Protein AF-A0A125SL27-F1 (afdb_monomer)

Radius of gyration: 26.08 Å; Cα contacts (8 Å, |Δi|>4): 1242; chains: 1; bounding box: 80×64×58 Å

InterPro domains:
  IPR023374 AttH-like domain superfamily [G3DSA:2.40.370.10] (74-278)
  IPR045680 Protein of unknown function DUF6200 [PF19702] (490-546)

Mean predicted aligned error: 10.58 Å

Solvent-accessible surface area (backbone atoms only — not comparable to full-atom values): 29289 Å² total; per-residue (Å²): 92,72,42,62,52,52,36,50,58,56,44,47,70,39,63,36,88,89,80,70,43,61,37,60,70,80,66,49,67,54,49,50,53,33,49,70,43,36,86,77,42,95,49,38,69,43,51,53,40,34,48,39,57,73,44,45,40,49,42,24,46,66,42,53,72,49,42,90,94,52,68,90,48,84,51,47,68,73,38,81,62,73,60,26,28,41,32,40,40,38,41,37,35,49,30,41,25,30,37,88,87,68,46,79,43,45,37,27,39,38,39,37,45,33,40,35,35,78,54,20,55,65,48,32,58,77,68,69,49,53,64,63,56,39,30,39,29,37,42,48,44,42,38,32,40,51,40,96,87,56,48,28,48,76,48,70,61,75,88,42,74,21,29,45,83,76,76,28,44,68,52,68,34,55,73,92,45,49,31,36,44,35,44,57,72,25,33,43,36,30,31,50,53,40,41,54,28,38,40,38,40,56,58,72,72,55,30,35,35,44,33,38,36,29,57,42,93,63,36,41,52,88,32,36,51,51,51,30,46,64,94,47,72,22,31,40,57,60,47,44,29,9,35,31,34,37,27,64,55,18,36,32,39,44,37,44,31,48,79,78,44,53,25,42,42,78,42,27,39,29,37,38,40,43,39,32,51,24,33,41,86,55,72,52,77,85,85,49,91,88,68,75,77,72,68,72,70,87,73,67,60,81,47,76,17,39,39,39,35,39,32,43,23,75,81,60,30,34,42,36,42,32,24,41,57,76,75,96,69,82,86,67,96,62,77,62,56,75,31,57,55,75,43,31,40,38,35,37,79,51,97,48,29,65,46,74,44,76,31,43,40,97,94,46,77,43,59,54,20,53,46,33,47,30,68,68,39,79,46,75,40,96,39,79,43,88,60,100,67,57,54,43,33,62,44,65,44,30,37,38,35,40,57,60,94,84,62,92,61,95,64,63,51,27,29,44,36,38,45,32,32,90,73,41,76,43,68,46,82,54,62,48,53,34,30,54,41,41,26,44,34,44,50,70,60,80,78,58,62,42,30,36,36,40,41,37,43,35,38,52,38,56,40,55,58,50,51,52,49,52,50,50,24,51,76,68,72,47,58,80,44,60,61,67,80,78,54,63,86,76,54,78,70,52,73,47,76,46,60,102,48,76,77,60,52,60,54,61,48,55,76,78,42,63,72,76,58,44,53,52,54,52,51,53,50,52,49,37,51,76,69,66,70,64,52,84,76,42,69,50,77,55,78,85,81,131

Foldseek 3Di:
DVQLVVLQVVQQVDADPVPRHRFGQPPSVLLVLLVVCLVVFPQNQLNLLLSLVSSPLSSFPQADFDDPVHADDPPQVVWDDLRGAKKKKKKWKWFFWAWPVRDTWTKIKIKIKMKGQRGHPVVCVVVVHDSQQRIKIWIWMWMWIFDPVLATDIATADTQIAHVVVVWDWDFDGQPAWGWTDGHQWIWTDGSLSPQIWTWDDRDQAWTWTKTWHADPLADSVFQKFWWDDVRRQWHDPQWTHGKMKGFFTKMFGWIHHPNMIIGGPTMTIMIIIIGTHGHPDGGPPPDPQRDPDPRHDDLQSFFKKKWKKWQFPQRKIKIWMFTQRDPDPPDDDQWGQTQGPWMWIWDADNRHTDIDTQDDPVDRGQWARWGFGDWDFDQAVQPPDDPCRWTFRDGQKIWTDFPPDDPDPDTFTWIKGFSHPDQWHQDSNRFIKGKGKIWIDTPRVRGGTTIIMMIIGRRTRSVSSVVQSSCCSNPSQHRSPPPPLCVVPDVFPKQWDAPDPVVRLVVVCVPDDDPVSVVVVVVVVVCVVVVNDDRGDIDTDDDDD

Secondary structure (DSSP, 8-state):
-HHHHHHHHHHTTSBPTTT-SBP--TTHHHHHHHHHGGGT-SSHHHHHHHHHHHHGGGGGTT----BTTB---TTGGGS--TTSS-EEEEEEEEEEEE-TTS-EEEEEEEEEEEEEE-S-HHHHHHHT--TGGGEEEEEEEEEEEE-TTSPEEEEEPPPEEE-GGGT--EEE--TTSPPEEEETTEEEEEETTEEEEEEEEE-TTSEEEEEEEE--TT--TTTS-EE-SGGGSSEEPTTS-EEEEEEEEEEEEEEEEETTEEEEEEEEEEEEEEEEEPPPSSPPPTTSTT--S-TTSSS------EEEEEEEETTS-EEEEEEE--S--SS---S--EEEEEEEEEEEEETTEEEEEE--BTTB--SSPEEEEEEEEEEEPS----SSS--EEEEEEEEEEE--TT---S----EEEEES-S--EEE-TTS-EEEEEEEEEEESSSSS--EEEEEEEE--B-HHHHHHHHHHHHHH-PPTT------TTTS--EEEE--S-HHHHHHHHHTT--HHHHHHHHHHHHHHHHTT---TT-EEEE----

Sequence (546 aa):
MKYLESVNTAVNKITDPATGEAVQIPNYEVLQRAARGLDESSYPSQTALIIQRLLGRGASFDMETAGPEQPLSFPKDHHLHPKMGPEWHYLSCDLNTKGPNGESQRIGVMIWLQKNRIVGTTAQTEAKWSDEESLICASKVTVVMKTDNGKGRLIRRNRNLQWPLKGGHIAYSKPGENFRFVCGPDSFSGSKNVLPLRAQVNDGDRMRLDLVADCQDELTPETAFFLRGVNGCGFTELPAPGFEYGWPQIKVSGTVMVEGKTYQVESGLGWIDHQNLNGSLENPPQQTPGYDSIPFVDDGQPFLGWCWMYLNLANKDTLMTIGLNVGPNPIGLSPQLPIISTSSYYTSIKEGKLDVTILSNPEKPPLVGEMKITNFQVLPTITNASGPYPPNALIPNGWTLTNVKDHTWAHALAGNVTAWSDDATFNAEDWSLASEMPVDFTDTSGQFANGTGYAEVIGYENSFSFQQRALVFLETGVLPGAIPEVSLAATKPILVKLGKKPRSHITQLRENFDGPIMDKISDILKGLEAEGKVEDDTQIVIAMVK

Organism: NCBI:txid1798139

pLDDT: mean 81.21, std 18.73, range [33.41, 98.88]

Nearest PDB structures (foldseek):
  5o67-assembly1_C  TM=1.691E-01  e=4.419E-02  Pseudomonas sp. UK4
  8abt-assembly2_B  TM=2.368E-01  e=8.551E-01  Novosphingobium aromaticivorans DSM 12444
  8abv-assembly1_A  TM=2.432E-01  e=7.693E-01  Sphingomonas paucimobilis
  5jrl-assembly1_A  TM=1.674E-01  e=9.016E-01  Sphingopyxis alaskensis RB2256
  2qom-assembly2_B  TM=1.598E-01  e=2.739E+00  Escherichia coli O157:H7

Structure (mmCIF, N/CA/C/O backbone):
data_AF-A0A125SL27-F1
#
_entry.id   AF-A0A125SL27-F1
#
loop_
_atom_site.group_PDB
_atom_site.id
_atom_site.type_symbol
_atom_site.label_atom_id
_atom_site.label_alt_id
_atom_site.label_comp_id
_atom_site.label_asym_id
_atom_site.label_entity_id
_atom_site.label_seq_id
_atom_site.pdbx_PDB_ins_code
_atom_site.Cartn_x
_atom_site.Cartn_y
_atom_site.Cartn_z
_atom_site.occupancy
_atom_site.B_iso_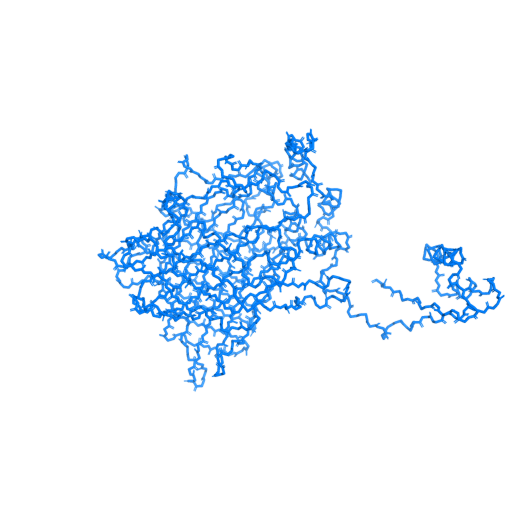or_equiv
_atom_site.auth_seq_id
_atom_site.auth_comp_id
_atom_site.auth_asym_id
_atom_site.auth_atom_id
_atom_site.pdbx_PDB_model_num
ATOM 1 N N . MET A 1 1 ? 9.243 -4.558 -23.689 1.00 94.62 1 MET A N 1
ATOM 2 C CA . MET A 1 1 ? 10.251 -3.902 -24.557 1.00 94.62 1 MET A CA 1
ATOM 3 C C . MET A 1 1 ? 9.829 -2.521 -25.031 1.00 94.62 1 MET A C 1
ATOM 5 O O . MET A 1 1 ? 10.404 -1.573 -24.526 1.00 94.62 1 MET A O 1
ATOM 9 N N . LYS A 1 2 ? 8.812 -2.371 -25.892 1.00 95.56 2 LYS A N 1
ATOM 10 C CA . LYS A 1 2 ? 8.385 -1.050 -26.407 1.00 95.56 2 LYS A CA 1
ATOM 11 C C . LYS A 1 2 ? 8.181 0.025 -25.331 1.00 95.56 2 LYS A C 1
ATOM 13 O O . LYS A 1 2 ? 8.683 1.129 -25.466 1.00 95.56 2 LYS A O 1
ATOM 18 N N . TYR A 1 3 ? 7.509 -0.324 -24.231 1.00 97.38 3 TYR A N 1
ATOM 19 C CA . TYR A 1 3 ? 7.348 0.588 -23.095 1.00 97.38 3 TYR A CA 1
ATOM 20 C C . TYR A 1 3 ? 8.693 1.050 -22.502 1.00 97.38 3 TYR A C 1
ATOM 22 O O . TYR A 1 3 ? 8.923 2.228 -22.270 1.00 97.38 3 TYR A O 1
ATOM 30 N N . LEU A 1 4 ? 9.629 0.121 -22.307 1.00 96.94 4 LEU A N 1
ATOM 31 C CA . LEU A 1 4 ? 10.958 0.428 -21.783 1.00 96.94 4 LEU A CA 1
ATOM 32 C C . LEU A 1 4 ? 11.760 1.332 -22.744 1.00 96.94 4 LEU A C 1
ATOM 34 O O . LEU A 1 4 ? 12.546 2.168 -22.303 1.00 96.94 4 LEU A O 1
ATOM 38 N N . GLU A 1 5 ? 11.565 1.189 -24.056 1.00 97.50 5 GLU A N 1
ATOM 39 C CA . GLU A 1 5 ? 12.157 2.060 -25.085 1.00 97.50 5 GLU A CA 1
ATOM 40 C C . GLU A 1 5 ? 11.537 3.463 -25.074 1.00 97.50 5 GLU A C 1
ATOM 42 O O . GLU A 1 5 ? 12.263 4.455 -25.191 1.00 97.50 5 GLU A O 1
ATOM 47 N N . SER A 1 6 ? 10.218 3.572 -24.873 1.00 97.69 6 SER A N 1
ATOM 48 C CA . SER A 1 6 ? 9.545 4.869 -24.765 1.00 97.69 6 SER A CA 1
ATOM 49 C C . SER A 1 6 ? 9.957 5.623 -23.502 1.00 97.69 6 SER A C 1
ATOM 51 O O . SER A 1 6 ? 10.239 6.817 -23.586 1.00 97.69 6 SER A O 1
ATOM 53 N N . VAL A 1 7 ? 10.082 4.927 -22.363 1.00 95.75 7 VAL A N 1
ATOM 54 C CA . VAL A 1 7 ? 10.596 5.514 -21.113 1.00 95.75 7 VAL A CA 1
ATOM 55 C C . VAL A 1 7 ? 12.019 6.033 -21.321 1.00 95.75 7 VAL A C 1
ATOM 57 O O . VAL A 1 7 ? 12.285 7.196 -21.040 1.00 95.75 7 VAL A O 1
ATOM 60 N N . ASN A 1 8 ? 12.919 5.224 -21.890 1.00 95.56 8 ASN A N 1
ATOM 61 C CA . ASN A 1 8 ? 14.299 5.642 -22.169 1.00 95.56 8 ASN A CA 1
ATOM 62 C C . ASN A 1 8 ? 14.371 6.856 -23.100 1.00 95.56 8 ASN A C 1
ATOM 64 O O . ASN A 1 8 ? 15.133 7.788 -22.865 1.00 95.56 8 ASN A O 1
ATOM 68 N N . THR A 1 9 ? 13.529 6.881 -24.133 1.00 96.62 9 THR A N 1
ATOM 69 C CA . THR A 1 9 ? 13.439 8.021 -25.054 1.00 96.62 9 THR A CA 1
ATOM 70 C C . THR A 1 9 ? 12.971 9.292 -24.347 1.00 96.62 9 THR A C 1
ATOM 72 O O . THR A 1 9 ? 13.432 10.379 -24.688 1.00 96.62 9 THR A O 1
ATOM 75 N N . ALA A 1 10 ? 12.046 9.184 -23.392 1.00 94.19 10 ALA A N 1
ATOM 76 C CA . ALA A 1 10 ? 11.574 10.321 -22.611 1.00 94.19 10 ALA A CA 1
ATOM 77 C C . ALA A 1 10 ? 12.629 10.805 -21.610 1.00 94.19 10 ALA A C 1
ATOM 79 O O . ALA A 1 10 ? 12.894 12.002 -21.546 1.00 94.19 10 ALA A O 1
ATOM 80 N N . VAL A 1 11 ? 13.271 9.881 -20.894 1.00 90.62 11 VAL A N 1
ATOM 81 C CA . VAL A 1 11 ? 14.333 10.178 -19.922 1.00 90.62 11 VAL A CA 1
ATOM 82 C C . VAL A 1 11 ? 15.533 10.846 -20.600 1.00 90.62 11 VAL A C 1
ATOM 84 O O . VAL A 1 11 ? 15.975 11.887 -20.132 1.00 90.62 11 VAL A O 1
ATOM 87 N N . ASN A 1 12 ? 15.969 10.360 -21.766 1.00 91.06 12 ASN A N 1
ATOM 88 C CA . ASN A 1 12 ? 17.094 10.936 -22.519 1.00 91.06 12 ASN A CA 1
ATOM 89 C C . ASN A 1 12 ? 16.849 12.361 -23.051 1.00 91.06 12 ASN A C 1
ATOM 91 O O . ASN A 1 12 ? 17.774 12.990 -23.561 1.00 91.06 12 ASN A O 1
ATOM 95 N N . LYS A 1 13 ? 15.613 12.875 -22.988 1.00 93.00 13 LYS A N 1
ATOM 96 C CA . LYS A 1 13 ? 15.306 14.281 -23.312 1.00 93.00 13 LYS A CA 1
ATOM 97 C C . LYS A 1 13 ? 15.486 15.212 -22.116 1.00 93.00 13 LYS A C 1
ATOM 99 O O . LYS A 1 13 ? 15.449 16.426 -22.295 1.00 93.00 13 LYS A O 1
ATOM 104 N N . ILE A 1 14 ? 15.621 14.658 -20.916 1.00 87.56 14 ILE A N 1
ATOM 105 C CA . ILE A 1 14 ? 15.861 15.412 -19.693 1.00 87.56 14 ILE A CA 1
ATOM 106 C C . ILE A 1 14 ? 17.359 15.676 -19.607 1.00 87.56 14 ILE A C 1
ATOM 108 O O . ILE A 1 14 ? 18.170 14.774 -19.813 1.00 87.56 14 ILE A O 1
ATOM 112 N N . THR A 1 15 ? 17.719 16.916 -19.300 1.00 84.62 15 THR A N 1
ATOM 113 C CA . THR A 1 15 ? 19.103 17.314 -19.056 1.00 84.62 15 THR A CA 1
ATOM 114 C C . THR A 1 15 ? 19.330 17.415 -17.559 1.00 84.62 15 THR A C 1
ATOM 116 O O . THR A 1 15 ? 18.546 18.055 -16.855 1.00 84.62 15 THR A O 1
ATOM 119 N N . ASP A 1 16 ? 20.393 16.783 -17.082 1.00 77.06 16 ASP A N 1
ATOM 120 C CA . ASP A 1 16 ? 20.860 16.942 -15.717 1.00 77.06 16 ASP A CA 1
ATOM 121 C C . ASP A 1 16 ? 21.370 18.383 -15.523 1.00 77.06 16 ASP A C 1
ATOM 123 O O . ASP A 1 16 ? 22.257 18.827 -16.256 1.00 77.06 16 ASP A O 1
ATOM 127 N N . PRO A 1 17 ? 20.813 19.155 -14.576 1.00 72.50 17 PRO A N 1
ATOM 128 C CA . PRO A 1 17 ? 21.233 20.534 -14.360 1.00 72.50 17 PRO A CA 1
ATOM 129 C C . PRO A 1 17 ? 22.650 20.671 -13.776 1.00 72.50 17 PRO A C 1
ATOM 131 O O . PRO A 1 17 ? 23.244 21.738 -13.932 1.00 72.50 17 PRO A O 1
ATOM 134 N N . ALA A 1 18 ? 23.187 19.644 -13.113 1.00 73.50 18 ALA A N 1
ATOM 135 C CA . ALA A 1 18 ? 24.529 19.642 -12.536 1.00 73.50 18 ALA A CA 1
ATOM 136 C C . ALA A 1 18 ? 25.604 19.329 -13.587 1.00 73.50 18 ALA A C 1
ATOM 138 O O . ALA A 1 18 ? 26.624 20.021 -13.644 1.00 73.50 18 ALA A O 1
ATOM 139 N N . THR A 1 19 ? 25.373 18.325 -14.438 1.00 80.12 19 THR A N 1
ATOM 140 C CA . THR A 1 19 ? 26.360 17.877 -15.442 1.00 80.12 19 THR A CA 1
ATOM 141 C C . THR A 1 19 ? 26.136 18.483 -16.829 1.00 80.12 19 THR A C 1
ATOM 143 O O . THR A 1 19 ? 27.070 18.581 -17.625 1.00 80.12 19 THR A O 1
ATOM 146 N N . GLY A 1 20 ? 24.913 18.922 -17.135 1.00 83.75 20 GLY A N 1
ATOM 147 C CA . GLY A 1 20 ? 24.506 19.368 -18.469 1.00 83.75 20 GLY A CA 1
ATOM 148 C C . GLY A 1 20 ? 24.314 18.226 -19.473 1.00 83.75 20 GLY A C 1
ATOM 149 O O . GLY A 1 20 ? 24.054 18.489 -20.650 1.00 83.75 20 GLY A O 1
ATOM 150 N N . GLU A 1 21 ? 24.438 16.970 -19.041 1.00 87.62 21 GLU A N 1
ATOM 151 C CA . GLU A 1 21 ? 24.302 15.790 -19.893 1.00 87.62 21 GLU A CA 1
ATOM 152 C C . GLU A 1 21 ? 22.860 15.265 -19.922 1.00 87.62 21 GLU A C 1
ATOM 154 O O . GLU A 1 21 ? 22.026 15.590 -19.076 1.00 87.62 21 GLU A O 1
ATOM 159 N N . ALA A 1 22 ? 22.537 14.454 -20.932 1.00 88.31 22 ALA A N 1
ATOM 160 C CA . ALA A 1 22 ? 21.247 13.777 -20.989 1.00 88.31 22 ALA A CA 1
ATOM 161 C C . ALA A 1 22 ? 21.167 12.710 -19.891 1.00 88.31 22 ALA A C 1
ATOM 163 O O . ALA A 1 22 ? 22.017 11.818 -19.834 1.00 88.31 22 ALA A O 1
ATOM 164 N N . VAL A 1 23 ? 20.108 12.749 -19.084 1.00 84.50 23 VAL A N 1
ATOM 165 C CA . VAL A 1 23 ? 19.860 11.742 -18.048 1.00 84.50 23 VAL A CA 1
ATOM 166 C C . VAL A 1 23 ? 19.783 10.357 -18.688 1.00 84.50 23 VAL A C 1
ATOM 168 O O . VAL A 1 23 ? 19.079 10.175 -19.678 1.00 84.50 23 VAL A O 1
ATOM 171 N N . GLN A 1 24 ? 20.490 9.381 -18.117 1.00 87.88 24 GLN A N 1
ATOM 172 C CA . GLN A 1 24 ? 20.470 7.984 -18.558 1.00 87.88 24 GLN A CA 1
ATOM 173 C C . GLN A 1 24 ? 19.759 7.100 -17.532 1.00 87.88 24 GLN A C 1
ATOM 175 O O . GLN A 1 24 ? 19.840 7.342 -16.331 1.00 87.88 24 GLN A O 1
ATOM 180 N N . ILE A 1 25 ? 19.100 6.032 -17.992 1.00 88.19 25 ILE A N 1
ATOM 181 C CA . ILE A 1 25 ? 18.564 5.002 -17.091 1.00 88.19 25 ILE A CA 1
ATOM 182 C C . ILE A 1 25 ? 19.718 4.085 -16.644 1.00 88.19 25 ILE A C 1
ATOM 184 O O . ILE A 1 25 ? 20.325 3.418 -17.491 1.00 88.19 25 ILE A O 1
ATOM 188 N N . PRO A 1 26 ? 20.017 3.974 -15.337 1.00 85.31 26 PRO A N 1
ATOM 189 C CA . PRO A 1 26 ? 21.086 3.104 -14.861 1.00 85.31 26 PRO A CA 1
ATOM 190 C C . PRO A 1 26 ? 20.833 1.635 -15.211 1.00 85.31 26 PRO A C 1
ATOM 192 O O . PRO A 1 26 ? 19.730 1.120 -15.027 1.00 85.31 26 PRO A O 1
ATOM 195 N N . ASN A 1 27 ? 21.875 0.929 -15.660 1.00 92.06 27 ASN A N 1
ATOM 196 C CA . ASN A 1 27 ? 21.817 -0.500 -16.003 1.00 92.06 27 ASN A CA 1
ATOM 197 C C . ASN A 1 27 ? 20.719 -0.848 -17.026 1.00 92.06 27 ASN A C 1
ATOM 199 O O . ASN A 1 27 ? 20.175 -1.955 -17.010 1.00 92.06 27 ASN A O 1
ATOM 203 N N . TYR A 1 28 ? 20.392 0.080 -17.930 1.00 94.62 28 TYR A N 1
ATOM 204 C CA . TYR A 1 28 ? 19.313 -0.085 -18.904 1.00 94.62 28 TYR A CA 1
ATOM 205 C C . TYR A 1 28 ? 19.407 -1.391 -19.708 1.00 94.62 28 TYR A C 1
ATOM 207 O O . TYR A 1 28 ? 18.397 -2.058 -19.925 1.00 94.62 28 TYR A O 1
ATOM 215 N N . GLU A 1 29 ? 20.616 -1.818 -20.083 1.00 96.50 29 GLU A N 1
ATOM 216 C CA . GLU A 1 29 ? 20.824 -3.083 -20.795 1.00 96.50 29 GLU A CA 1
ATOM 217 C C . GLU A 1 29 ? 20.378 -4.313 -19.988 1.00 96.50 29 GLU A C 1
ATOM 219 O O . GLU A 1 29 ? 19.832 -5.257 -20.562 1.00 96.50 29 GLU A O 1
ATOM 224 N N . VAL A 1 30 ? 20.575 -4.311 -18.663 1.00 96.44 30 VAL A N 1
ATOM 225 C CA . VAL A 1 30 ? 20.097 -5.380 -17.769 1.00 96.44 30 VAL A CA 1
ATOM 226 C C . VAL A 1 30 ? 18.571 -5.406 -17.782 1.00 96.44 30 VAL A C 1
ATOM 228 O O . VAL A 1 30 ? 17.977 -6.466 -17.986 1.00 96.44 30 VAL A O 1
ATOM 231 N N . LEU A 1 31 ? 17.934 -4.235 -17.654 1.00 96.94 31 LEU A N 1
ATOM 232 C CA . LEU A 1 31 ? 16.474 -4.108 -17.709 1.00 96.94 31 LEU A CA 1
ATOM 233 C C . LEU A 1 31 ? 15.923 -4.600 -19.053 1.00 96.94 31 LEU A C 1
ATOM 235 O O . LEU A 1 31 ? 14.922 -5.314 -19.089 1.00 96.94 31 LEU A O 1
ATOM 239 N N . GLN A 1 32 ? 16.591 -4.270 -20.162 1.00 97.81 32 GLN A N 1
ATOM 240 C CA . GLN A 1 32 ? 16.213 -4.734 -21.496 1.00 97.81 32 GLN A CA 1
ATOM 241 C C . GLN A 1 32 ? 16.346 -6.250 -21.642 1.00 97.81 32 GLN A C 1
ATOM 243 O O . GLN A 1 32 ? 15.427 -6.885 -22.161 1.00 97.81 32 GLN A O 1
ATOM 248 N N . ARG A 1 33 ? 17.459 -6.846 -21.193 1.00 97.75 33 ARG A N 1
ATOM 249 C CA . ARG A 1 33 ? 17.645 -8.306 -21.230 1.00 97.75 33 ARG A CA 1
ATOM 250 C C . ARG A 1 33 ? 16.558 -9.015 -20.424 1.00 97.75 33 ARG A C 1
ATOM 252 O O . ARG A 1 33 ? 15.898 -9.900 -20.966 1.00 97.75 33 ARG A O 1
ATOM 259 N N . ALA A 1 34 ? 16.307 -8.570 -19.195 1.00 97.12 34 ALA A N 1
ATOM 260 C CA . ALA A 1 34 ? 15.260 -9.130 -18.345 1.00 97.12 34 ALA A CA 1
ATOM 261 C C . ALA A 1 34 ? 13.856 -8.956 -18.950 1.00 97.12 34 ALA A C 1
ATOM 263 O O . ALA A 1 34 ? 13.052 -9.884 -18.931 1.00 97.12 34 ALA A O 1
ATOM 264 N N . ALA A 1 35 ? 13.567 -7.802 -19.562 1.00 97.06 35 ALA A N 1
ATOM 265 C CA . ALA A 1 35 ? 12.298 -7.555 -20.243 1.00 97.06 35 ALA A CA 1
ATOM 266 C C . ALA A 1 35 ? 12.098 -8.427 -21.497 1.00 97.06 35 ALA A C 1
ATOM 268 O O . ALA A 1 35 ? 10.955 -8.731 -21.836 1.00 97.06 35 ALA A O 1
ATOM 269 N N . ARG A 1 36 ? 13.171 -8.819 -22.203 1.00 96.69 36 ARG A N 1
ATOM 270 C CA . ARG A 1 36 ? 13.102 -9.775 -23.327 1.00 96.69 36 ARG A CA 1
ATOM 271 C C . ARG A 1 36 ? 12.872 -11.204 -22.842 1.00 96.69 36 ARG A C 1
ATOM 273 O O . ARG A 1 36 ? 12.076 -11.909 -23.446 1.00 96.69 36 ARG A O 1
ATOM 280 N N . GLY A 1 37 ? 13.530 -11.599 -21.753 1.00 95.94 37 GLY A N 1
ATOM 281 C CA . GLY A 1 37 ? 13.383 -12.919 -21.126 1.00 95.94 37 GLY A CA 1
ATOM 282 C C . GLY A 1 37 ? 12.160 -13.056 -20.214 1.00 95.94 37 GLY A C 1
ATOM 283 O O . GLY A 1 37 ? 12.033 -14.052 -19.508 1.00 95.94 37 GLY A O 1
ATOM 284 N N . LEU A 1 38 ? 11.261 -12.066 -20.186 1.00 95.19 38 LEU A N 1
ATOM 285 C CA . LEU A 1 38 ? 10.157 -12.011 -19.226 1.00 95.19 38 LEU A CA 1
ATOM 286 C C . LEU A 1 38 ? 9.205 -13.206 -19.345 1.00 95.19 38 LEU A C 1
ATOM 288 O O . LEU A 1 38 ? 8.682 -13.671 -18.336 1.00 95.19 38 LEU A O 1
ATOM 292 N N . ASP A 1 39 ? 8.995 -13.716 -20.560 1.00 93.19 39 ASP A N 1
ATOM 293 C CA . ASP A 1 39 ? 8.132 -14.875 -20.798 1.00 93.19 39 ASP A CA 1
ATOM 294 C C . ASP A 1 39 ? 8.745 -16.201 -20.341 1.00 93.19 39 ASP A C 1
ATOM 296 O O . ASP A 1 39 ? 8.005 -17.119 -19.997 1.00 93.19 39 ASP A O 1
ATOM 300 N N . GLU A 1 40 ? 10.074 -16.271 -20.294 1.00 94.62 40 GLU A N 1
ATOM 301 C CA . GLU A 1 40 ? 10.851 -17.447 -19.889 1.00 94.62 40 GLU A CA 1
ATOM 302 C C . GLU A 1 40 ? 11.227 -17.409 -18.398 1.00 94.62 40 GLU A C 1
ATOM 304 O O . GLU A 1 40 ? 11.655 -18.416 -17.832 1.00 94.62 40 GLU A O 1
ATOM 309 N N . SER A 1 41 ? 11.061 -16.255 -17.743 1.00 94.56 41 SER A N 1
ATOM 310 C CA . SER A 1 41 ? 11.332 -16.081 -16.316 1.00 94.56 41 SER A CA 1
ATOM 311 C C . SER A 1 41 ? 10.477 -17.028 -15.473 1.00 94.56 41 SER A C 1
ATOM 313 O O . SER A 1 41 ? 9.269 -17.148 -15.670 1.00 94.56 41 SER A O 1
ATOM 315 N N . SER A 1 42 ? 11.088 -17.639 -14.454 1.00 93.69 42 SER A N 1
ATOM 316 C CA . SER A 1 42 ? 10.355 -18.392 -13.423 1.00 93.69 42 SER A CA 1
ATOM 317 C C . SER A 1 42 ? 9.520 -17.485 -12.507 1.00 93.69 42 SER A C 1
ATOM 319 O O . SER A 1 42 ? 8.638 -17.963 -11.797 1.00 93.69 42 SER A O 1
ATOM 321 N N . TYR A 1 43 ? 9.785 -16.175 -12.526 1.00 93.94 43 TYR A N 1
ATOM 322 C CA . TYR A 1 43 ? 9.157 -15.173 -11.665 1.00 93.94 43 TYR A CA 1
ATOM 323 C C . TYR A 1 43 ? 8.740 -13.932 -12.473 1.00 93.94 43 TYR A C 1
ATOM 325 O O . TYR A 1 43 ? 9.177 -12.819 -12.171 1.00 93.94 43 TYR A O 1
ATOM 333 N N . PRO A 1 44 ? 7.906 -14.088 -13.518 1.00 95.94 44 PRO A N 1
ATOM 334 C CA . PRO A 1 44 ? 7.650 -13.034 -14.496 1.00 95.94 44 PRO A CA 1
ATOM 335 C C . PRO A 1 44 ? 7.040 -11.781 -13.857 1.00 95.94 44 PRO A C 1
ATOM 337 O O . PRO A 1 44 ? 7.445 -10.664 -14.170 1.00 95.94 44 PRO A O 1
ATOM 340 N N . SER A 1 45 ? 6.117 -11.946 -12.907 1.00 95.81 45 SER A N 1
ATOM 341 C CA . SER A 1 45 ? 5.490 -10.816 -12.218 1.00 95.81 45 SER A CA 1
ATOM 342 C C . SER A 1 45 ? 6.502 -10.014 -11.397 1.00 95.81 45 SER A C 1
ATOM 344 O O . SER A 1 45 ? 6.518 -8.788 -11.451 1.00 95.81 45 SER A O 1
ATOM 346 N N . GLN A 1 46 ? 7.384 -10.698 -10.668 1.00 93.94 46 GLN A N 1
ATOM 347 C CA . GLN A 1 46 ? 8.440 -10.074 -9.873 1.00 93.94 46 GLN A CA 1
ATOM 348 C C . GLN A 1 46 ? 9.477 -9.396 -10.769 1.00 93.94 46 GLN A C 1
ATOM 350 O O . GLN A 1 46 ? 9.880 -8.275 -10.479 1.00 93.94 46 GLN A O 1
ATOM 355 N N . THR A 1 47 ? 9.877 -10.034 -11.873 1.00 95.94 47 THR A N 1
ATOM 356 C CA . THR A 1 47 ? 10.763 -9.433 -12.880 1.00 95.94 47 THR A CA 1
ATOM 357 C C . THR A 1 47 ? 10.174 -8.128 -13.414 1.00 95.94 47 THR A C 1
ATOM 359 O O . THR A 1 47 ? 10.870 -7.115 -13.421 1.00 95.94 47 THR A O 1
ATOM 362 N N . ALA A 1 48 ? 8.891 -8.109 -13.786 1.00 96.69 48 ALA A N 1
ATOM 363 C CA . ALA A 1 48 ? 8.225 -6.896 -14.263 1.00 96.69 48 ALA A CA 1
ATOM 364 C C . ALA A 1 48 ? 8.180 -5.787 -13.196 1.00 96.69 48 ALA A C 1
ATOM 366 O O . ALA A 1 48 ? 8.496 -4.637 -13.497 1.00 96.69 48 ALA A O 1
ATOM 367 N N . LEU A 1 49 ? 7.836 -6.127 -11.951 1.00 94.69 49 LEU A N 1
ATOM 368 C CA . LEU A 1 49 ? 7.770 -5.170 -10.840 1.00 94.69 49 LEU A CA 1
ATOM 369 C C . LEU A 1 49 ? 9.144 -4.609 -10.460 1.00 94.69 49 LEU A C 1
ATOM 371 O O . LEU A 1 49 ? 9.263 -3.416 -10.202 1.00 94.69 49 LEU A O 1
ATOM 375 N N . ILE A 1 50 ? 10.193 -5.433 -10.480 1.00 92.94 50 ILE A N 1
ATOM 376 C CA . ILE A 1 50 ? 11.564 -4.974 -10.229 1.00 92.94 50 ILE A CA 1
ATOM 377 C C . ILE A 1 50 ? 12.040 -4.049 -11.350 1.00 92.94 50 ILE A C 1
ATOM 379 O O . ILE A 1 50 ? 12.640 -3.016 -11.060 1.00 92.94 50 ILE A O 1
ATOM 383 N N . ILE A 1 51 ? 11.744 -4.368 -12.617 1.00 94.94 51 ILE A N 1
ATOM 384 C CA . ILE A 1 51 ? 12.030 -3.453 -13.732 1.00 94.94 51 ILE A CA 1
ATOM 385 C C . ILE A 1 51 ? 11.331 -2.113 -13.488 1.00 94.94 51 ILE A C 1
ATOM 387 O O . ILE A 1 51 ? 11.995 -1.083 -13.529 1.00 94.94 51 ILE A O 1
ATOM 391 N N . GLN A 1 52 ? 10.031 -2.120 -13.173 1.00 91.81 52 GLN A N 1
ATOM 392 C CA . GLN A 1 52 ? 9.282 -0.902 -12.843 1.00 91.81 52 GLN A CA 1
ATOM 393 C C . GLN A 1 52 ? 9.932 -0.125 -11.697 1.00 91.81 52 GLN A C 1
ATOM 395 O O . GLN A 1 52 ? 10.169 1.074 -11.822 1.00 91.81 52 GLN A O 1
ATOM 400 N N . ARG A 1 53 ? 10.311 -0.802 -10.610 1.00 89.00 53 ARG A N 1
ATOM 401 C CA . ARG A 1 53 ? 10.960 -0.152 -9.470 1.00 89.00 53 ARG A CA 1
ATOM 402 C C . ARG A 1 53 ? 12.285 0.508 -9.851 1.00 89.00 53 ARG A C 1
ATOM 404 O O . ARG A 1 53 ? 12.543 1.627 -9.419 1.00 89.00 53 ARG A O 1
ATOM 411 N N . LEU A 1 54 ? 13.099 -0.145 -10.682 1.00 89.25 54 LEU A N 1
ATOM 412 C CA . LEU A 1 54 ? 14.384 0.389 -11.149 1.00 89.25 54 LEU A CA 1
ATOM 413 C C . LEU A 1 54 ? 14.243 1.520 -12.185 1.00 89.25 54 LEU A C 1
ATOM 415 O O . LEU A 1 54 ? 15.185 2.287 -12.361 1.00 89.25 54 LEU A O 1
ATOM 419 N N . LEU A 1 55 ? 13.076 1.681 -12.819 1.00 89.25 55 LEU A N 1
ATOM 420 C CA . LEU A 1 55 ? 12.747 2.883 -13.603 1.00 89.25 55 LEU A CA 1
ATOM 421 C C . LEU A 1 55 ? 12.398 4.092 -12.717 1.00 89.25 55 LEU A C 1
ATOM 423 O O . LEU A 1 55 ? 12.369 5.220 -13.211 1.00 89.25 55 LEU A O 1
ATOM 427 N N . GLY A 1 56 ? 12.090 3.849 -11.436 1.00 82.38 56 GLY A N 1
ATOM 428 C CA . GLY A 1 56 ? 11.507 4.773 -10.457 1.00 82.38 56 GLY A CA 1
ATOM 429 C C . GLY A 1 56 ? 10.566 5.816 -11.057 1.00 82.38 56 GLY A C 1
ATOM 430 O O . GLY A 1 56 ? 9.441 5.476 -11.388 1.00 82.38 56 GLY A O 1
ATOM 431 N N . ARG A 1 57 ? 10.964 7.086 -11.209 1.00 80.81 57 ARG A N 1
ATOM 432 C CA . ARG A 1 57 ? 10.038 8.136 -11.689 1.00 80.81 57 ARG A CA 1
ATOM 433 C C . ARG A 1 57 ? 9.579 7.937 -13.139 1.00 80.81 57 ARG A C 1
ATOM 435 O O . ARG A 1 57 ? 8.489 8.368 -13.491 1.00 80.81 57 ARG A O 1
ATOM 442 N N . GLY A 1 58 ? 10.364 7.236 -13.958 1.00 88.38 58 GLY A N 1
ATOM 443 C CA . GLY A 1 58 ? 9.958 6.835 -15.307 1.00 88.38 58 GLY A CA 1
ATOM 444 C C . GLY A 1 58 ? 8.952 5.679 -15.336 1.00 88.38 58 GLY A C 1
ATOM 445 O O . GLY A 1 58 ? 8.402 5.390 -16.395 1.00 88.38 58 GLY A O 1
ATOM 446 N N . ALA A 1 59 ? 8.686 5.025 -14.199 1.00 90.31 59 ALA A N 1
ATOM 447 C CA . ALA A 1 59 ? 7.785 3.877 -14.101 1.00 90.31 59 ALA A CA 1
ATOM 448 C C . ALA A 1 59 ? 6.330 4.209 -14.454 1.00 90.31 59 ALA A C 1
ATOM 450 O O . ALA A 1 59 ? 5.609 3.323 -14.905 1.00 90.31 59 ALA A O 1
ATOM 451 N N . SER A 1 60 ? 5.903 5.468 -14.293 1.00 93.06 60 SER A N 1
ATOM 452 C CA . SER A 1 60 ? 4.548 5.922 -14.643 1.00 93.06 60 SER A CA 1
ATOM 453 C C . SER A 1 60 ? 4.483 6.763 -15.922 1.00 93.06 60 SER A C 1
ATOM 455 O O . SER A 1 60 ? 3.494 7.451 -16.163 1.00 93.06 60 SER A O 1
ATOM 457 N N . PHE A 1 61 ? 5.521 6.717 -16.762 1.00 94.00 61 PHE A N 1
ATOM 458 C CA . PHE A 1 61 ? 5.495 7.391 -18.058 1.00 94.00 61 PHE A CA 1
ATOM 459 C C . PHE A 1 61 ? 4.330 6.873 -18.923 1.00 94.00 61 PHE A C 1
ATOM 461 O O . PHE A 1 61 ? 4.050 5.676 -18.936 1.00 94.00 61 PHE A O 1
ATOM 468 N N . ASP A 1 62 ? 3.673 7.762 -19.680 1.00 96.19 62 ASP A N 1
ATOM 469 C CA . ASP A 1 62 ? 2.552 7.402 -20.573 1.00 96.19 62 ASP A CA 1
ATOM 470 C C . ASP A 1 62 ? 1.342 6.771 -19.830 1.00 96.19 62 ASP A C 1
ATOM 472 O O . ASP A 1 62 ? 0.629 5.913 -20.361 1.00 96.19 62 ASP A O 1
ATOM 476 N N . MET A 1 63 ? 1.102 7.192 -18.582 1.00 96.00 63 MET A N 1
ATOM 477 C CA . MET A 1 63 ? -0.063 6.821 -17.761 1.00 96.00 63 MET A CA 1
ATOM 478 C C . MET A 1 63 ? -0.936 8.044 -17.442 1.00 96.00 63 MET A C 1
ATOM 480 O O . MET A 1 63 ? -0.453 9.177 -17.434 1.00 96.00 63 MET A O 1
ATOM 484 N N . GLU A 1 64 ? -2.228 7.822 -17.181 1.00 95.06 64 GLU A N 1
ATOM 485 C CA . GLU A 1 64 ? -3.135 8.884 -16.717 1.00 95.06 64 GLU A CA 1
ATOM 486 C C . GLU A 1 64 ? -2.797 9.271 -15.270 1.00 95.06 64 GLU A C 1
ATOM 488 O O . GLU A 1 64 ? -2.416 8.410 -14.482 1.00 95.06 64 GLU A O 1
ATOM 493 N N . THR A 1 65 ? -2.970 10.542 -14.906 1.00 90.62 65 THR A N 1
ATOM 494 C CA . THR A 1 65 ? -2.711 11.063 -13.555 1.00 90.62 65 THR A CA 1
ATOM 495 C C . THR A 1 65 ? -3.879 11.944 -13.133 1.00 90.62 65 THR A C 1
ATOM 497 O O . THR A 1 65 ? -4.315 12.790 -13.914 1.00 90.62 65 THR A O 1
ATOM 500 N N . ALA A 1 66 ? -4.379 11.763 -11.912 1.00 88.19 66 ALA A N 1
ATOM 501 C CA . ALA A 1 66 ? -5.374 12.670 -11.352 1.00 88.19 66 ALA A CA 1
ATOM 502 C C . ALA A 1 66 ? -4.754 14.035 -11.023 1.00 88.19 66 ALA A C 1
ATOM 504 O O . ALA A 1 66 ? -3.587 14.134 -10.649 1.00 88.19 66 ALA A O 1
ATOM 505 N N . GLY A 1 67 ? -5.541 15.098 -11.139 1.00 84.00 67 GLY A N 1
ATOM 506 C CA . GLY A 1 67 ? -5.076 16.441 -10.823 1.00 84.00 67 GLY A CA 1
ATOM 507 C C . GLY A 1 67 ? -6.214 17.454 -10.828 1.00 84.00 67 GLY A C 1
ATOM 508 O O . GLY A 1 67 ? -7.358 17.088 -11.088 1.00 84.00 67 GLY A O 1
ATOM 509 N N . PRO A 1 68 ? -5.921 18.743 -10.594 1.00 78.19 68 PRO A N 1
ATOM 510 C CA . PRO A 1 68 ? -6.945 19.785 -10.479 1.00 78.19 68 PRO A CA 1
ATOM 511 C C . PRO A 1 68 ? -7.877 19.905 -11.696 1.00 78.19 68 PRO A C 1
ATOM 513 O O . PRO A 1 68 ? -9.030 20.304 -11.554 1.00 78.19 68 PRO A O 1
ATOM 516 N N . GLU A 1 69 ? -7.398 19.543 -12.889 1.00 82.81 69 GLU A N 1
ATOM 517 C CA . GLU A 1 69 ? -8.198 19.533 -14.123 1.00 82.81 69 GLU A CA 1
ATOM 518 C C . GLU A 1 69 ? -9.166 18.340 -14.217 1.00 82.81 69 GLU A C 1
ATOM 520 O O . GLU A 1 69 ? -10.123 18.367 -14.992 1.00 82.81 69 GLU A O 1
ATOM 525 N N . GLN A 1 70 ? -8.938 17.296 -13.420 1.00 82.19 70 GLN A N 1
ATOM 526 C CA . GLN A 1 70 ? -9.762 16.094 -13.315 1.00 82.19 70 GLN A CA 1
ATOM 527 C C . GLN A 1 70 ? -10.137 15.869 -11.841 1.00 82.19 70 GLN A C 1
ATOM 529 O O . GLN A 1 70 ? -9.556 15.000 -11.185 1.00 82.19 70 GLN A O 1
ATOM 534 N N . PRO A 1 71 ? -11.076 16.671 -11.297 1.00 84.31 71 PRO A N 1
ATOM 535 C CA . PRO A 1 71 ? -11.440 16.603 -9.891 1.00 84.31 71 PRO A CA 1
ATOM 536 C C . PRO A 1 71 ? -12.016 15.231 -9.519 1.00 84.31 71 PRO A C 1
ATOM 538 O O . PRO A 1 71 ? -12.703 14.605 -10.332 1.00 84.31 71 PRO A O 1
ATOM 541 N N . LEU A 1 72 ? -11.802 14.812 -8.267 1.00 92.81 72 LEU A N 1
ATOM 542 C CA . LEU A 1 72 ? -12.381 13.582 -7.745 1.00 92.81 72 LEU A CA 1
ATOM 543 C C . LEU A 1 72 ? -13.910 13.689 -7.702 1.00 92.81 72 LEU A C 1
ATOM 545 O O . LEU A 1 72 ? -14.483 14.726 -7.356 1.00 92.81 72 LEU A O 1
ATOM 549 N N . SER A 1 73 ? -14.580 12.595 -8.031 1.00 94.44 73 SER A N 1
ATOM 550 C CA . SER A 1 73 ? -16.023 12.458 -8.109 1.00 94.44 73 SER A CA 1
ATOM 551 C C . SER A 1 73 ? -16.446 11.136 -7.482 1.00 94.44 73 SER A C 1
ATOM 553 O O . SER A 1 73 ? -16.057 10.061 -7.929 1.00 94.44 73 SER A O 1
ATOM 555 N N . PHE A 1 74 ? -17.294 11.197 -6.460 1.00 96.00 74 PHE A N 1
ATOM 556 C CA . PHE A 1 74 ? -17.765 10.015 -5.738 1.00 96.00 74 PHE A CA 1
ATOM 557 C C . PHE A 1 74 ? -19.215 9.687 -6.117 1.00 96.00 74 PHE A C 1
ATOM 559 O O . PHE A 1 74 ? -20.019 10.606 -6.295 1.00 96.00 74 PHE A O 1
ATOM 566 N N . PRO A 1 75 ? -19.568 8.397 -6.295 1.00 96.50 75 PRO A N 1
ATOM 567 C CA . PRO A 1 75 ? -18.772 7.202 -5.975 1.00 96.50 75 PRO A CA 1
ATOM 568 C C . PRO A 1 75 ? -17.767 6.755 -7.053 1.00 96.50 75 PRO A C 1
ATOM 570 O O . PRO A 1 75 ? -17.089 5.752 -6.866 1.00 96.50 75 PRO A O 1
ATOM 573 N N . LYS A 1 76 ? -17.678 7.444 -8.197 1.00 96.81 76 LYS A N 1
ATOM 574 C CA . LYS A 1 76 ? -16.872 7.006 -9.353 1.00 96.81 76 LYS A CA 1
ATOM 575 C C . LYS A 1 76 ? -15.409 6.704 -8.987 1.00 96.81 76 LYS A C 1
ATOM 577 O O . LYS A 1 76 ? -14.905 5.661 -9.391 1.00 96.81 76 LYS A O 1
ATOM 582 N N . ASP A 1 77 ? -14.765 7.559 -8.205 1.00 97.12 77 ASP A N 1
ATOM 583 C CA . ASP A 1 77 ? -13.339 7.429 -7.884 1.00 97.12 77 ASP A CA 1
ATOM 584 C C . ASP A 1 77 ? -13.090 6.595 -6.612 1.00 97.12 77 ASP A C 1
ATOM 586 O O . ASP A 1 77 ? -11.969 6.502 -6.121 1.00 97.12 77 ASP A O 1
ATOM 590 N N . HIS A 1 78 ? -14.130 5.916 -6.103 1.00 97.50 78 HIS A N 1
ATOM 591 C CA . HIS A 1 78 ? -13.945 4.769 -5.212 1.00 97.50 78 HIS A CA 1
ATOM 592 C C . HIS A 1 78 ? -13.439 3.528 -5.936 1.00 97.50 78 HIS A C 1
ATOM 594 O O . HIS A 1 78 ? -12.933 2.624 -5.286 1.00 97.50 78 HIS A O 1
ATOM 600 N N . HIS A 1 79 ? -13.618 3.445 -7.252 1.00 97.81 79 HIS A N 1
ATOM 601 C CA . HIS A 1 79 ? -13.222 2.286 -8.039 1.00 97.81 79 HIS A CA 1
ATOM 602 C C . HIS A 1 79 ? -11.732 2.336 -8.408 1.00 97.81 79 HIS A C 1
ATOM 604 O O . HIS A 1 79 ? -11.075 3.357 -8.249 1.00 97.81 79 HIS A O 1
ATOM 610 N N . LEU A 1 80 ? -11.217 1.220 -8.927 1.00 97.38 80 LEU A N 1
ATOM 611 C CA . LEU A 1 80 ? -9.842 1.129 -9.409 1.00 97.38 80 LEU A CA 1
ATOM 612 C C . LEU A 1 80 ? -9.633 1.994 -10.664 1.00 97.38 80 LEU A C 1
ATOM 614 O O . LEU A 1 80 ? -10.505 2.035 -11.539 1.00 97.38 80 LEU A O 1
ATOM 618 N N . HIS A 1 81 ? -8.452 2.594 -10.805 1.00 97.62 81 HIS A N 1
ATOM 619 C CA . HIS A 1 81 ? -8.064 3.443 -11.932 1.00 97.62 81 HIS A CA 1
ATOM 620 C C . HIS A 1 81 ? -7.050 2.715 -12.837 1.00 97.62 81 HIS A C 1
ATOM 622 O O . HIS A 1 81 ? -5.833 2.931 -12.746 1.00 97.62 81 HIS A O 1
ATOM 628 N N . PRO A 1 82 ? -7.498 1.830 -13.754 1.00 97.38 82 PRO A N 1
ATOM 629 C CA . PRO A 1 82 ? -6.612 0.923 -14.493 1.00 97.38 82 PRO A CA 1
ATOM 630 C C . PRO A 1 82 ? -5.574 1.628 -15.375 1.00 97.38 82 PRO A C 1
ATOM 632 O O . PRO A 1 82 ? -4.516 1.063 -15.656 1.00 97.38 82 PRO A O 1
ATOM 635 N N . LYS A 1 83 ? -5.847 2.863 -15.796 1.00 97.31 83 LYS A N 1
ATOM 636 C CA . LYS A 1 83 ? -4.967 3.649 -16.669 1.00 97.31 83 LYS A CA 1
ATOM 637 C C . LYS A 1 83 ? -3.928 4.493 -15.934 1.00 97.31 83 LYS A C 1
ATOM 639 O O . LYS A 1 83 ? -3.024 5.023 -16.579 1.00 97.31 83 LYS A O 1
ATOM 644 N N . MET A 1 84 ? -4.048 4.606 -14.615 1.00 96.75 84 MET A N 1
ATOM 645 C CA . MET A 1 84 ? -3.071 5.290 -13.771 1.00 96.75 84 MET A CA 1
ATOM 646 C C . MET A 1 84 ? -1.954 4.329 -13.343 1.00 96.75 84 MET A C 1
ATOM 648 O O . MET A 1 84 ? -2.024 3.125 -13.612 1.00 96.75 84 MET A O 1
ATOM 652 N N . GLY A 1 85 ? -0.919 4.842 -12.683 1.00 95.19 85 GLY A N 1
ATOM 653 C CA . GLY A 1 85 ? 0.215 4.079 -12.161 1.00 95.19 85 GLY A CA 1
ATOM 654 C C . GLY A 1 85 ? -0.126 3.244 -10.920 1.00 95.19 85 GLY A C 1
ATOM 655 O O . GLY A 1 85 ? -1.178 2.604 -10.888 1.00 95.19 85 GLY A O 1
ATOM 656 N N . PRO A 1 86 ? 0.765 3.166 -9.922 1.00 94.56 86 PRO A N 1
ATOM 657 C CA . PRO A 1 86 ? 0.518 2.441 -8.678 1.00 94.56 86 PRO A CA 1
ATOM 658 C C . PRO A 1 86 ? -0.702 2.956 -7.904 1.00 94.56 86 PRO A C 1
ATOM 660 O O . PRO A 1 86 ? -0.906 4.160 -7.768 1.00 94.56 86 PRO A O 1
ATOM 663 N N . GLU A 1 87 ? -1.521 2.042 -7.395 1.00 97.75 87 GLU A N 1
ATOM 664 C CA . GLU A 1 87 ? -2.741 2.352 -6.647 1.00 97.75 87 GLU A CA 1
ATOM 665 C C . GLU A 1 87 ? -2.927 1.355 -5.504 1.00 97.75 87 GLU A C 1
ATOM 667 O O . GLU A 1 87 ? -2.723 0.151 -5.686 1.00 97.75 87 GLU A O 1
ATOM 672 N N . TRP A 1 88 ? -3.325 1.847 -4.337 1.00 96.94 88 TRP A N 1
ATOM 673 C CA . TRP A 1 88 ? -3.372 1.100 -3.090 1.00 96.94 88 TRP A CA 1
ATOM 674 C C . TRP A 1 88 ? -4.718 1.248 -2.402 1.00 96.94 88 TRP A C 1
ATOM 676 O O . TRP A 1 88 ? -5.228 2.352 -2.244 1.00 96.94 88 TRP A O 1
ATOM 686 N N . HIS A 1 89 ? -5.251 0.118 -1.951 1.00 98.06 89 HIS A N 1
ATOM 687 C CA . HIS A 1 89 ? -6.348 0.041 -1.002 1.00 98.06 89 HIS A CA 1
ATOM 688 C C . HIS A 1 89 ? -5.837 -0.648 0.262 1.00 98.06 89 HIS A C 1
ATOM 690 O O . HIS A 1 89 ? -5.524 -1.846 0.237 1.00 98.06 89 HIS A O 1
ATOM 696 N N . TYR A 1 90 ? -5.764 0.096 1.361 1.00 96.44 90 TYR A N 1
ATOM 697 C CA . TYR A 1 90 ? -5.357 -0.432 2.660 1.00 96.44 90 TYR A CA 1
ATOM 698 C C . TYR A 1 90 ? -6.568 -0.628 3.559 1.00 96.44 90 TYR A C 1
ATOM 700 O O . TYR A 1 90 ? -7.470 0.204 3.575 1.00 96.44 90 TYR A O 1
ATOM 708 N N . LEU A 1 91 ? -6.572 -1.713 4.328 1.00 98.25 91 LEU A N 1
ATOM 709 C CA . LEU A 1 91 ? -7.427 -1.876 5.496 1.00 98.25 91 LEU A CA 1
ATOM 710 C C . LEU A 1 91 ? -6.551 -2.288 6.673 1.00 98.25 91 LEU A C 1
ATOM 712 O O . LEU A 1 91 ? -6.022 -3.400 6.700 1.00 98.25 91 LEU A O 1
ATOM 716 N N . SER A 1 92 ? -6.452 -1.418 7.665 1.00 97.75 92 SER A N 1
ATOM 717 C CA . SER A 1 92 ? -5.780 -1.695 8.929 1.00 97.75 92 SER A CA 1
ATOM 718 C C . SER A 1 92 ? -6.788 -1.740 10.066 1.00 97.75 92 SER A C 1
ATOM 720 O O . SER A 1 92 ? -7.760 -0.991 10.071 1.00 97.75 92 SER A O 1
ATOM 722 N N . CYS A 1 93 ? -6.589 -2.643 11.022 1.00 98.06 93 CYS A N 1
ATOM 723 C CA . CYS A 1 93 ? -7.533 -2.915 12.100 1.00 98.06 93 CYS A CA 1
ATOM 724 C C . CYS A 1 93 ? -6.815 -3.149 13.433 1.00 98.06 93 CYS A C 1
ATOM 726 O O . CYS A 1 93 ? -5.810 -3.855 13.471 1.00 98.06 93 CYS A O 1
ATOM 728 N N . ASP A 1 94 ? -7.396 -2.652 14.523 1.00 97.75 94 ASP A N 1
ATOM 729 C CA . ASP A 1 94 ? -7.154 -3.085 15.902 1.00 97.75 94 ASP A CA 1
ATOM 730 C C . ASP A 1 94 ? -8.407 -3.805 16.408 1.00 97.75 94 ASP A C 1
ATOM 732 O O . ASP A 1 94 ? -9.500 -3.234 16.437 1.00 97.75 94 ASP A O 1
ATOM 736 N N . LEU A 1 95 ? -8.255 -5.080 16.754 1.00 98.44 95 LEU A N 1
ATOM 737 C CA . LEU A 1 95 ? -9.350 -5.993 17.041 1.00 98.44 95 LEU A CA 1
ATOM 738 C C . LEU A 1 95 ? -9.215 -6.560 18.451 1.00 98.44 95 LEU A C 1
ATOM 740 O O . LEU A 1 95 ? -8.204 -7.175 18.793 1.00 98.44 95 LEU A O 1
ATOM 744 N N . ASN A 1 96 ? -10.284 -6.468 19.233 1.00 98.12 96 ASN A N 1
ATOM 745 C CA . ASN A 1 96 ? -10.482 -7.307 20.407 1.00 98.12 96 ASN A CA 1
ATOM 746 C C . ASN A 1 96 ? -11.268 -8.548 19.987 1.00 98.12 96 ASN A C 1
ATOM 748 O O . ASN A 1 96 ? -12.352 -8.455 19.400 1.00 98.12 96 ASN A O 1
ATOM 752 N N . THR A 1 97 ? -10.712 -9.718 20.272 1.00 98.44 97 THR A N 1
ATOM 753 C CA . THR A 1 97 ? -11.225 -10.990 19.763 1.00 98.44 97 THR A CA 1
ATOM 754 C C . THR A 1 97 ? -11.349 -12.046 20.854 1.00 98.44 97 THR A C 1
ATOM 756 O O . THR A 1 97 ? -10.698 -11.959 21.901 1.00 98.44 97 THR A O 1
ATOM 759 N N . LYS A 1 98 ? -12.152 -13.075 20.572 1.00 98.19 98 LYS A N 1
ATOM 760 C CA . LYS A 1 98 ? -12.240 -14.312 21.351 1.00 98.19 98 LYS A CA 1
ATOM 761 C C . LYS A 1 98 ? -11.711 -15.482 20.552 1.00 98.19 98 LYS A C 1
ATOM 763 O O . LYS A 1 98 ? -12.190 -15.742 19.449 1.00 98.19 98 LYS A O 1
ATOM 768 N N . GLY A 1 99 ? -10.738 -16.182 21.120 1.00 96.38 99 GLY A N 1
ATOM 769 C CA . GLY A 1 99 ? -10.239 -17.433 20.570 1.00 96.38 99 GLY A CA 1
ATOM 770 C C . GLY A 1 99 ? -11.219 -18.597 20.764 1.00 96.38 99 GLY A C 1
ATOM 771 O O . GLY A 1 99 ? -12.264 -18.450 21.408 1.00 96.38 99 GLY A O 1
ATOM 772 N N . PRO A 1 100 ? -10.887 -19.780 20.223 1.00 93.94 100 PRO A N 1
ATOM 773 C CA . PRO A 1 100 ? -11.774 -20.941 20.221 1.00 93.94 100 PRO A CA 1
ATOM 774 C C . PRO A 1 100 ? -12.102 -21.481 21.622 1.00 93.94 100 PRO A C 1
ATOM 776 O O . PRO A 1 100 ? -13.106 -22.173 21.773 1.00 93.94 100 PRO A O 1
ATOM 779 N N . ASN A 1 101 ? -11.301 -21.163 22.647 1.00 95.88 101 ASN A N 1
ATOM 780 C CA . ASN A 1 101 ? -11.551 -21.565 24.034 1.00 95.88 101 ASN A CA 1
ATOM 781 C C . ASN A 1 101 ? -12.107 -20.409 24.890 1.00 95.88 101 ASN A C 1
ATOM 783 O O . ASN A 1 101 ? -12.148 -20.515 26.116 1.00 95.88 101 ASN A O 1
ATOM 787 N N . GLY A 1 102 ? -12.534 -19.306 24.264 1.00 95.25 102 GLY A N 1
ATOM 788 C C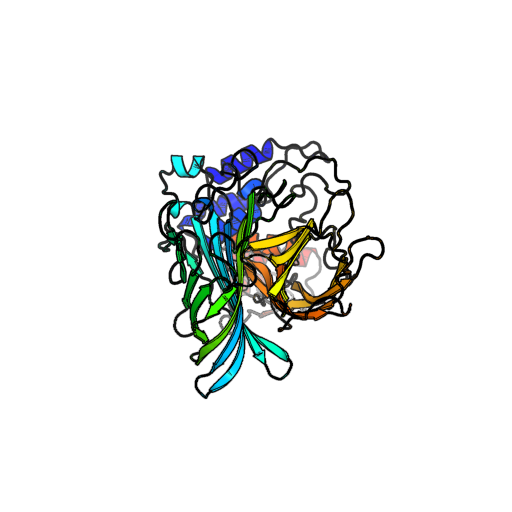A . GLY A 1 102 ? -13.069 -18.122 24.943 1.00 95.25 102 GLY A CA 1
ATOM 789 C C . GLY A 1 102 ? -12.005 -17.172 25.506 1.00 95.25 102 GLY A C 1
ATOM 790 O O . GLY A 1 102 ? -12.352 -16.197 26.185 1.00 95.25 102 GLY A O 1
ATOM 791 N N . GLU A 1 103 ? -10.724 -17.420 25.231 1.00 95.06 103 GLU A N 1
ATOM 792 C CA . GLU A 1 103 ? -9.632 -16.534 25.621 1.00 95.06 103 GLU A CA 1
ATOM 793 C C . GLU A 1 103 ? -9.720 -15.190 24.887 1.00 95.06 103 GLU A C 1
ATOM 795 O O . GLU A 1 103 ? -10.003 -15.145 23.690 1.00 95.06 103 GLU A O 1
ATOM 800 N N . SER A 1 104 ? -9.489 -14.086 25.600 1.00 96.31 104 SER A N 1
ATOM 801 C CA . SER A 1 104 ? -9.390 -12.766 24.974 1.00 96.31 104 SER A CA 1
ATOM 802 C C . SER A 1 104 ? -8.049 -12.619 24.263 1.00 96.31 104 SER A C 1
ATOM 804 O O . SER A 1 104 ? -7.012 -12.962 24.826 1.00 96.31 104 SER A O 1
ATOM 806 N N . GLN A 1 105 ? -8.060 -12.047 23.064 1.00 96.56 105 GLN A N 1
ATOM 807 C CA . GLN A 1 105 ? -6.854 -11.768 22.293 1.00 96.56 105 GLN A CA 1
ATOM 808 C C . GLN A 1 105 ? -7.000 -10.436 21.556 1.00 96.56 105 GLN A C 1
ATOM 810 O O . GLN A 1 105 ? -7.995 -10.213 20.865 1.00 96.56 105 GLN A O 1
ATOM 815 N N . ARG A 1 106 ? -5.985 -9.571 21.651 1.00 96.94 106 ARG A N 1
ATOM 816 C CA . ARG A 1 106 ? -5.901 -8.347 20.843 1.00 96.94 106 ARG A CA 1
ATOM 817 C C . ARG A 1 106 ? -5.085 -8.606 19.577 1.00 96.94 106 ARG A C 1
ATOM 819 O O . ARG A 1 106 ? -3.981 -9.153 19.664 1.00 96.94 106 ARG A O 1
ATOM 826 N N . ILE A 1 107 ? -5.638 -8.276 18.416 1.00 97.75 107 ILE A N 1
ATOM 827 C CA . ILE A 1 107 ? -5.074 -8.595 17.101 1.00 97.75 107 ILE A CA 1
ATOM 828 C C . ILE A 1 107 ? -5.032 -7.332 16.245 1.00 97.75 107 ILE A C 1
ATOM 830 O O . ILE A 1 107 ? -6.059 -6.705 16.014 1.00 97.75 107 ILE A O 1
ATOM 834 N N . GLY A 1 108 ? -3.850 -7.000 15.735 1.00 97.31 108 GLY A N 1
ATOM 835 C CA . GLY A 1 108 ? -3.678 -6.033 14.664 1.00 97.31 108 GLY A CA 1
ATOM 836 C C . GLY A 1 108 ? -3.742 -6.749 13.320 1.00 97.31 108 GLY A C 1
ATOM 837 O O . GLY A 1 108 ? -3.092 -7.783 13.150 1.00 97.31 108 GLY A O 1
ATOM 838 N N . VAL A 1 109 ? -4.502 -6.222 12.366 1.00 97.62 109 VAL A N 1
ATOM 839 C CA . VAL A 1 109 ? -4.548 -6.720 10.985 1.00 97.62 109 VAL A CA 1
ATOM 840 C C . VAL A 1 109 ? -4.220 -5.586 10.026 1.00 97.62 109 VAL A C 1
ATOM 842 O O . VAL A 1 109 ? -4.729 -4.487 10.186 1.00 97.62 109 VAL A O 1
ATOM 845 N N . MET A 1 110 ? -3.419 -5.864 9.005 1.00 96.19 110 MET A N 1
ATOM 846 C CA . MET A 1 110 ? -3.175 -4.960 7.887 1.00 96.19 110 MET A CA 1
ATOM 847 C C . MET A 1 110 ? -3.312 -5.734 6.580 1.00 96.19 110 MET A C 1
ATOM 849 O O . MET A 1 110 ? -2.644 -6.753 6.402 1.00 96.19 110 MET A O 1
ATOM 853 N N . ILE A 1 111 ? -4.194 -5.273 5.694 1.00 97.12 111 ILE A N 1
ATOM 854 C CA . ILE A 1 111 ? -4.467 -5.853 4.378 1.00 97.12 111 ILE A CA 1
ATOM 855 C C . ILE A 1 111 ? -4.196 -4.796 3.318 1.00 97.12 111 ILE A C 1
ATOM 857 O O . ILE A 1 111 ? -4.769 -3.712 3.349 1.00 97.12 111 ILE A O 1
ATOM 861 N N . TRP A 1 112 ? -3.357 -5.150 2.356 1.00 94.75 112 TRP A N 1
ATOM 862 C CA . TRP A 1 112 ? -3.038 -4.341 1.195 1.00 94.75 112 TRP A CA 1
ATOM 863 C C . TRP A 1 112 ? -3.604 -5.030 -0.027 1.00 94.75 112 TRP A C 1
ATOM 865 O O . TRP A 1 112 ? -3.264 -6.190 -0.280 1.00 94.75 112 TRP A O 1
ATOM 875 N N . LEU A 1 113 ? -4.410 -4.322 -0.806 1.00 97.81 113 LEU A N 1
ATOM 876 C CA . LEU A 1 113 ? -4.636 -4.645 -2.207 1.00 97.81 113 LEU A CA 1
ATOM 877 C C . LEU A 1 113 ? -4.018 -3.534 -3.042 1.00 97.81 113 LEU A C 1
ATOM 879 O O . LEU A 1 113 ? -4.432 -2.381 -2.969 1.00 97.81 113 LEU A O 1
ATOM 883 N N . GLN A 1 114 ? -3.005 -3.888 -3.818 1.00 97.12 114 GLN A N 1
ATOM 884 C CA . GLN A 1 114 ? -2.242 -2.945 -4.619 1.00 97.12 114 GLN A CA 1
ATOM 885 C C . GLN A 1 114 ? -2.336 -3.334 -6.084 1.00 97.12 114 GLN A C 1
ATOM 887 O O . GLN A 1 114 ? -2.223 -4.510 -6.430 1.00 97.12 114 GLN A O 1
ATOM 892 N N . LYS A 1 115 ? -2.495 -2.341 -6.946 1.00 97.31 115 LYS A N 1
ATOM 893 C CA . LYS A 1 115 ? -2.412 -2.464 -8.395 1.00 97.31 115 LYS A CA 1
ATOM 894 C C . LYS A 1 115 ? -1.169 -1.723 -8.866 1.00 97.31 115 LYS A C 1
ATOM 896 O O . LYS A 1 115 ? -1.018 -0.539 -8.599 1.00 97.31 115 LYS A O 1
ATOM 901 N N . ASN A 1 116 ? -0.325 -2.394 -9.639 1.00 97.25 116 ASN A N 1
ATOM 902 C CA . ASN A 1 116 ? 0.775 -1.776 -10.366 1.00 97.25 116 ASN A CA 1
ATOM 903 C C . ASN A 1 116 ? 0.515 -1.897 -11.865 1.00 97.25 116 ASN A C 1
ATOM 905 O O . ASN A 1 116 ? 0.372 -3.001 -12.395 1.00 97.25 116 ASN A O 1
ATOM 909 N N . ARG A 1 117 ? 0.475 -0.763 -12.560 1.00 97.19 117 ARG A N 1
ATOM 910 C CA . ARG A 1 117 ? 0.425 -0.740 -14.019 1.00 97.19 117 ARG A CA 1
ATOM 911 C C . ARG A 1 117 ? 1.834 -0.926 -14.572 1.00 97.19 117 ARG A C 1
ATOM 913 O O . ARG A 1 117 ? 2.731 -0.158 -14.247 1.00 97.19 117 ARG A O 1
ATOM 920 N N . ILE A 1 118 ? 2.041 -1.956 -15.389 1.00 96.06 118 ILE A N 1
ATOM 921 C CA . ILE A 1 118 ? 3.389 -2.372 -15.821 1.00 96.06 118 ILE A CA 1
ATOM 922 C C . ILE A 1 118 ? 3.786 -1.881 -17.216 1.00 96.06 118 ILE A C 1
ATOM 924 O O . ILE A 1 118 ? 4.915 -2.121 -17.648 1.00 96.06 118 ILE A O 1
ATOM 928 N N . VAL A 1 119 ? 2.882 -1.210 -17.930 1.00 97.25 119 VAL A N 1
ATOM 929 C CA . VAL A 1 119 ? 3.137 -0.603 -19.242 1.00 97.25 119 VAL A CA 1
ATOM 930 C C . VAL A 1 119 ? 2.319 0.678 -19.416 1.00 97.25 119 VAL A C 1
ATOM 932 O O . VAL A 1 119 ? 1.204 0.788 -18.908 1.00 97.25 119 VAL A O 1
ATOM 935 N N . GLY A 1 120 ? 2.844 1.632 -20.180 1.00 97.38 120 GLY A N 1
ATOM 936 C CA . GLY A 1 120 ? 2.114 2.826 -20.616 1.00 97.38 120 GLY A CA 1
ATOM 937 C C . GLY A 1 120 ? 0.880 2.493 -21.465 1.00 97.38 120 GLY A C 1
ATOM 938 O O . GLY A 1 120 ? 0.726 1.377 -21.978 1.00 97.38 120 GLY A O 1
ATOM 939 N N . THR A 1 121 ? -0.044 3.440 -21.572 1.00 97.88 121 THR A N 1
ATOM 940 C CA . THR A 1 121 ? -1.318 3.297 -22.301 1.00 97.88 121 THR A CA 1
ATOM 941 C C . THR A 1 121 ? -1.126 3.127 -23.809 1.00 97.88 121 THR A C 1
ATOM 943 O O . THR A 1 121 ? -1.838 2.336 -24.440 1.00 97.88 121 THR A O 1
ATOM 946 N N . THR A 1 122 ? -0.104 3.760 -24.386 1.00 97.88 122 THR A N 1
ATOM 947 C CA . THR A 1 122 ? 0.275 3.598 -25.793 1.00 97.88 122 THR A CA 1
ATOM 948 C C . THR A 1 122 ? 0.757 2.171 -26.053 1.00 97.88 122 THR A C 1
ATOM 950 O O . THR A 1 122 ? 0.247 1.485 -26.942 1.00 97.88 122 THR A O 1
ATOM 953 N N . ALA A 1 123 ? 1.681 1.671 -25.225 1.00 97.44 123 ALA A N 1
ATOM 954 C CA . ALA A 1 123 ? 2.215 0.315 -25.357 1.00 97.44 123 ALA A CA 1
ATOM 955 C C . ALA A 1 123 ? 1.136 -0.767 -25.154 1.00 97.44 123 ALA A C 1
ATOM 957 O O . ALA A 1 123 ? 1.124 -1.755 -25.892 1.00 97.44 123 ALA A O 1
ATOM 958 N N . GLN A 1 124 ? 0.214 -0.570 -24.202 1.00 97.81 124 GLN A N 1
ATOM 959 C CA . GLN A 1 124 ? -0.958 -1.437 -24.016 1.00 97.81 124 GLN A CA 1
ATOM 960 C C . GLN A 1 124 ? -1.808 -1.497 -25.294 1.00 97.81 124 GLN A C 1
ATOM 962 O O . GLN A 1 124 ? -2.134 -2.586 -25.772 1.00 97.81 124 GLN A O 1
ATOM 967 N N . THR A 1 125 ? -2.142 -0.332 -25.859 1.00 97.81 125 THR A N 1
ATOM 968 C CA . THR A 1 125 ? -3.005 -0.220 -27.046 1.00 97.81 125 THR A CA 1
ATOM 969 C C . THR A 1 125 ? -2.396 -0.936 -28.249 1.00 97.81 125 THR A C 1
ATOM 971 O O . THR A 1 125 ? -3.073 -1.716 -28.920 1.00 97.81 125 THR A O 1
ATOM 974 N N . GLU A 1 126 ? -1.101 -0.736 -28.504 1.00 97.69 126 GLU A N 1
ATOM 975 C CA . GLU A 1 126 ? -0.393 -1.408 -29.599 1.00 97.69 126 GLU A CA 1
ATOM 976 C C . GLU A 1 126 ? -0.337 -2.931 -29.432 1.00 97.69 126 GLU A C 1
ATOM 978 O O . GLU A 1 126 ? -0.416 -3.667 -30.419 1.00 97.69 126 GLU A O 1
ATOM 983 N N . ALA A 1 127 ? -0.201 -3.406 -28.192 1.00 96.31 127 ALA A N 1
ATOM 984 C CA . ALA A 1 127 ? -0.200 -4.828 -27.866 1.00 96.31 127 ALA A CA 1
ATOM 985 C C . ALA A 1 127 ? -1.608 -5.450 -27.883 1.00 96.31 127 ALA A C 1
ATOM 987 O O . ALA A 1 127 ? -1.726 -6.673 -27.818 1.00 96.31 127 ALA A O 1
ATOM 988 N N . LYS A 1 128 ? -2.663 -4.628 -28.004 1.00 97.75 128 LYS A N 1
ATOM 989 C CA . LYS A 1 128 ? -4.076 -5.026 -27.889 1.00 97.75 128 LYS A CA 1
ATOM 990 C C . LYS A 1 128 ? -4.389 -5.710 -26.557 1.00 97.75 128 LYS A C 1
ATOM 992 O O . LYS A 1 128 ? -5.225 -6.609 -26.508 1.00 97.75 128 LYS A O 1
ATOM 997 N N . TRP A 1 129 ? -3.704 -5.292 -25.498 1.00 97.62 129 TRP A N 1
ATOM 998 C CA . TRP A 1 129 ? -3.951 -5.787 -24.150 1.00 97.62 129 TRP A CA 1
ATOM 999 C C . TRP A 1 129 ? -5.188 -5.114 -23.558 1.00 97.62 129 TRP A C 1
ATOM 1001 O O . TRP A 1 129 ? -5.387 -3.902 -23.690 1.00 97.62 129 TRP A O 1
ATOM 1011 N N . SER A 1 130 ? -6.001 -5.904 -22.871 1.00 97.88 130 SER A N 1
ATOM 1012 C CA . SER A 1 130 ? -7.003 -5.402 -21.933 1.00 97.88 130 SER A CA 1
ATOM 1013 C C . SER A 1 130 ? -6.351 -4.599 -20.807 1.00 97.88 130 SER A C 1
ATOM 1015 O O . SER A 1 130 ? -5.132 -4.647 -20.600 1.00 97.88 130 SER A O 1
ATOM 1017 N N . ASP A 1 131 ? -7.169 -3.852 -20.067 1.00 97.69 131 ASP A N 1
ATOM 1018 C CA . ASP A 1 131 ? -6.691 -3.155 -18.877 1.00 97.69 131 ASP A CA 1
ATOM 1019 C C . ASP A 1 131 ? -6.105 -4.167 -17.894 1.00 97.69 131 ASP A C 1
ATOM 1021 O O . ASP A 1 131 ? -4.974 -3.998 -17.457 1.00 97.69 131 ASP A O 1
ATOM 1025 N N . GLU A 1 132 ? -6.791 -5.279 -17.641 1.00 97.88 132 GLU A N 1
ATOM 1026 C CA . GLU A 1 132 ? -6.353 -6.335 -16.734 1.00 97.88 132 GLU A CA 1
ATOM 1027 C C . GLU A 1 132 ? -4.984 -6.932 -17.101 1.00 97.88 132 GLU A C 1
ATOM 1029 O O . GLU A 1 132 ? -4.151 -7.166 -16.226 1.00 97.88 132 GLU A O 1
ATOM 1034 N N . GLU A 1 133 ? -4.709 -7.150 -18.387 1.00 97.88 133 GLU A N 1
ATOM 1035 C CA . GLU A 1 133 ? -3.419 -7.679 -18.856 1.00 97.88 133 GLU A CA 1
ATOM 1036 C C . GLU A 1 133 ? -2.251 -6.702 -18.635 1.00 97.88 133 GLU A C 1
ATOM 1038 O O . GLU A 1 133 ? -1.101 -7.131 -18.496 1.00 97.88 133 GLU A O 1
ATOM 1043 N N . SER A 1 134 ? -2.538 -5.400 -18.543 1.00 97.81 134 SER A N 1
ATOM 1044 C CA . SER A 1 134 ? -1.551 -4.343 -18.273 1.00 97.81 134 SER A CA 1
ATOM 1045 C C . SER A 1 134 ? -1.241 -4.128 -16.785 1.00 97.81 134 SER A C 1
ATOM 1047 O O . SER A 1 134 ? -0.418 -3.268 -16.446 1.00 97.81 134 SER A O 1
ATOM 1049 N N . LEU A 1 135 ? -1.878 -4.899 -15.897 1.00 98.19 135 LEU A N 1
ATOM 1050 C CA . LEU A 1 135 ? -1.781 -4.754 -14.446 1.00 98.19 135 LEU A CA 1
ATOM 1051 C C . LEU A 1 135 ? -1.157 -5.988 -13.795 1.00 98.19 135 LEU A C 1
ATOM 1053 O O . LEU A 1 135 ? -1.443 -7.130 -14.154 1.00 98.19 135 LEU A O 1
ATOM 1057 N N . ILE A 1 136 ? -0.365 -5.742 -12.756 1.00 98.56 136 ILE A N 1
ATOM 1058 C CA . ILE A 1 136 ? -0.011 -6.739 -11.750 1.00 98.56 136 ILE A CA 1
ATOM 1059 C C . ILE A 1 136 ? -0.626 -6.288 -10.437 1.00 98.56 136 ILE A C 1
ATOM 1061 O O . ILE A 1 136 ? -0.289 -5.217 -9.928 1.00 98.56 136 ILE A O 1
ATOM 1065 N N . CYS A 1 137 ? -1.503 -7.113 -9.874 1.00 98.38 137 CYS A N 1
ATOM 1066 C CA . CYS A 1 137 ? -2.061 -6.866 -8.554 1.00 98.38 137 CYS A CA 1
ATOM 1067 C C . CYS A 1 137 ? -1.318 -7.685 -7.503 1.00 98.38 137 CYS A C 1
ATOM 1069 O O . CYS A 1 137 ? -0.939 -8.836 -7.732 1.00 98.38 137 CYS A O 1
ATOM 1071 N N . ALA A 1 138 ? -1.124 -7.087 -6.339 1.00 97.25 138 ALA A N 1
ATOM 1072 C CA . ALA A 1 138 ? -0.526 -7.717 -5.182 1.00 97.25 138 ALA A CA 1
ATOM 1073 C C . ALA A 1 138 ? -1.509 -7.688 -4.020 1.00 97.25 138 ALA A C 1
ATOM 1075 O O . ALA A 1 138 ? -2.269 -6.731 -3.861 1.00 97.25 138 ALA A O 1
ATOM 1076 N N . SER A 1 139 ? -1.466 -8.724 -3.188 1.00 96.38 139 SER A N 1
ATOM 1077 C CA . SER A 1 139 ? -2.052 -8.649 -1.862 1.00 96.38 139 SER A CA 1
ATOM 1078 C C . SER A 1 139 ? -1.040 -9.004 -0.782 1.00 96.38 139 SER A C 1
ATOM 1080 O O . SER A 1 139 ? -0.366 -10.037 -0.851 1.00 96.38 139 SER A O 1
ATOM 1082 N N . LYS A 1 140 ? -0.943 -8.136 0.229 1.00 92.81 140 LYS A N 1
ATOM 1083 C CA . LYS A 1 140 ? -0.085 -8.294 1.413 1.00 92.81 140 LYS A CA 1
ATOM 1084 C C . LYS A 1 140 ? -0.972 -8.301 2.642 1.00 92.81 140 LYS A C 1
ATOM 1086 O O . LYS A 1 140 ? -1.921 -7.531 2.718 1.00 92.81 140 LYS A O 1
ATOM 1091 N N . VAL A 1 141 ? -0.704 -9.214 3.566 1.00 94.62 141 VAL A N 1
ATOM 1092 C CA . VAL A 1 141 ? -1.497 -9.345 4.786 1.00 94.62 141 VAL A CA 1
ATOM 1093 C C . VAL A 1 141 ? -0.578 -9.678 5.938 1.00 94.62 141 VAL A C 1
ATOM 1095 O O . VAL A 1 141 ? 0.173 -10.662 5.896 1.00 94.62 141 VAL A O 1
ATOM 1098 N N . THR A 1 142 ? -0.676 -8.852 6.964 1.00 93.69 142 THR A N 1
ATOM 1099 C CA . THR A 1 142 ? 0.073 -8.987 8.201 1.00 93.69 142 THR A CA 1
ATOM 1100 C C . THR A 1 142 ? -0.911 -9.036 9.357 1.00 93.69 142 THR A C 1
ATOM 1102 O O . THR A 1 142 ? -1.787 -8.182 9.478 1.00 93.69 142 THR A O 1
ATOM 1105 N N . VAL A 1 143 ? -0.751 -10.038 10.213 1.00 95.19 143 VAL A N 1
ATOM 1106 C CA . VAL A 1 143 ? -1.487 -10.190 11.465 1.00 95.19 143 VAL A CA 1
ATOM 1107 C C . VAL A 1 143 ? -0.486 -10.122 12.611 1.00 95.19 143 VAL A C 1
ATOM 1109 O O . VAL A 1 143 ? 0.517 -10.833 12.609 1.00 95.19 143 VAL A O 1
ATOM 1112 N N . VAL A 1 144 ? -0.751 -9.272 13.596 1.00 95.62 144 VAL A N 1
ATOM 1113 C CA . VAL A 1 144 ? 0.060 -9.136 14.809 1.00 95.62 144 VAL A CA 1
ATOM 1114 C C . VAL A 1 144 ? -0.799 -9.495 16.005 1.00 95.62 144 VAL A C 1
ATOM 1116 O O . VAL A 1 144 ? -1.761 -8.804 16.328 1.00 95.62 144 VAL A O 1
ATOM 1119 N N . MET A 1 145 ? -0.440 -10.568 16.694 1.00 95.12 145 MET A N 1
ATOM 1120 C CA . MET A 1 145 ? -1.093 -10.964 17.935 1.00 95.12 145 MET A CA 1
ATOM 1121 C C . MET A 1 145 ? -0.353 -10.353 19.116 1.00 95.12 145 MET A C 1
ATOM 1123 O O . MET A 1 145 ? 0.799 -10.707 19.367 1.00 95.12 145 MET A O 1
ATOM 1127 N N . LYS A 1 146 ? -0.995 -9.451 19.857 1.00 93.12 146 LYS A N 1
ATOM 1128 C CA . LYS A 1 146 ? -0.387 -8.864 21.055 1.00 93.12 146 LYS A CA 1
ATOM 1129 C C . LYS A 1 146 ? -0.279 -9.918 22.157 1.00 93.12 146 LYS A C 1
ATOM 1131 O O . LYS A 1 146 ? -1.286 -10.525 22.508 1.00 93.12 146 LYS A O 1
ATOM 1136 N N . THR A 1 147 ? 0.915 -10.166 22.684 1.00 87.25 147 THR A N 1
ATOM 1137 C CA . THR A 1 147 ? 1.106 -11.141 23.772 1.00 87.25 147 THR A CA 1
ATOM 1138 C C . THR A 1 147 ? 1.101 -10.460 25.143 1.00 87.25 147 THR A C 1
ATOM 1140 O O . THR A 1 147 ? 1.220 -9.237 25.239 1.00 87.25 147 THR A O 1
ATOM 1143 N N . ASP A 1 148 ? 0.984 -11.249 26.215 1.00 83.44 148 ASP A N 1
ATOM 1144 C CA . ASP A 1 148 ? 0.882 -10.753 27.598 1.00 83.44 148 ASP A CA 1
ATOM 1145 C C . ASP A 1 148 ? 2.093 -9.924 28.052 1.00 83.44 148 ASP A C 1
ATOM 1147 O O . ASP A 1 148 ? 1.966 -9.051 28.907 1.00 83.44 148 ASP A O 1
ATOM 1151 N N . ASN A 1 149 ? 3.274 -10.160 27.470 1.00 80.88 149 ASN A N 1
ATOM 1152 C CA . ASN A 1 149 ? 4.479 -9.376 27.766 1.00 80.88 149 ASN A CA 1
ATOM 1153 C C . ASN A 1 149 ? 4.530 -8.034 27.006 1.00 80.88 149 ASN A C 1
ATOM 1155 O O . ASN A 1 149 ? 5.546 -7.342 27.048 1.00 80.88 149 ASN A O 1
ATOM 1159 N N . GLY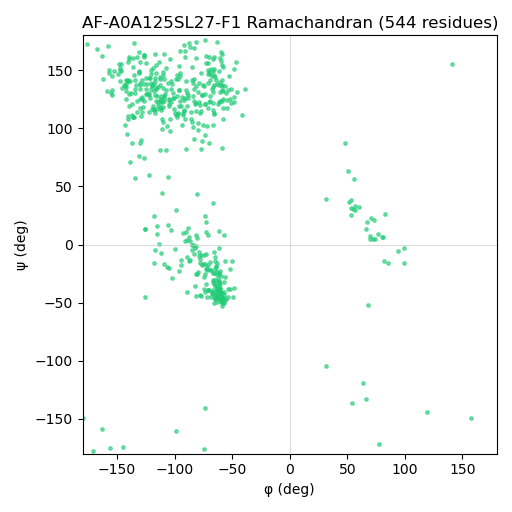 A 1 150 ? 3.460 -7.689 26.284 1.00 76.31 150 GLY A N 1
ATOM 1160 C CA . GLY A 1 150 ? 3.339 -6.482 25.473 1.00 76.31 150 GLY A CA 1
ATOM 1161 C C . GLY A 1 150 ? 3.900 -6.610 24.057 1.00 76.31 150 GLY A C 1
ATOM 1162 O O . GLY A 1 150 ? 3.526 -5.799 23.213 1.00 76.31 150 GLY A O 1
ATOM 1163 N N . LYS A 1 151 ? 4.725 -7.627 23.764 1.00 82.44 151 LYS A N 1
ATOM 1164 C CA . LYS A 1 151 ? 5.307 -7.839 22.434 1.00 82.44 151 LYS A CA 1
ATOM 1165 C C . LYS A 1 151 ? 4.357 -8.602 21.520 1.00 82.44 151 LYS A C 1
ATOM 1167 O O . LYS A 1 151 ? 3.701 -9.562 21.915 1.00 82.44 151 LYS A O 1
ATOM 1172 N N . GLY A 1 152 ? 4.289 -8.177 20.276 1.00 87.69 152 GLY A N 1
ATOM 1173 C CA . GLY A 1 152 ? 3.426 -8.679 19.232 1.00 87.69 152 GLY A CA 1
ATOM 1174 C C . GLY A 1 152 ? 4.113 -9.812 18.496 1.00 87.69 152 GLY A C 1
ATOM 1175 O O . GLY A 1 152 ? 5.255 -9.679 18.054 1.00 87.69 152 GLY A O 1
ATOM 1176 N N . ARG A 1 153 ? 3.402 -10.923 18.344 1.00 90.56 153 ARG A N 1
ATOM 1177 C CA . ARG A 1 153 ? 3.814 -12.043 17.510 1.00 90.56 153 ARG A CA 1
ATOM 1178 C C . ARG A 1 153 ? 3.265 -11.856 16.105 1.00 90.56 153 ARG A C 1
ATOM 1180 O O . ARG A 1 153 ? 2.062 -11.679 15.924 1.00 90.56 153 ARG A O 1
ATOM 1187 N N . LEU A 1 154 ? 4.157 -11.907 15.129 1.00 89.75 154 LEU A N 1
ATOM 1188 C CA . LEU A 1 154 ? 3.870 -11.578 13.744 1.00 89.75 154 LEU A CA 1
ATOM 1189 C C . LEU A 1 154 ? 3.546 -12.824 12.919 1.00 89.75 154 LEU A C 1
ATOM 1191 O O . LEU A 1 154 ? 4.274 -13.814 12.958 1.00 89.75 154 LEU A O 1
ATOM 1195 N N . ILE A 1 155 ? 2.478 -12.753 12.134 1.00 91.06 155 ILE A N 1
ATOM 1196 C CA . ILE A 1 155 ? 2.056 -13.789 11.196 1.00 91.06 155 ILE A CA 1
ATOM 1197 C C . ILE A 1 155 ? 1.805 -13.106 9.859 1.00 91.06 155 ILE A C 1
ATOM 1199 O O . ILE A 1 155 ? 0.932 -12.252 9.726 1.00 91.06 155 ILE A O 1
ATOM 1203 N N . ARG A 1 156 ? 2.577 -13.488 8.845 1.00 88.69 156 ARG A N 1
ATOM 1204 C CA . ARG A 1 156 ? 2.436 -12.951 7.489 1.00 88.69 156 ARG A CA 1
ATOM 1205 C C . ARG A 1 156 ? 1.897 -14.000 6.553 1.00 88.69 156 ARG A C 1
ATOM 1207 O O . ARG A 1 156 ? 2.242 -15.178 6.685 1.00 88.69 156 ARG A O 1
ATOM 1214 N N . ARG A 1 157 ? 1.100 -13.557 5.591 1.00 88.00 157 ARG A N 1
ATOM 1215 C CA . ARG A 1 157 ? 0.713 -14.389 4.456 1.00 88.00 157 ARG A CA 1
ATOM 1216 C C . ARG A 1 157 ? 1.909 -14.738 3.573 1.00 88.00 157 ARG A C 1
ATOM 1218 O O . ARG A 1 157 ? 2.911 -14.015 3.543 1.00 88.00 157 ARG A O 1
ATOM 1225 N N . ASN A 1 158 ? 1.754 -15.778 2.766 1.00 84.19 158 ASN A N 1
ATOM 1226 C CA . ASN A 1 158 ? 2.574 -15.934 1.571 1.00 84.19 158 ASN A CA 1
ATOM 1227 C C . ASN A 1 158 ? 2.257 -14.840 0.546 1.00 84.19 158 ASN A C 1
ATOM 1229 O O . ASN A 1 158 ? 1.127 -14.354 0.450 1.00 84.19 158 ASN A O 1
ATOM 1233 N N . ARG A 1 159 ? 3.267 -14.461 -0.242 1.00 84.88 159 ARG A N 1
ATOM 1234 C CA . ARG A 1 159 ? 3.130 -13.443 -1.285 1.00 84.88 159 ARG A CA 1
ATOM 1235 C C . ARG A 1 159 ? 2.035 -13.851 -2.277 1.00 84.88 159 ARG A C 1
ATOM 1237 O O . ARG A 1 159 ? 2.127 -14.913 -2.884 1.00 84.88 159 ARG A O 1
ATOM 1244 N N . ASN A 1 160 ? 1.052 -12.979 -2.480 1.00 94.12 160 ASN A N 1
ATOM 1245 C CA . ASN A 1 160 ? 0.024 -13.144 -3.500 1.00 94.12 160 ASN A CA 1
ATOM 1246 C C . ASN A 1 160 ? 0.226 -12.097 -4.595 1.00 94.12 160 ASN A C 1
ATOM 1248 O O . ASN A 1 160 ? 0.011 -10.910 -4.358 1.00 94.12 160 ASN A O 1
ATOM 1252 N N . LEU A 1 161 ? 0.682 -12.544 -5.766 1.00 96.12 161 LEU A N 1
ATOM 1253 C CA . LEU A 1 161 ? 0.838 -11.720 -6.963 1.00 96.12 161 LEU A CA 1
ATOM 1254 C C . LEU A 1 161 ? 0.026 -12.314 -8.098 1.00 96.12 161 LEU A C 1
ATOM 1256 O O . LEU A 1 161 ? 0.143 -13.500 -8.397 1.00 96.12 161 LEU A O 1
ATOM 1260 N N . GLN A 1 162 ? -0.762 -11.468 -8.745 1.00 98.06 162 GLN A N 1
ATOM 1261 C CA . GLN A 1 162 ? -1.717 -11.861 -9.763 1.00 98.06 162 GLN A CA 1
ATOM 1262 C C . GLN A 1 162 ? -1.481 -11.028 -11.012 1.00 98.06 162 GLN A C 1
ATOM 1264 O O . GLN A 1 162 ? -1.606 -9.805 -10.995 1.00 98.06 162 GLN A O 1
ATOM 1269 N N . TRP A 1 163 ? -1.135 -11.713 -12.098 1.00 98.00 163 TRP A N 1
ATOM 1270 C CA . TRP A 1 163 ? -0.978 -11.111 -13.413 1.00 98.00 163 TRP A CA 1
ATOM 1271 C C . TRP A 1 163 ? -1.719 -11.964 -14.448 1.00 98.00 163 TRP A C 1
ATOM 1273 O O . TRP A 1 163 ? -1.312 -13.109 -14.672 1.00 98.00 163 TRP A O 1
ATOM 1283 N N . PRO A 1 164 ? -2.791 -11.451 -15.080 1.00 97.81 164 PRO A N 1
ATOM 1284 C CA . PRO A 1 164 ? -3.591 -12.217 -16.040 1.00 97.81 164 PRO A CA 1
ATOM 1285 C C . PRO A 1 164 ? -2.800 -12.861 -17.176 1.00 97.81 164 PRO A C 1
ATOM 1287 O O . PRO A 1 164 ? -3.032 -14.025 -17.497 1.00 97.81 164 PRO A O 1
ATOM 1290 N N . LEU A 1 165 ? -1.781 -12.176 -17.703 1.00 95.94 165 LEU A N 1
ATOM 1291 C CA . LEU A 1 165 ? -0.906 -12.725 -18.749 1.00 95.94 165 LEU A CA 1
ATOM 1292 C C . LEU A 1 165 ? -0.102 -13.954 -18.305 1.00 95.94 165 LEU A C 1
ATOM 1294 O O . LEU A 1 165 ? 0.443 -14.675 -19.138 1.00 95.94 165 LEU A O 1
ATOM 1298 N N . LYS A 1 166 ? -0.013 -14.194 -16.995 1.00 95.75 166 LYS A N 1
ATOM 1299 C CA . LYS A 1 166 ? 0.688 -15.324 -16.377 1.00 95.75 166 LYS A CA 1
ATOM 1300 C C . LYS A 1 166 ? -0.265 -16.220 -15.581 1.00 95.75 166 LYS A C 1
ATOM 1302 O O . LYS A 1 166 ? 0.161 -16.913 -14.663 1.00 95.75 166 LYS A O 1
ATOM 1307 N N . GLY A 1 167 ? -1.553 -16.210 -15.938 1.00 95.69 167 GLY A N 1
ATOM 1308 C CA . GLY A 1 167 ? -2.582 -17.070 -15.347 1.00 95.69 167 GLY A CA 1
ATOM 1309 C C . GLY A 1 167 ? -3.120 -16.594 -13.996 1.00 95.69 167 GLY A C 1
ATOM 1310 O O . GLY A 1 167 ? -3.892 -17.315 -13.366 1.00 95.69 167 GLY A O 1
ATOM 1311 N N . GLY A 1 168 ? -2.730 -15.401 -13.542 1.00 97.38 168 GLY A N 1
ATOM 1312 C CA . GLY A 1 168 ? -3.296 -14.793 -12.343 1.00 97.38 168 GLY A CA 1
ATOM 1313 C C . GLY A 1 168 ? -4.733 -14.317 -12.557 1.00 97.38 168 GLY A C 1
ATOM 1314 O O . GLY A 1 168 ? -5.151 -14.023 -13.675 1.00 97.38 168 GLY A O 1
ATOM 1315 N N . HIS A 1 169 ? -5.493 -14.204 -11.474 1.00 97.69 169 HIS A N 1
ATOM 1316 C CA . HIS A 1 169 ? -6.864 -13.709 -11.509 1.00 97.69 169 HIS A CA 1
ATOM 1317 C C . HIS A 1 169 ? -6.966 -12.348 -10.826 1.00 97.69 169 HIS A C 1
ATOM 1319 O O . HIS A 1 169 ? -6.650 -12.214 -9.646 1.00 97.69 169 HIS A O 1
ATOM 1325 N N . ILE A 1 170 ? -7.449 -11.348 -11.558 1.00 98.31 170 ILE A N 1
ATOM 1326 C CA . ILE A 1 170 ? -7.824 -10.043 -11.013 1.00 98.31 170 ILE A CA 1
ATOM 1327 C C . ILE A 1 170 ? -9.212 -9.680 -11.531 1.00 98.31 170 ILE A C 1
ATOM 1329 O O . ILE A 1 170 ? -9.593 -10.079 -12.632 1.00 98.31 170 ILE A O 1
ATOM 1333 N N . ALA A 1 171 ? -9.972 -8.934 -10.739 1.00 97.88 171 ALA A N 1
ATOM 1334 C CA . ALA A 1 171 ? -11.249 -8.376 -11.165 1.00 97.88 171 ALA A CA 1
ATOM 1335 C C . ALA A 1 171 ? -11.557 -7.121 -10.356 1.00 97.88 171 ALA A C 1
ATOM 1337 O O . ALA A 1 171 ? -11.265 -7.067 -9.164 1.00 97.88 171 ALA A O 1
ATOM 1338 N N . TYR A 1 172 ? -12.190 -6.132 -10.969 1.00 98.25 172 TYR A N 1
ATOM 1339 C CA . TYR A 1 172 ? -12.605 -4.920 -10.277 1.00 98.25 172 TYR A CA 1
ATOM 1340 C C . TYR A 1 172 ? -13.902 -4.373 -10.872 1.00 98.25 172 TYR A C 1
ATOM 1342 O O . TYR A 1 172 ? -14.225 -4.601 -12.036 1.00 98.25 172 TYR A O 1
ATOM 1350 N N . SER A 1 173 ? -14.677 -3.709 -10.024 1.00 98.06 173 SER A N 1
ATOM 1351 C CA . SER A 1 173 ? -15.923 -3.029 -10.397 1.00 98.06 173 SER A CA 1
ATOM 1352 C C . SER A 1 173 ? -15.672 -1.745 -11.186 1.00 98.06 173 SER A C 1
ATOM 1354 O O . SER A 1 173 ? -14.630 -1.110 -11.017 1.00 98.06 173 SER A O 1
ATOM 1356 N N . LYS A 1 174 ? -16.662 -1.329 -11.972 1.00 96.31 174 LYS A N 1
ATOM 1357 C CA . LYS A 1 174 ? -16.677 -0.070 -12.728 1.00 96.31 174 LYS A CA 1
ATOM 1358 C C . LYS A 1 174 ? -17.589 0.974 -12.074 1.00 96.31 174 LYS A C 1
ATOM 1360 O O . LYS A 1 174 ? -18.518 0.599 -11.355 1.00 96.31 174 LYS A O 1
ATOM 1365 N N . PRO A 1 175 ? -17.404 2.273 -12.383 1.00 94.88 175 PRO A N 1
ATOM 1366 C CA . PRO A 1 175 ? -18.303 3.322 -11.920 1.00 94.88 175 PRO A CA 1
ATOM 1367 C C . PRO A 1 175 ? -19.783 2.998 -12.146 1.00 94.88 175 PRO A C 1
ATOM 1369 O O . PRO A 1 175 ? -20.208 2.697 -13.262 1.00 94.88 175 PRO A O 1
ATOM 1372 N N . GLY A 1 176 ? -20.570 3.084 -11.072 1.00 94.69 176 GLY A N 1
ATOM 1373 C CA . GLY A 1 176 ? -22.006 2.784 -11.066 1.00 94.69 176 GLY A CA 1
ATOM 1374 C C . GLY A 1 176 ? -22.360 1.389 -10.540 1.00 94.69 176 GLY A C 1
ATOM 1375 O O . GLY A 1 176 ? -23.518 1.175 -10.158 1.00 94.69 176 GLY A O 1
ATOM 1376 N N . GLU A 1 177 ? -21.384 0.484 -10.460 1.00 98.12 177 GLU A N 1
ATOM 1377 C CA . GLU A 1 177 ? -21.490 -0.828 -9.817 1.00 98.12 177 GLU A CA 1
ATOM 1378 C C . GLU A 1 177 ? -21.183 -0.737 -8.313 1.00 98.12 177 GLU A C 1
ATOM 1380 O O . GLU A 1 177 ? -20.732 0.288 -7.807 1.00 98.12 177 GLU A O 1
ATOM 1385 N N . ASN A 1 178 ? -21.438 -1.819 -7.580 1.00 98.62 178 ASN A N 1
ATOM 1386 C CA . ASN A 1 178 ? -20.961 -1.951 -6.204 1.00 98.62 178 ASN A CA 1
ATOM 1387 C C . ASN A 1 178 ? -19.437 -2.103 -6.190 1.00 98.62 178 ASN A C 1
ATOM 1389 O O . ASN A 1 178 ? -18.892 -2.799 -7.050 1.00 98.62 178 ASN A O 1
ATOM 1393 N N . PHE A 1 179 ? -18.766 -1.494 -5.210 1.00 98.69 179 PHE A N 1
ATOM 1394 C CA . PHE A 1 179 ? -17.314 -1.546 -5.104 1.00 98.69 179 PHE A CA 1
ATOM 1395 C C . PHE A 1 179 ? -16.815 -2.992 -4.994 1.00 98.69 179 PHE A C 1
ATOM 1397 O O . PHE A 1 179 ? -17.329 -3.796 -4.210 1.00 98.69 179 PHE A O 1
ATOM 1404 N N . ARG A 1 180 ? -15.796 -3.321 -5.786 1.00 98.56 180 ARG A N 1
ATOM 1405 C CA . ARG A 1 180 ? -15.124 -4.618 -5.802 1.00 98.56 180 ARG A CA 1
ATOM 1406 C C . ARG A 1 180 ? -13.697 -4.469 -6.319 1.00 98.56 180 ARG A C 1
ATOM 1408 O O . ARG A 1 180 ? -13.500 -3.911 -7.397 1.00 98.56 180 ARG A O 1
ATOM 1415 N N . PHE A 1 181 ? -12.746 -5.072 -5.615 1.00 98.56 181 PHE A N 1
ATOM 1416 C CA . PHE A 1 181 ? -11.368 -5.291 -6.049 1.00 98.56 181 PHE A CA 1
ATOM 1417 C C . PHE A 1 181 ? -10.921 -6.692 -5.607 1.00 98.56 181 PHE A C 1
ATOM 1419 O O . PHE A 1 181 ? -10.924 -7.004 -4.422 1.00 98.56 181 PHE A O 1
ATOM 1426 N N . VAL A 1 182 ? -10.573 -7.552 -6.563 1.00 98.69 182 VAL A N 1
ATOM 1427 C CA . VAL A 1 182 ? -10.136 -8.940 -6.377 1.00 98.69 182 VAL A CA 1
ATOM 1428 C C . VAL A 1 182 ? -8.694 -9.105 -6.837 1.00 98.69 182 VAL A C 1
ATOM 1430 O O . VAL A 1 182 ? -8.336 -8.704 -7.947 1.00 98.69 182 VAL A O 1
ATOM 1433 N N . CYS A 1 183 ? -7.903 -9.772 -6.003 1.00 98.38 183 CYS A N 1
ATOM 1434 C CA . CYS A 1 183 ? -6.544 -10.210 -6.282 1.00 98.38 183 CYS A CA 1
ATOM 1435 C C . CYS A 1 183 ? -6.439 -11.699 -5.928 1.00 98.38 183 CYS A C 1
ATOM 1437 O O . CYS A 1 183 ? -6.128 -12.078 -4.798 1.00 98.38 183 CYS A O 1
ATOM 1439 N N . GLY A 1 184 ? -6.726 -12.566 -6.899 1.00 97.75 184 GLY A N 1
ATOM 1440 C CA . GLY A 1 184 ? -6.682 -14.012 -6.728 1.00 97.75 184 GLY A CA 1
ATOM 1441 C C . GLY A 1 184 ? -7.719 -14.465 -5.696 1.00 97.75 184 GLY A C 1
ATOM 1442 O O . GLY A 1 184 ? -8.909 -14.243 -5.923 1.00 97.75 184 GLY A O 1
ATOM 1443 N N . PRO A 1 185 ? -7.304 -15.099 -4.585 1.00 97.62 185 PRO A N 1
ATOM 1444 C CA . PRO A 1 185 ? -8.218 -15.554 -3.539 1.00 97.62 185 PRO A CA 1
ATOM 1445 C C . PRO A 1 185 ? -8.692 -14.443 -2.587 1.00 97.62 185 PRO A C 1
ATOM 1447 O O . PRO A 1 185 ? -9.544 -14.713 -1.741 1.00 97.62 185 PRO A O 1
ATOM 1450 N N . ASP A 1 186 ? -8.155 -13.225 -2.700 1.00 98.56 186 ASP A N 1
ATOM 1451 C CA . ASP A 1 186 ? -8.479 -12.120 -1.799 1.00 98.56 186 ASP A CA 1
ATOM 1452 C C . ASP A 1 186 ? -9.343 -11.072 -2.488 1.00 98.56 186 ASP A C 1
ATOM 1454 O O . ASP A 1 186 ? -9.254 -10.859 -3.703 1.00 98.56 186 ASP A O 1
ATOM 1458 N N . SER A 1 187 ? -10.156 -10.371 -1.703 1.00 98.69 187 SER A N 1
ATOM 1459 C CA . SER A 1 187 ? -11.005 -9.318 -2.239 1.00 98.69 187 SER A CA 1
ATOM 1460 C C . SER A 1 187 ? -11.429 -8.289 -1.212 1.00 98.69 187 SER A C 1
ATOM 1462 O O . SER A 1 187 ? -11.730 -8.637 -0.071 1.00 98.69 187 SER A O 1
ATOM 1464 N N . PHE A 1 188 ? -11.591 -7.055 -1.671 1.00 98.81 188 PHE A N 1
ATOM 1465 C CA . PHE A 1 188 ? -12.454 -6.062 -1.051 1.00 98.81 188 PHE A CA 1
ATOM 1466 C C . PHE A 1 188 ? -13.745 -5.949 -1.861 1.00 98.81 188 PHE A C 1
ATOM 1468 O O . PHE A 1 188 ? -13.717 -5.897 -3.091 1.00 98.81 188 PHE A O 1
ATOM 1475 N N . SER A 1 189 ? -14.890 -5.937 -1.186 1.00 98.75 189 SER A N 1
ATOM 1476 C CA . SER A 1 189 ? -16.201 -5.772 -1.819 1.00 98.75 189 SER A CA 1
ATOM 1477 C C . SER A 1 189 ? -17.154 -5.027 -0.899 1.00 98.75 189 SER A C 1
ATOM 1479 O O . SER A 1 189 ? -17.141 -5.269 0.301 1.00 98.75 189 SER A O 1
ATOM 1481 N N . GLY A 1 190 ? -17.980 -4.137 -1.431 1.00 98.38 190 GLY A N 1
ATOM 1482 C CA . GLY A 1 190 ? -18.854 -3.319 -0.601 1.00 98.38 190 GLY A CA 1
ATOM 1483 C C . GLY A 1 190 ? -19.988 -2.666 -1.371 1.00 98.38 190 GLY A C 1
ATOM 1484 O O . GLY A 1 190 ? -20.377 -3.134 -2.442 1.00 98.38 190 GLY A O 1
ATOM 1485 N N . SER A 1 191 ? -20.552 -1.597 -0.815 1.00 97.94 191 SER A N 1
ATOM 1486 C CA . SER A 1 191 ? -21.578 -0.806 -1.502 1.00 97.94 191 SER A CA 1
ATOM 1487 C C . SER A 1 191 ? -20.964 0.066 -2.609 1.00 97.94 191 SER A C 1
ATOM 1489 O O . SER A 1 1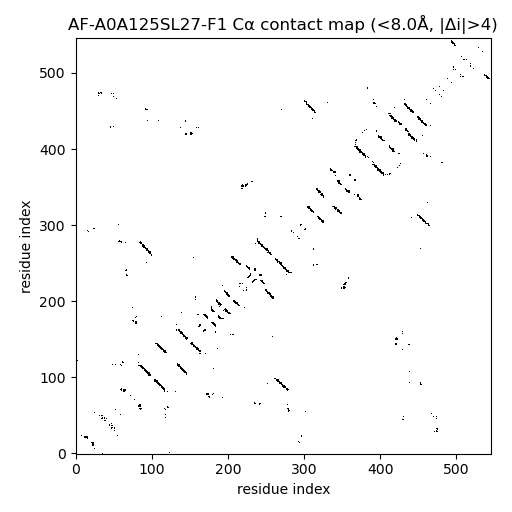91 ? -19.764 0.013 -2.876 1.00 97.94 191 SER A O 1
ATOM 1491 N N . LYS A 1 192 ? -21.775 0.904 -3.265 1.00 97.12 192 LYS A N 1
ATOM 1492 C CA . LYS A 1 192 ? -21.256 1.924 -4.193 1.00 97.12 192 LYS A CA 1
ATOM 1493 C C . LYS A 1 192 ? -20.331 2.930 -3.500 1.00 97.12 192 LYS A C 1
ATOM 1495 O O . LYS A 1 192 ? -19.386 3.389 -4.120 1.00 97.12 192 LYS A O 1
ATOM 1500 N N . ASN A 1 193 ? -20.575 3.226 -2.223 1.00 97.00 193 ASN A N 1
ATOM 1501 C CA . ASN A 1 193 ? -19.764 4.132 -1.402 1.00 97.00 193 ASN A CA 1
ATOM 1502 C C . ASN A 1 193 ? -18.776 3.366 -0.510 1.00 97.00 193 ASN A C 1
ATOM 1504 O O . ASN A 1 193 ? -18.443 3.815 0.584 1.00 97.00 193 ASN A O 1
ATOM 1508 N N . VAL A 1 194 ? -18.331 2.189 -0.971 1.00 98.31 194 VAL A N 1
ATOM 1509 C CA . VAL A 1 194 ? -17.389 1.276 -0.300 1.00 98.31 194 VAL A CA 1
ATOM 1510 C C . VAL A 1 194 ? -17.949 0.630 0.970 1.00 98.31 194 VAL A C 1
ATOM 1512 O O . VAL A 1 194 ? -17.937 -0.592 1.063 1.00 98.31 194 VAL A O 1
ATOM 1515 N N . LEU A 1 195 ? -18.479 1.397 1.923 1.00 98.50 195 LEU A N 1
ATOM 1516 C CA . LEU A 1 195 ? -18.989 0.891 3.198 1.00 98.50 195 LEU A CA 1
ATOM 1517 C C . LEU A 1 195 ? -20.452 0.401 3.096 1.00 98.50 195 LEU A C 1
ATOM 1519 O O . LEU A 1 195 ? -21.254 1.029 2.397 1.00 98.50 195 LEU A O 1
ATOM 1523 N N . PRO A 1 196 ? -20.828 -0.704 3.769 1.00 98.56 196 PRO A N 1
ATOM 1524 C CA . PRO A 1 196 ? -19.943 -1.621 4.485 1.00 98.56 196 PRO A CA 1
ATOM 1525 C C . PRO A 1 196 ? -19.011 -2.370 3.518 1.00 98.56 196 PRO A C 1
ATOM 1527 O O . PRO A 1 196 ? -19.446 -2.869 2.478 1.00 98.56 196 PRO A O 1
ATOM 1530 N N . LEU A 1 197 ? -17.732 -2.451 3.882 1.00 98.81 197 LEU A N 1
ATOM 1531 C CA . LEU A 1 197 ? -16.672 -3.106 3.125 1.00 98.81 197 LEU A CA 1
ATOM 1532 C C . LEU A 1 197 ? -16.392 -4.481 3.724 1.00 98.81 197 LEU A C 1
ATOM 1534 O O . LEU A 1 197 ? -15.906 -4.594 4.847 1.00 98.81 197 LEU A O 1
ATOM 1538 N N . ARG A 1 198 ? -16.627 -5.539 2.956 1.00 98.88 198 ARG A N 1
ATOM 1539 C CA . ARG A 1 198 ? -16.170 -6.890 3.268 1.00 98.88 198 ARG A CA 1
ATOM 1540 C C . ARG A 1 198 ? -14.779 -7.126 2.685 1.00 98.88 198 ARG A C 1
ATOM 1542 O O . ARG A 1 198 ? -14.604 -7.099 1.464 1.00 98.88 198 ARG A O 1
ATOM 1549 N N . ALA A 1 199 ? -13.818 -7.402 3.558 1.00 98.88 199 ALA A N 1
ATOM 1550 C CA . ALA A 1 199 ? -12.456 -7.789 3.229 1.00 98.88 199 ALA A CA 1
ATOM 1551 C C . ALA A 1 199 ? -12.257 -9.290 3.464 1.00 98.88 199 ALA A C 1
ATOM 1553 O O . ALA A 1 199 ? -12.396 -9.781 4.585 1.00 98.88 199 ALA A O 1
ATOM 1554 N N . GLN A 1 200 ? -11.917 -10.012 2.398 1.00 98.75 200 GLN A N 1
ATOM 1555 C CA . GLN A 1 200 ? -11.684 -11.451 2.426 1.00 98.75 200 GLN A CA 1
ATOM 1556 C C . GLN A 1 200 ? -10.246 -11.760 2.034 1.00 98.75 200 GLN A C 1
ATOM 1558 O O . GLN A 1 200 ? -9.752 -11.253 1.028 1.00 98.75 200 GLN A O 1
ATOM 1563 N N . VAL A 1 201 ? -9.594 -12.608 2.825 1.00 98.56 201 VAL A N 1
ATOM 1564 C CA . VAL A 1 201 ? -8.247 -13.127 2.566 1.00 98.56 201 VAL A CA 1
ATOM 1565 C C . VAL A 1 201 ? -8.278 -14.636 2.708 1.00 98.56 201 VAL A C 1
ATOM 1567 O O . VAL A 1 201 ? -8.861 -15.145 3.669 1.00 98.56 201 VAL A O 1
ATOM 1570 N N . ASN A 1 202 ? -7.623 -15.357 1.801 1.00 97.12 202 ASN A N 1
ATOM 1571 C CA . ASN A 1 202 ? -7.524 -16.812 1.887 1.00 97.12 202 ASN A CA 1
ATOM 1572 C C . ASN A 1 202 ? -6.151 -17.329 1.423 1.00 97.12 202 ASN A C 1
ATOM 1574 O O . ASN A 1 202 ? -5.881 -17.453 0.231 1.00 97.12 202 ASN A O 1
ATOM 1578 N N . ASP A 1 203 ? -5.306 -17.684 2.395 1.00 95.19 203 ASP A N 1
ATOM 1579 C CA . ASP A 1 203 ? -3.992 -18.330 2.237 1.00 95.19 203 ASP A CA 1
ATOM 1580 C C . ASP A 1 203 ? -4.045 -19.778 2.774 1.00 95.19 203 ASP A C 1
ATOM 1582 O O . ASP A 1 203 ? -3.197 -20.229 3.550 1.00 95.19 203 ASP A O 1
ATOM 1586 N N . GLY A 1 204 ? -5.116 -20.503 2.433 1.00 92.44 204 GLY A N 1
ATOM 1587 C CA . GLY A 1 204 ? -5.314 -21.894 2.841 1.00 92.44 204 GLY A CA 1
ATOM 1588 C C . GLY A 1 204 ? -5.508 -22.041 4.351 1.00 92.44 204 GLY A C 1
ATOM 1589 O O . GLY A 1 204 ? -6.319 -21.339 4.950 1.00 92.44 204 GLY A O 1
ATOM 1590 N N . ASP A 1 205 ? -4.815 -22.991 4.975 1.00 89.31 205 ASP A N 1
ATOM 1591 C CA . ASP A 1 205 ? -4.914 -23.246 6.424 1.00 89.31 205 ASP A CA 1
ATOM 1592 C C . ASP A 1 205 ? -4.020 -22.318 7.264 1.00 89.31 205 ASP A C 1
ATOM 1594 O O . ASP A 1 205 ? -4.120 -22.294 8.491 1.00 89.31 205 ASP A O 1
ATOM 1598 N N . ARG A 1 206 ? -3.152 -21.530 6.615 1.00 90.94 206 ARG A N 1
ATOM 1599 C CA . ARG A 1 206 ? -2.234 -20.611 7.297 1.00 90.94 206 ARG A CA 1
ATOM 1600 C C . ARG A 1 206 ? -2.945 -19.355 7.786 1.00 90.94 206 ARG A C 1
ATOM 1602 O O . ARG A 1 206 ? -2.685 -18.911 8.905 1.00 90.94 206 ARG A O 1
ATOM 1609 N N . MET A 1 207 ? -3.796 -18.776 6.939 1.00 96.75 207 MET A N 1
ATOM 1610 C CA . MET A 1 207 ? -4.499 -17.528 7.223 1.00 96.75 207 MET A CA 1
ATOM 1611 C C . MET A 1 207 ? -5.796 -17.430 6.417 1.00 96.75 207 MET A C 1
ATOM 1613 O O . MET A 1 207 ? -5.783 -17.590 5.197 1.00 96.75 207 MET A O 1
ATOM 1617 N N . ARG A 1 208 ? -6.906 -17.105 7.084 1.00 98.25 208 ARG A N 1
ATOM 1618 C CA . ARG A 1 208 ? -8.152 -16.668 6.436 1.00 98.25 208 ARG A CA 1
ATOM 1619 C C . ARG A 1 208 ? -8.748 -15.510 7.208 1.00 98.25 208 ARG A C 1
ATOM 1621 O O . ARG A 1 208 ? -8.910 -15.615 8.418 1.00 98.25 208 ARG A O 1
ATOM 1628 N N . LEU A 1 209 ? -9.097 -14.435 6.518 1.00 98.69 209 LEU A N 1
ATOM 1629 C CA . LEU A 1 209 ? -9.771 -13.286 7.116 1.00 98.69 209 LEU A CA 1
ATOM 1630 C C . LEU A 1 209 ? -11.121 -13.110 6.432 1.00 98.69 209 LEU A C 1
ATOM 1632 O O . LEU A 1 209 ? -11.207 -13.212 5.209 1.00 98.69 209 LEU A O 1
ATOM 1636 N N . ASP A 1 210 ? -12.155 -12.841 7.217 1.00 98.75 210 ASP A N 1
ATOM 1637 C CA . ASP A 1 210 ? -13.465 -12.428 6.722 1.00 98.75 210 ASP A CA 1
ATOM 1638 C C . ASP A 1 210 ? -13.953 -11.299 7.621 1.00 98.75 210 ASP A C 1
ATOM 1640 O O . ASP A 1 210 ? -14.562 -11.539 8.666 1.00 98.75 210 ASP A O 1
ATOM 1644 N N . LEU A 1 211 ? -13.563 -10.079 7.261 1.00 98.88 211 LEU A N 1
ATOM 1645 C CA . LEU A 1 211 ? -13.795 -8.872 8.043 1.00 98.88 211 LEU A CA 1
ATOM 1646 C C . LEU A 1 211 ? -14.828 -7.994 7.346 1.00 98.88 211 LEU A C 1
ATOM 1648 O O . LEU A 1 211 ? -14.821 -7.871 6.123 1.00 98.88 211 LEU A O 1
ATOM 1652 N N . VAL A 1 212 ? -15.693 -7.355 8.126 1.00 98.88 212 VAL A N 1
ATOM 1653 C CA . VAL A 1 212 ? -16.616 -6.321 7.654 1.00 98.88 212 VAL A CA 1
ATOM 1654 C C . VAL A 1 212 ? -16.279 -5.027 8.374 1.00 98.88 212 VAL A C 1
ATOM 1656 O O . VAL A 1 212 ? -16.390 -4.955 9.600 1.00 98.88 212 VAL A O 1
ATOM 1659 N N . ALA A 1 213 ? -15.861 -4.032 7.601 1.00 98.75 213 ALA A N 1
ATOM 1660 C CA . ALA A 1 213 ? -15.654 -2.663 8.028 1.00 98.75 213 ALA A CA 1
ATOM 1661 C C . ALA A 1 213 ? -16.889 -1.814 7.701 1.00 98.75 213 ALA A C 1
ATOM 1663 O O . ALA A 1 213 ? -17.396 -1.867 6.582 1.00 98.75 213 ALA A O 1
ATOM 1664 N N . ASP A 1 214 ? -17.357 -1.020 8.654 1.00 98.62 214 ASP A N 1
ATOM 1665 C CA . ASP A 1 214 ? -18.525 -0.152 8.498 1.00 98.62 214 ASP A CA 1
ATOM 1666 C C . ASP A 1 214 ? -18.299 1.211 9.164 1.00 98.62 214 ASP A C 1
ATOM 1668 O O . ASP A 1 214 ? -17.410 1.359 10.007 1.00 98.62 214 ASP A O 1
ATOM 1672 N N . CYS A 1 215 ? -19.078 2.226 8.799 1.00 97.44 215 CYS A N 1
ATOM 1673 C CA . CYS A 1 215 ? -18.939 3.551 9.399 1.00 97.44 215 CYS A CA 1
ATOM 1674 C C . CYS A 1 215 ? -19.416 3.562 10.861 1.00 97.44 215 CYS A C 1
ATOM 1676 O O . CYS A 1 215 ? -20.145 2.676 11.312 1.00 97.44 215 CYS A O 1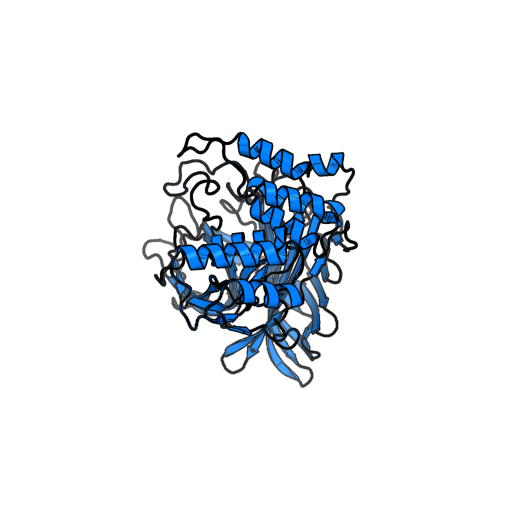
ATOM 1678 N N . GLN A 1 216 ? -18.994 4.574 11.623 1.00 97.25 216 GLN A N 1
ATOM 1679 C CA . GLN A 1 216 ? -19.571 4.856 12.942 1.00 97.25 216 GLN A CA 1
ATOM 1680 C C . GLN A 1 216 ? -21.078 5.126 12.826 1.00 97.25 216 GLN A C 1
ATOM 1682 O O . GLN A 1 216 ? -21.543 5.570 11.778 1.00 97.25 216 GLN A O 1
ATOM 1687 N N . ASP A 1 217 ? -21.828 4.885 13.904 1.00 96.81 217 ASP A N 1
ATOM 1688 C CA . ASP A 1 217 ? -23.293 5.056 13.916 1.00 96.81 217 ASP A CA 1
ATOM 1689 C C . ASP A 1 217 ? -23.717 6.505 13.633 1.00 96.81 217 ASP A C 1
ATOM 1691 O O . ASP A 1 217 ? -24.822 6.763 13.161 1.00 96.81 217 ASP A O 1
ATOM 1695 N N . GLU A 1 218 ? -22.832 7.457 13.925 1.00 97.06 218 GLU A N 1
ATOM 1696 C CA . GLU A 1 218 ? -23.030 8.875 13.660 1.00 97.06 218 GLU A CA 1
ATOM 1697 C C . GLU A 1 218 ? -22.798 9.264 12.193 1.00 97.06 218 GLU A C 1
ATOM 1699 O O . GLU A 1 218 ? -23.189 10.356 11.795 1.00 97.06 218 GLU A O 1
ATOM 1704 N N . LEU A 1 219 ? -22.153 8.417 11.392 1.00 97.31 219 LEU A N 1
ATOM 1705 C CA . LEU A 1 219 ? -21.750 8.722 10.020 1.00 97.31 219 LEU A CA 1
ATOM 1706 C C . LEU A 1 219 ? -22.595 7.943 9.006 1.00 97.31 219 LEU A C 1
ATOM 1708 O O . LEU A 1 219 ? -23.253 6.955 9.320 1.00 97.31 219 LEU A O 1
ATOM 1712 N N . THR A 1 220 ? -22.534 8.385 7.754 1.00 97.50 220 THR A N 1
ATOM 1713 C CA . THR A 1 220 ? -23.033 7.637 6.590 1.00 97.50 220 THR A CA 1
ATOM 1714 C C . THR A 1 220 ? -21.850 7.249 5.705 1.00 97.50 220 THR A C 1
ATOM 1716 O O . THR A 1 220 ? -20.828 7.937 5.769 1.00 97.50 220 THR A O 1
ATOM 1719 N N . PRO A 1 221 ? -21.943 6.209 4.857 1.00 96.94 221 PRO A N 1
ATOM 1720 C CA . PRO A 1 221 ? -20.873 5.867 3.915 1.00 96.94 221 PRO A CA 1
ATOM 1721 C C . PRO A 1 221 ? -20.351 7.068 3.106 1.00 96.94 221 PRO A C 1
ATOM 1723 O O . PRO A 1 221 ? -19.146 7.202 2.905 1.00 96.94 221 PRO A O 1
ATOM 1726 N N . GLU A 1 222 ? -21.240 7.980 2.710 1.00 96.31 222 GLU A N 1
ATOM 1727 C CA . GLU A 1 222 ? -20.944 9.194 1.942 1.00 96.31 222 GLU A CA 1
ATOM 1728 C C . GLU A 1 222 ? -20.214 10.278 2.749 1.00 96.31 222 GLU A C 1
ATOM 1730 O O . GLU A 1 222 ? -19.586 11.158 2.164 1.00 96.31 222 GLU A O 1
ATOM 1735 N N . THR A 1 223 ? -20.312 10.252 4.081 1.00 95.38 223 THR A N 1
ATOM 1736 C CA . THR A 1 223 ? -19.711 11.254 4.982 1.00 95.38 223 THR A CA 1
ATOM 1737 C C . THR A 1 223 ? -18.591 10.690 5.854 1.00 95.38 223 THR A C 1
ATOM 1739 O O . THR A 1 223 ? -18.013 11.427 6.653 1.00 95.38 223 THR A O 1
ATOM 1742 N N . ALA A 1 224 ? -18.285 9.398 5.710 1.00 96.94 224 ALA A N 1
ATOM 1743 C CA . ALA A 1 224 ? -17.337 8.665 6.544 1.00 96.94 224 ALA A CA 1
ATOM 1744 C C . ALA A 1 224 ? -15.884 8.706 6.048 1.00 96.94 224 ALA A C 1
ATOM 1746 O O . ALA A 1 224 ? -15.032 8.050 6.643 1.00 96.94 224 ALA A O 1
ATOM 1747 N N . PHE A 1 225 ? -15.590 9.453 4.983 1.00 97.00 225 PHE A N 1
ATOM 1748 C CA . PHE A 1 225 ? -14.229 9.665 4.493 1.00 97.00 225 PHE A CA 1
ATOM 1749 C C . PHE A 1 225 ? -13.903 11.144 4.354 1.00 97.00 225 PHE A C 1
ATOM 1751 O O . PHE A 1 225 ? -14.791 11.998 4.307 1.00 97.00 225 PHE A O 1
ATOM 1758 N N . PHE A 1 226 ? -12.612 11.438 4.257 1.00 95.31 226 PHE A N 1
ATOM 1759 C CA . PHE A 1 226 ? -12.120 12.775 3.968 1.00 95.31 226 PHE A CA 1
ATOM 1760 C C . PHE A 1 226 ? -10.992 12.744 2.943 1.00 95.31 226 PHE A C 1
ATOM 1762 O O . PHE A 1 226 ? -10.255 11.763 2.831 1.00 95.31 226 PHE A O 1
ATOM 1769 N N . LEU A 1 227 ? -10.866 13.842 2.201 1.00 93.50 227 LEU A N 1
ATOM 1770 C CA . LEU A 1 227 ? -9.828 14.033 1.198 1.00 93.50 227 LEU A CA 1
ATOM 1771 C C . LEU A 1 227 ? -8.514 14.474 1.849 1.00 93.50 227 LEU A C 1
ATOM 1773 O O . LEU A 1 227 ? -8.507 15.350 2.717 1.00 93.50 227 LEU A O 1
ATOM 1777 N N . ARG A 1 228 ? -7.403 13.878 1.408 1.00 87.31 228 ARG A N 1
ATOM 1778 C CA . ARG A 1 228 ? -6.039 14.272 1.791 1.00 87.31 228 ARG A CA 1
ATOM 1779 C C . ARG A 1 228 ? -5.424 15.149 0.698 1.00 87.31 228 ARG A C 1
ATOM 1781 O O . ARG A 1 228 ? -6.143 15.778 -0.072 1.00 87.31 228 ARG A O 1
ATOM 1788 N N . GLY A 1 229 ? -4.104 15.274 0.661 1.00 77.81 229 GLY A N 1
ATOM 1789 C CA . GLY A 1 229 ? -3.412 16.131 -0.291 1.00 77.81 229 GLY A CA 1
ATOM 1790 C C . GLY A 1 229 ? -3.445 17.619 0.062 1.00 77.81 229 GLY A C 1
ATOM 1791 O O . GLY A 1 229 ? -3.872 18.034 1.151 1.00 77.81 229 GLY A O 1
ATOM 1792 N N . VAL A 1 230 ? -2.970 18.437 -0.875 1.00 72.31 230 VAL A N 1
ATOM 1793 C CA . VAL A 1 230 ? -2.730 19.871 -0.663 1.00 72.31 230 VAL A CA 1
ATOM 1794 C C . VAL A 1 230 ? -4.024 20.585 -0.311 1.00 72.31 230 VAL A C 1
ATOM 1796 O O . VAL A 1 230 ? -5.003 20.526 -1.051 1.00 72.31 230 VAL A O 1
ATOM 1799 N N . ASN A 1 231 ? -4.051 21.245 0.846 1.00 71.50 231 ASN A N 1
ATOM 1800 C CA . ASN A 1 231 ? -5.238 21.934 1.360 1.00 71.50 231 ASN A CA 1
ATOM 1801 C C . ASN A 1 231 ? -6.505 21.046 1.425 1.00 71.50 231 ASN A C 1
ATOM 1803 O O . ASN A 1 231 ? -7.617 21.566 1.371 1.00 71.50 231 ASN A O 1
ATOM 1807 N N . GLY A 1 232 ? -6.351 19.717 1.527 1.00 78.38 232 GLY A N 1
ATOM 1808 C CA . GLY A 1 232 ? -7.472 18.771 1.596 1.00 78.38 232 GLY A CA 1
ATOM 1809 C C . GLY A 1 232 ? -8.252 18.621 0.286 1.00 78.38 232 GLY A C 1
ATOM 1810 O O . GLY A 1 232 ? -9.426 18.263 0.312 1.00 78.38 232 GLY A O 1
ATOM 1811 N N . CYS A 1 233 ? -7.640 18.930 -0.863 1.00 82.38 233 CYS A N 1
ATOM 1812 C CA . CYS A 1 233 ? -8.310 18.858 -2.168 1.00 82.38 233 CYS A CA 1
ATOM 1813 C C .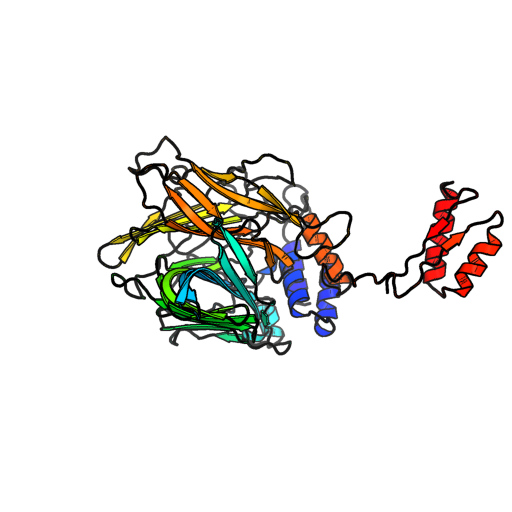 CYS A 1 233 ? -8.424 17.440 -2.753 1.00 82.38 233 CYS A C 1
ATOM 1815 O O . CYS A 1 233 ? -9.120 17.243 -3.746 1.00 82.38 233 CYS A O 1
ATOM 1817 N N . GLY A 1 234 ? -7.747 16.463 -2.156 1.00 86.94 234 GLY A N 1
ATOM 1818 C CA . GLY A 1 234 ? -7.659 15.085 -2.628 1.00 86.94 234 GLY A CA 1
ATOM 1819 C C . GLY A 1 234 ? -6.442 14.797 -3.500 1.00 86.94 234 GLY A C 1
ATOM 1820 O O . GLY A 1 234 ? -6.247 13.634 -3.821 1.00 86.94 234 GLY A O 1
ATOM 1821 N N . PHE A 1 235 ? -5.627 15.797 -3.868 1.00 88.56 235 PHE A N 1
ATOM 1822 C CA . PHE A 1 235 ? -4.505 15.634 -4.806 1.00 88.56 235 PHE A CA 1
ATOM 1823 C C . PHE A 1 235 ? -3.133 15.805 -4.165 1.00 88.56 235 PHE A C 1
ATOM 1825 O O . PHE A 1 235 ? -2.922 16.673 -3.311 1.00 88.56 235 PHE A O 1
ATOM 1832 N N . THR A 1 236 ? -2.181 15.012 -4.644 1.00 84.25 236 THR A N 1
ATOM 1833 C CA . THR A 1 236 ? -0.760 15.136 -4.315 1.00 84.25 236 THR A CA 1
ATOM 1834 C C . THR A 1 236 ? -0.018 15.932 -5.388 1.00 84.25 236 THR A C 1
ATOM 1836 O O . THR A 1 236 ? -0.432 15.996 -6.547 1.00 84.25 236 THR A O 1
ATOM 1839 N N . GLU A 1 237 ? 1.080 16.576 -4.997 1.00 79.75 237 GLU A N 1
ATOM 1840 C CA . GLU A 1 237 ? 1.908 17.385 -5.895 1.00 79.75 237 GLU A CA 1
ATOM 1841 C C . GLU A 1 237 ? 3.044 16.578 -6.539 1.00 79.75 237 GLU A C 1
ATOM 1843 O O . GLU A 1 237 ? 3.331 15.429 -6.190 1.00 79.75 237 GLU A O 1
ATOM 1848 N N . LEU A 1 238 ? 3.731 17.214 -7.490 1.00 79.62 238 LEU A N 1
ATOM 1849 C CA . LEU A 1 238 ? 5.023 16.738 -7.970 1.00 79.62 238 LEU A CA 1
ATOM 1850 C C . LEU A 1 238 ? 5.992 16.526 -6.790 1.00 79.62 238 LEU A C 1
ATOM 1852 O O . LEU A 1 238 ? 5.976 17.300 -5.835 1.00 79.62 238 LEU A O 1
ATOM 1856 N N . PRO A 1 239 ? 6.876 15.514 -6.851 1.00 75.50 239 PRO A N 1
ATOM 1857 C CA . PRO A 1 239 ? 7.143 14.619 -7.982 1.00 75.50 239 PRO A CA 1
ATOM 1858 C C . PRO A 1 239 ? 6.230 13.381 -8.072 1.00 75.50 239 PRO A C 1
ATOM 1860 O O . PRO A 1 239 ? 6.448 12.554 -8.964 1.00 75.50 239 PRO A O 1
ATOM 1863 N N . ALA A 1 240 ? 5.250 13.241 -7.174 1.00 81.62 240 ALA A N 1
ATOM 1864 C CA . ALA A 1 240 ? 4.374 12.075 -7.069 1.00 81.62 240 ALA A CA 1
ATOM 1865 C C . ALA A 1 240 ? 2.883 12.458 -7.209 1.00 81.62 240 ALA A C 1
ATOM 1867 O O . ALA A 1 240 ? 2.113 12.265 -6.262 1.00 81.62 240 ALA A O 1
ATOM 1868 N N . PRO A 1 241 ? 2.468 13.052 -8.346 1.00 86.94 241 PRO A N 1
ATOM 1869 C CA . PRO A 1 241 ? 1.099 13.514 -8.527 1.00 86.94 241 PRO A CA 1
ATOM 1870 C C . PRO A 1 241 ? 0.114 12.345 -8.557 1.00 86.94 241 PRO A C 1
ATOM 1872 O O . PRO A 1 241 ? 0.437 11.237 -8.990 1.00 86.94 241 PRO A O 1
ATOM 1875 N N . GLY A 1 242 ? -1.109 12.609 -8.123 1.00 92.19 242 GLY A N 1
ATOM 1876 C CA . GLY A 1 242 ? -2.138 11.594 -7.989 1.00 92.19 242 GLY A CA 1
ATOM 1877 C C . GLY A 1 242 ? -3.199 12.034 -6.997 1.00 92.19 242 GLY A C 1
ATOM 1878 O O . GLY A 1 242 ? -3.469 13.230 -6.866 1.00 92.19 242 GLY A O 1
ATOM 1879 N N . PHE A 1 243 ? -3.813 11.075 -6.313 1.00 94.00 243 PHE A N 1
ATOM 1880 C CA . PHE A 1 243 ? -4.866 11.356 -5.351 1.00 94.00 243 PHE A CA 1
ATOM 1881 C C . PHE A 1 243 ? -4.777 10.496 -4.102 1.00 94.00 243 PHE A C 1
ATOM 1883 O O . PHE A 1 243 ? -4.187 9.414 -4.090 1.00 94.00 243 PHE A O 1
ATOM 1890 N N . GLU A 1 244 ? -5.415 10.983 -3.045 1.00 93.31 244 GLU A N 1
ATOM 1891 C CA . GLU A 1 244 ? -5.356 10.343 -1.750 1.00 93.31 244 GLU A CA 1
ATOM 1892 C C . GLU A 1 244 ? -6.546 10.744 -0.855 1.00 93.31 244 GLU A C 1
ATOM 1894 O O . GLU A 1 244 ? -6.865 11.925 -0.694 1.00 93.31 244 GLU A O 1
ATOM 1899 N N . TYR A 1 245 ? -7.202 9.762 -0.233 1.00 96.12 245 TYR A N 1
ATOM 1900 C CA . TYR A 1 245 ? -8.267 9.971 0.758 1.00 96.12 245 TYR A CA 1
ATOM 1901 C C . TYR A 1 245 ? -8.430 8.730 1.661 1.00 96.12 245 TYR A C 1
ATOM 1903 O O . TYR A 1 245 ? -7.777 7.711 1.421 1.00 96.12 245 TYR A O 1
ATOM 1911 N N . GLY A 1 246 ? -9.223 8.809 2.735 1.00 96.62 246 GLY A N 1
ATOM 1912 C CA . GLY A 1 246 ? -9.360 7.687 3.678 1.00 96.62 246 GLY A CA 1
ATOM 1913 C C . GLY A 1 246 ? -10.576 7.750 4.605 1.00 96.62 246 GLY A C 1
ATOM 1914 O O . GLY A 1 246 ? -11.182 8.810 4.778 1.00 96.62 246 GLY A O 1
ATOM 1915 N N . TRP A 1 247 ? -10.922 6.603 5.198 1.00 98.06 247 TRP A N 1
ATOM 1916 C CA . TRP A 1 247 ? -12.026 6.409 6.144 1.00 98.06 247 TRP A CA 1
ATOM 1917 C C . TRP A 1 247 ? -11.472 6.128 7.548 1.00 98.06 247 TRP A C 1
ATOM 1919 O O . TRP A 1 247 ? -11.082 4.988 7.833 1.00 98.06 247 TRP A O 1
ATOM 1929 N N . PRO A 1 248 ? -11.425 7.136 8.433 1.00 97.25 248 PRO A N 1
ATOM 1930 C CA . PRO A 1 248 ? -11.029 6.942 9.819 1.00 97.25 248 PRO A CA 1
ATOM 1931 C C . PRO A 1 248 ? -12.104 6.212 10.623 1.00 97.25 248 PRO A C 1
ATOM 1933 O O . PRO A 1 248 ? -13.282 6.215 10.261 1.00 97.25 248 PRO A O 1
ATOM 1936 N N . GLN A 1 249 ? -11.710 5.663 11.776 1.00 96.75 249 GLN A N 1
ATOM 1937 C CA . GLN A 1 249 ? -12.639 5.212 12.822 1.00 96.75 249 GLN A CA 1
ATOM 1938 C C . GLN A 1 249 ? -13.722 4.240 12.335 1.00 96.75 249 GLN A C 1
ATOM 1940 O O . GLN A 1 249 ? -14.819 4.219 12.878 1.00 96.75 249 GLN A O 1
ATOM 1945 N N . ILE A 1 250 ? -13.464 3.405 11.333 1.00 97.75 250 ILE A N 1
ATOM 1946 C CA . ILE A 1 250 ? -14.457 2.411 10.895 1.00 97.75 250 ILE A CA 1
ATOM 1947 C C . ILE A 1 250 ? -14.593 1.310 11.951 1.00 97.75 250 ILE A C 1
ATOM 1949 O O . ILE A 1 250 ? -13.602 0.856 12.522 1.00 97.75 250 ILE A O 1
ATOM 1953 N N . LYS A 1 251 ? -15.819 0.863 12.218 1.00 98.44 251 LYS A N 1
ATOM 1954 C CA . LYS A 1 251 ? -16.085 -0.305 13.063 1.00 98.44 251 LYS A CA 1
ATOM 1955 C C . LYS A 1 251 ? -15.731 -1.563 12.287 1.00 98.44 251 LYS A C 1
ATOM 1957 O O . LYS A 1 251 ? -16.112 -1.686 11.128 1.00 98.44 251 LYS A O 1
ATOM 1962 N N . VAL A 1 252 ? -15.062 -2.514 12.929 1.00 98.81 252 VAL A N 1
ATOM 1963 C CA . VAL A 1 252 ? -14.678 -3.782 12.299 1.00 98.81 252 VAL A CA 1
ATOM 1964 C C . VAL A 1 252 ? -15.281 -4.957 13.058 1.00 98.81 252 VAL A C 1
ATOM 1966 O O . VAL A 1 252 ? -15.224 -5.026 14.285 1.00 98.81 252 VAL A O 1
ATOM 1969 N N . SER A 1 253 ? -15.854 -5.896 12.312 1.00 98.88 253 SER A N 1
ATOM 1970 C CA . SER A 1 253 ? -16.404 -7.160 12.807 1.00 98.88 253 SER A CA 1
ATOM 1971 C C . SER A 1 253 ? -15.980 -8.320 11.904 1.00 98.88 253 SER A C 1
ATOM 1973 O O . SER A 1 253 ? -15.382 -8.100 10.852 1.00 98.88 253 SER A O 1
ATOM 1975 N N . GLY A 1 254 ? -16.282 -9.557 12.301 1.00 98.69 254 GLY A N 1
ATOM 1976 C CA . GLY A 1 254 ? -16.016 -10.748 11.492 1.00 98.69 254 GLY A CA 1
ATOM 1977 C C . GLY A 1 254 ? -15.070 -11.731 12.171 1.00 98.69 254 GLY A C 1
ATOM 1978 O O . GLY A 1 254 ? -15.138 -11.922 13.387 1.00 98.69 254 GLY A O 1
ATOM 1979 N N . THR A 1 255 ? -14.219 -12.389 11.387 1.00 98.75 255 THR A N 1
ATOM 1980 C CA . THR A 1 255 ? -13.335 -13.456 11.876 1.00 98.75 255 THR A CA 1
ATOM 1981 C C . THR A 1 255 ? -11.912 -13.331 11.351 1.00 98.75 255 THR A C 1
ATOM 1983 O O . THR A 1 255 ? -11.672 -12.931 10.210 1.00 98.75 255 THR A O 1
ATOM 1986 N N . VAL A 1 256 ? -10.965 -13.725 12.201 1.00 98.69 256 VAL A N 1
ATOM 1987 C CA . VAL A 1 256 ? -9.543 -13.852 11.880 1.00 98.69 256 VAL A CA 1
ATOM 1988 C C . VAL A 1 256 ? -9.132 -15.288 12.163 1.00 98.69 256 VAL A C 1
ATOM 1990 O O . VAL A 1 256 ? -9.143 -15.714 13.312 1.00 98.69 256 VAL A O 1
ATOM 1993 N N . MET A 1 257 ? -8.760 -16.050 11.141 1.00 98.19 257 MET A N 1
ATOM 1994 C CA . MET A 1 257 ? -8.121 -17.352 11.304 1.00 98.19 257 MET A CA 1
ATOM 1995 C C . MET A 1 257 ? -6.640 -17.231 10.985 1.00 98.19 257 MET A C 1
ATOM 1997 O O . MET A 1 257 ? -6.269 -16.796 9.894 1.00 98.19 257 MET A O 1
ATOM 2001 N N . VAL A 1 258 ? -5.801 -17.642 11.929 1.00 96.44 258 VAL A N 1
ATOM 2002 C CA . VAL A 1 258 ? -4.356 -17.770 11.743 1.00 96.44 258 VAL A CA 1
ATOM 2003 C C . VAL A 1 258 ? -3.855 -19.020 12.452 1.00 96.44 258 VAL A C 1
ATOM 2005 O O . VAL A 1 258 ? -4.325 -19.351 13.539 1.00 96.44 258 VAL A O 1
ATOM 2008 N N . GLU A 1 259 ? -2.910 -19.729 11.830 1.00 91.88 259 GLU A N 1
ATOM 2009 C CA . GLU A 1 259 ? -2.282 -20.934 12.405 1.00 91.88 259 GLU A CA 1
ATOM 2010 C C . GLU A 1 259 ? -3.308 -21.993 12.855 1.00 91.88 259 GLU A C 1
ATOM 2012 O O . GLU A 1 259 ? -3.170 -22.627 13.903 1.00 91.88 259 GLU A O 1
ATOM 2017 N N . GLY A 1 260 ? -4.381 -22.153 12.076 1.00 94.12 260 GLY A N 1
ATOM 2018 C CA . GLY A 1 260 ? -5.461 -23.097 12.365 1.00 94.12 260 GLY A CA 1
ATOM 2019 C C . GLY A 1 260 ? -6.382 -22.710 13.528 1.00 94.12 260 GLY A C 1
ATOM 2020 O O . GLY A 1 260 ? -7.261 -23.498 13.877 1.00 94.12 260 GLY A O 1
ATOM 2021 N N . LYS A 1 261 ? -6.226 -21.524 14.133 1.00 96.69 261 LYS A N 1
ATOM 2022 C CA . LYS A 1 261 ? -7.116 -21.011 15.186 1.00 96.69 261 LYS A CA 1
ATOM 2023 C C . LYS A 1 261 ? -7.971 -19.870 14.660 1.00 96.69 261 LYS A C 1
ATOM 2025 O O . LYS A 1 261 ? -7.445 -18.910 14.105 1.00 96.69 261 LYS A O 1
ATOM 2030 N N . THR A 1 262 ? -9.279 -19.961 14.883 1.00 97.94 262 THR A N 1
ATOM 2031 C CA . THR A 1 262 ? -10.235 -18.909 14.524 1.00 97.94 262 THR A CA 1
ATOM 2032 C C . THR A 1 262 ? -10.553 -18.039 15.731 1.00 97.94 262 THR A C 1
ATOM 2034 O O . THR A 1 262 ? -10.957 -18.539 16.779 1.00 97.94 262 THR A O 1
ATOM 2037 N N . TYR A 1 263 ? -10.408 -16.735 15.540 1.00 98.44 263 TYR A N 1
ATOM 2038 C CA . TYR A 1 263 ? -10.717 -15.681 16.487 1.00 98.44 263 TYR A CA 1
ATOM 2039 C C . TYR A 1 263 ? -11.951 -14.918 16.000 1.00 98.44 263 TYR A C 1
ATOM 2041 O O . TYR A 1 263 ? -11.974 -14.403 14.878 1.00 98.44 263 TYR A O 1
ATOM 2049 N N . GLN A 1 264 ? -12.983 -14.853 16.838 1.00 98.69 264 GLN A N 1
ATOM 2050 C CA . GLN A 1 264 ? -14.184 -14.061 16.585 1.00 98.69 264 GLN A CA 1
ATOM 2051 C C . GLN A 1 264 ? -13.936 -12.621 17.033 1.00 98.69 264 GLN A C 1
ATOM 2053 O O . GLN A 1 264 ? -13.537 -12.400 18.176 1.00 98.69 264 GLN A O 1
ATOM 2058 N N . VAL A 1 265 ? -14.187 -11.641 16.166 1.00 98.75 265 VAL A N 1
ATOM 2059 C CA . VAL A 1 265 ? -14.085 -10.223 16.538 1.00 98.75 265 VAL A CA 1
ATOM 2060 C C . VAL A 1 265 ? -15.277 -9.851 17.421 1.00 98.75 265 VAL A C 1
ATOM 2062 O O . VAL A 1 265 ? -16.423 -9.998 16.994 1.00 98.75 265 VAL A O 1
ATOM 2065 N N . GLU A 1 266 ? -15.005 -9.385 18.643 1.00 98.38 266 GLU A N 1
ATOM 2066 C CA . GLU A 1 266 ? -16.016 -8.847 19.570 1.00 98.38 266 GLU A CA 1
ATOM 2067 C C . GLU A 1 266 ? -16.203 -7.343 19.367 1.00 98.38 266 GLU A C 1
ATOM 2069 O O . GLU A 1 266 ? -17.318 -6.830 19.398 1.00 98.38 266 GLU A O 1
ATOM 2074 N N . SER A 1 267 ? -15.095 -6.637 19.157 1.00 98.12 267 SER A N 1
ATOM 2075 C CA . SER A 1 267 ? -15.066 -5.225 18.789 1.00 98.12 267 SER A CA 1
ATOM 2076 C C . SER A 1 267 ? -13.797 -4.940 18.001 1.00 98.12 267 SER A C 1
ATOM 2078 O O . SER A 1 267 ? -12.763 -5.573 18.221 1.00 98.12 267 SER A O 1
ATOM 2080 N N . GLY A 1 268 ? -13.862 -3.984 17.086 1.00 97.69 268 GLY A N 1
ATOM 2081 C CA . GLY A 1 268 ? -12.705 -3.580 16.311 1.00 97.69 268 GLY A CA 1
ATOM 2082 C C . GLY A 1 268 ? -12.861 -2.174 15.769 1.00 97.69 268 GLY A C 1
ATOM 2083 O O . GLY A 1 268 ? -13.978 -1.728 15.493 1.00 97.69 268 GLY A O 1
ATOM 2084 N N . LEU A 1 269 ? -11.732 -1.498 15.615 1.00 98.00 269 LEU A N 1
ATOM 2085 C CA . LEU A 1 269 ? -11.619 -0.234 14.902 1.00 98.00 269 LEU A CA 1
ATOM 2086 C C . LEU A 1 269 ? -10.638 -0.405 13.755 1.00 98.00 269 LEU A C 1
ATOM 2088 O O . LEU A 1 269 ? -9.691 -1.183 13.856 1.00 98.00 269 LEU A O 1
ATOM 2092 N N . GLY A 1 270 ? -10.833 0.342 12.681 1.00 97.31 270 GLY A N 1
ATOM 2093 C CA . GLY A 1 270 ? -9.927 0.307 11.551 1.00 97.31 270 GLY A CA 1
ATOM 2094 C C . GLY A 1 270 ? -9.736 1.645 10.868 1.00 97.31 270 GLY A C 1
ATOM 2095 O O . GLY A 1 270 ? -10.237 2.682 11.311 1.00 97.31 270 GLY A O 1
ATOM 2096 N N . TRP A 1 271 ? -9.003 1.584 9.771 1.00 97.94 271 TRP A N 1
ATOM 2097 C CA . TRP A 1 271 ? -8.803 2.666 8.826 1.00 97.94 271 TRP A CA 1
ATOM 2098 C C . TRP A 1 271 ? -8.773 2.072 7.420 1.00 97.94 271 TRP A C 1
ATOM 2100 O O . TRP A 1 271 ? -8.130 1.039 7.208 1.00 97.94 271 TRP A O 1
ATOM 2110 N N . ILE A 1 272 ? -9.464 2.711 6.475 1.00 98.25 272 ILE A N 1
ATOM 2111 C CA . ILE A 1 272 ? -9.292 2.419 5.047 1.00 98.25 272 ILE A CA 1
ATOM 2112 C C . ILE A 1 272 ? -8.549 3.572 4.401 1.00 98.25 272 ILE A C 1
ATOM 2114 O O . ILE A 1 272 ? -8.922 4.729 4.575 1.00 98.25 272 ILE A O 1
ATOM 2118 N N . ASP A 1 273 ? -7.548 3.236 3.604 1.00 96.50 273 ASP A N 1
ATOM 2119 C CA . ASP A 1 273 ? -6.810 4.182 2.782 1.00 96.50 273 ASP A CA 1
ATOM 2120 C C . ASP A 1 273 ? -7.047 3.876 1.305 1.00 96.50 273 ASP A C 1
ATOM 2122 O O . ASP A 1 273 ? -6.980 2.707 0.916 1.00 96.50 273 ASP A O 1
ATOM 2126 N N . HIS A 1 274 ? -7.295 4.900 0.487 1.00 97.50 274 HIS A N 1
ATOM 2127 C CA . HIS A 1 274 ? -7.254 4.778 -0.969 1.00 97.50 274 HIS A CA 1
ATOM 2128 C C . HIS A 1 274 ? -6.321 5.838 -1.550 1.00 97.50 274 HIS A C 1
ATOM 2130 O O . HIS A 1 274 ? -6.493 7.039 -1.316 1.00 97.50 274 HIS A O 1
ATOM 2136 N N . GLN A 1 275 ? -5.327 5.377 -2.302 1.00 94.75 275 GLN A N 1
ATOM 2137 C CA . GLN A 1 275 ? -4.280 6.221 -2.847 1.00 94.75 275 GLN A CA 1
ATOM 2138 C C . GLN A 1 275 ? -3.885 5.780 -4.257 1.00 94.75 275 GLN A C 1
ATOM 2140 O O . GLN A 1 275 ? -3.744 4.590 -4.526 1.00 94.75 275 GLN A O 1
ATOM 2145 N N . ASN A 1 276 ? -3.609 6.746 -5.127 1.00 94.88 276 ASN A N 1
ATOM 2146 C CA . ASN A 1 276 ? -2.862 6.562 -6.366 1.00 94.88 276 ASN A CA 1
ATOM 2147 C C . ASN A 1 276 ? -1.746 7.606 -6.409 1.00 94.88 276 ASN A C 1
ATOM 2149 O O . ASN A 1 276 ? -2.030 8.794 -6.294 1.00 94.88 276 ASN A O 1
ATOM 2153 N N . LEU A 1 277 ? -0.496 7.173 -6.576 1.00 89.25 277 LEU A N 1
ATOM 2154 C CA . LEU A 1 277 ? 0.664 8.063 -6.687 1.00 89.25 277 LEU A CA 1
ATOM 2155 C C . LEU A 1 277 ? 1.471 7.681 -7.919 1.00 89.25 277 LEU A C 1
ATOM 2157 O O . LEU A 1 277 ? 2.129 6.636 -7.947 1.00 89.25 277 LEU A O 1
ATOM 2161 N N . ASN A 1 278 ? 1.461 8.542 -8.927 1.00 89.62 278 ASN A N 1
ATOM 2162 C CA . ASN A 1 278 ? 2.240 8.335 -10.135 1.00 89.62 278 ASN A CA 1
ATOM 2163 C C . ASN A 1 278 ? 3.625 8.950 -9.997 1.00 89.62 278 ASN A C 1
ATOM 2165 O O . ASN A 1 278 ? 3.772 10.066 -9.517 1.00 89.62 278 ASN A O 1
ATOM 2169 N N . GLY A 1 279 ? 4.648 8.269 -10.506 1.00 85.12 279 GLY A N 1
ATOM 2170 C CA . GLY A 1 279 ? 5.941 8.910 -10.723 1.00 85.12 279 GLY A CA 1
ATOM 2171 C C . GLY A 1 279 ? 5.848 9.916 -11.871 1.00 85.12 279 GLY A C 1
ATOM 2172 O O . GLY A 1 279 ? 5.492 9.545 -12.986 1.00 85.12 279 GLY A O 1
ATOM 2173 N N . SER A 1 280 ? 6.180 11.184 -11.634 1.00 84.56 280 SER A N 1
ATOM 2174 C CA . SER A 1 280 ? 6.327 12.163 -12.720 1.00 84.56 280 SER A CA 1
ATOM 2175 C C . SER A 1 280 ? 7.785 12.276 -13.145 1.00 84.56 280 SER A C 1
ATOM 2177 O O . SER A 1 280 ? 8.654 12.198 -12.288 1.00 84.56 280 SER A O 1
ATOM 2179 N N . LEU A 1 281 ? 8.083 12.537 -14.418 1.00 84.88 281 LEU A N 1
ATOM 2180 C CA . LEU A 1 281 ? 9.428 12.956 -14.847 1.00 84.88 281 LEU A CA 1
ATOM 2181 C C . LEU A 1 281 ? 9.707 14.446 -14.548 1.00 84.88 281 LEU A C 1
ATOM 2183 O O . LEU A 1 281 ? 10.855 14.880 -14.603 1.00 84.88 281 LEU A O 1
ATOM 2187 N N . GLU A 1 282 ? 8.680 15.226 -14.202 1.00 82.12 282 GLU A N 1
ATOM 2188 C CA . GLU A 1 282 ? 8.767 16.671 -13.962 1.00 82.12 282 GLU A CA 1
ATOM 2189 C C . GLU A 1 282 ? 9.125 16.995 -12.513 1.00 82.12 282 GLU A C 1
ATOM 2191 O O . GLU A 1 282 ? 8.483 16.520 -11.578 1.00 82.12 282 GLU A O 1
ATOM 2196 N N . ASN A 1 283 ? 10.140 17.823 -12.286 1.00 74.31 283 ASN A N 1
ATOM 2197 C CA . ASN A 1 283 ? 10.494 18.247 -10.930 1.00 74.31 283 ASN A CA 1
ATOM 2198 C C . ASN A 1 283 ? 9.417 19.154 -10.312 1.00 74.31 283 ASN A C 1
ATOM 2200 O O . ASN A 1 283 ? 8.757 19.890 -11.048 1.00 74.31 283 ASN A O 1
ATOM 2204 N N . PRO A 1 284 ? 9.267 19.150 -8.972 1.00 70.69 284 PRO A N 1
ATOM 2205 C CA . PRO A 1 284 ? 8.464 20.168 -8.309 1.00 70.69 284 PRO A CA 1
ATOM 2206 C C . PRO A 1 284 ? 9.000 21.577 -8.634 1.00 70.69 284 PRO A C 1
ATOM 2208 O O . PRO A 1 284 ? 10.196 21.732 -8.911 1.00 70.69 284 PRO A O 1
ATOM 2211 N N . PRO A 1 285 ? 8.150 22.620 -8.607 1.00 67.00 285 PRO A N 1
ATOM 2212 C CA . PRO A 1 285 ? 8.595 23.998 -8.793 1.00 67.00 285 PRO A CA 1
ATOM 2213 C C . PRO A 1 285 ? 9.729 24.358 -7.815 1.00 67.00 285 PRO A C 1
ATOM 2215 O O . PRO A 1 285 ? 9.616 24.114 -6.618 1.00 67.00 285 PRO A O 1
ATOM 2218 N N . GLN A 1 286 ? 10.805 24.982 -8.310 1.00 55.66 286 GLN A N 1
ATOM 2219 C CA . GLN A 1 286 ? 12.066 25.292 -7.595 1.00 55.66 286 GLN A CA 1
ATOM 2220 C C . GLN A 1 286 ? 11.953 26.230 -6.365 1.00 55.66 286 GLN A C 1
ATOM 2222 O O . GLN A 1 286 ? 12.964 26.719 -5.865 1.00 55.66 286 GLN A O 1
ATOM 2227 N N . GLN A 1 287 ? 10.754 26.526 -5.861 1.00 48.69 287 GLN A N 1
ATOM 2228 C CA . GLN A 1 287 ? 10.557 27.467 -4.752 1.00 48.69 287 GLN A CA 1
ATOM 2229 C C . GLN A 1 287 ? 10.804 26.871 -3.360 1.0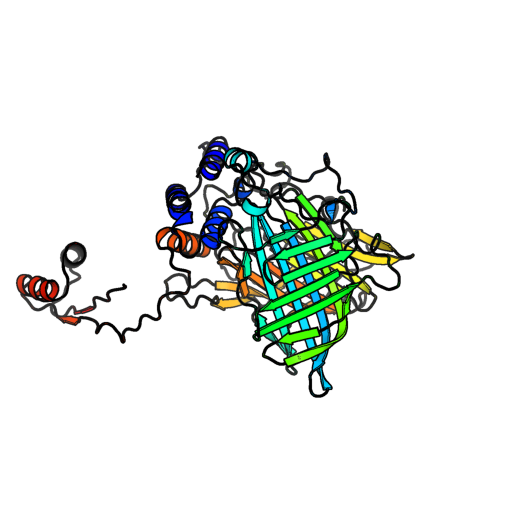0 48.69 287 GLN A C 1
ATOM 2231 O O . GLN A 1 287 ? 10.715 27.606 -2.380 1.00 48.69 287 GLN A O 1
ATOM 2236 N N . THR A 1 288 ? 11.143 25.585 -3.244 1.00 44.97 288 THR A N 1
ATOM 2237 C CA . THR A 1 288 ? 11.450 24.958 -1.952 1.00 44.97 288 THR A CA 1
ATOM 2238 C C . THR A 1 288 ? 12.960 24.712 -1.832 1.00 44.97 288 THR A C 1
ATOM 2240 O O . THR A 1 288 ? 13.468 23.757 -2.425 1.00 44.97 288 THR A O 1
ATOM 2243 N N . PRO A 1 289 ? 13.712 25.551 -1.088 1.00 41.12 289 PRO A N 1
ATOM 2244 C CA . PRO A 1 289 ? 15.130 25.311 -0.825 1.00 41.12 289 PRO A CA 1
ATOM 2245 C C . PRO A 1 289 ? 15.329 23.918 -0.205 1.00 41.12 289 PRO A C 1
ATOM 2247 O O . PRO A 1 289 ? 14.705 23.613 0.809 1.00 41.12 289 PRO A O 1
ATOM 2250 N N . GLY A 1 290 ? 16.173 23.077 -0.811 1.00 42.94 290 GLY A N 1
ATOM 2251 C CA . GLY A 1 290 ? 16.474 21.717 -0.333 1.00 42.94 290 GLY A CA 1
ATOM 2252 C C . GLY A 1 290 ? 15.731 20.573 -1.036 1.00 42.94 290 GLY A C 1
ATOM 2253 O O . GLY A 1 290 ? 16.006 19.415 -0.733 1.00 42.94 290 GLY A O 1
ATOM 2254 N N . TYR A 1 291 ? 14.832 20.860 -1.985 1.00 41.84 291 TYR A N 1
ATOM 2255 C CA . TYR A 1 291 ? 14.363 19.866 -2.958 1.00 41.84 291 TYR A CA 1
ATOM 2256 C C . TYR A 1 291 ? 15.269 19.918 -4.190 1.00 41.84 291 TYR A C 1
ATOM 2258 O O . TYR A 1 291 ? 14.958 20.590 -5.175 1.00 41.84 291 TYR A O 1
ATOM 2266 N N . ASP A 1 292 ? 16.421 19.253 -4.116 1.00 40.75 292 ASP A N 1
ATOM 2267 C CA . ASP A 1 292 ? 17.323 19.182 -5.261 1.00 40.75 292 ASP A CA 1
ATOM 2268 C C . ASP A 1 292 ? 16.658 18.450 -6.437 1.00 40.75 292 ASP A C 1
ATOM 2270 O O . ASP A 1 292 ? 15.939 17.453 -6.304 1.00 40.75 292 ASP A O 1
ATOM 2274 N N . SER A 1 293 ? 16.880 19.015 -7.619 1.00 42.16 293 SER A N 1
ATOM 2275 C CA . SER A 1 293 ? 16.487 18.492 -8.920 1.00 42.16 293 SER A CA 1
ATOM 2276 C C . SER A 1 293 ? 17.044 17.086 -9.163 1.00 42.16 293 SER A C 1
ATOM 2278 O O . SER A 1 293 ? 18.221 16.854 -8.940 1.00 42.16 293 SER A O 1
ATOM 2280 N N . ILE A 1 294 ? 16.205 16.193 -9.704 1.00 44.62 294 ILE A N 1
ATOM 2281 C CA . ILE A 1 294 ? 16.566 14.896 -10.315 1.00 44.62 294 ILE A CA 1
ATOM 2282 C C . ILE A 1 294 ? 17.526 14.023 -9.464 1.00 44.62 294 ILE A C 1
ATOM 2284 O O . ILE A 1 294 ? 18.718 13.971 -9.739 1.00 44.62 294 ILE A O 1
ATOM 2288 N N . PRO A 1 295 ? 17.026 13.181 -8.540 1.00 44.44 295 PRO A N 1
ATOM 2289 C CA . PRO A 1 295 ? 17.855 12.166 -7.868 1.00 44.44 295 PRO A CA 1
ATOM 2290 C C . PRO A 1 295 ? 18.283 10.998 -8.785 1.00 44.44 295 PRO A C 1
ATOM 2292 O O . PRO A 1 295 ? 18.792 9.987 -8.308 1.00 44.44 295 PRO A O 1
ATOM 2295 N N . PHE A 1 296 ? 18.026 11.082 -10.094 1.00 44.66 296 PHE A N 1
ATOM 2296 C CA . PHE A 1 296 ? 18.176 9.951 -11.007 1.00 44.66 296 PHE A CA 1
ATOM 2297 C C . PHE A 1 296 ? 19.579 9.725 -11.567 1.00 44.66 296 PHE A C 1
ATOM 2299 O O . PHE A 1 296 ? 19.749 8.721 -12.255 1.00 44.66 296 PHE A O 1
ATOM 2306 N N . VAL A 1 297 ? 20.564 10.589 -11.302 1.00 40.62 297 VAL A N 1
ATOM 2307 C CA . VAL A 1 297 ? 21.789 10.565 -12.122 1.00 40.62 297 VAL A CA 1
ATOM 2308 C C . VAL A 1 297 ? 23.087 10.418 -11.338 1.00 40.62 297 VAL A C 1
ATOM 2310 O O . VAL A 1 297 ? 23.851 9.527 -11.694 1.00 40.62 297 VAL A O 1
ATOM 2313 N N . ASP A 1 298 ? 23.315 11.141 -10.238 1.00 36.00 298 ASP A N 1
ATOM 2314 C CA . ASP A 1 298 ? 24.696 11.196 -9.720 1.00 36.00 298 ASP A CA 1
ATOM 2315 C C . ASP A 1 298 ? 25.003 10.315 -8.492 1.00 36.00 298 ASP A C 1
ATOM 2317 O O . ASP A 1 298 ? 26.112 9.786 -8.396 1.00 36.00 298 ASP A O 1
ATOM 2321 N N . ASP A 1 299 ? 24.039 10.020 -7.608 1.00 37.94 299 ASP A N 1
ATOM 2322 C CA . ASP A 1 299 ? 24.420 9.517 -6.270 1.00 37.94 299 ASP A CA 1
ATOM 2323 C C . ASP A 1 299 ? 23.958 8.096 -5.917 1.00 37.94 299 ASP A C 1
ATOM 2325 O O . ASP A 1 299 ? 24.292 7.584 -4.846 1.00 37.94 299 ASP A O 1
ATOM 2329 N N . GLY A 1 300 ? 23.177 7.417 -6.765 1.00 35.88 300 GLY A N 1
ATOM 2330 C CA . GLY A 1 300 ? 22.677 6.078 -6.416 1.00 35.88 300 GLY A CA 1
ATOM 2331 C C . GLY A 1 300 ? 21.887 6.051 -5.093 1.00 35.88 300 GLY A C 1
ATOM 2332 O O . GLY A 1 300 ? 21.849 5.023 -4.411 1.00 35.88 300 GLY A O 1
ATOM 2333 N N . GLN A 1 301 ? 21.232 7.165 -4.738 1.00 43.34 301 GLN A N 1
ATOM 2334 C CA . GLN A 1 301 ? 20.344 7.319 -3.574 1.00 43.34 301 GLN A CA 1
ATOM 2335 C C . GLN A 1 301 ? 18.850 7.352 -3.993 1.00 43.34 301 GLN A C 1
ATOM 2337 O O . GLN A 1 301 ? 18.157 8.328 -3.715 1.00 43.34 301 GLN A O 1
ATOM 2342 N N . PRO A 1 302 ? 18.287 6.328 -4.675 1.00 40.44 302 PRO A N 1
ATOM 2343 C CA . PRO A 1 302 ? 16.892 6.323 -5.129 1.00 40.44 302 PRO A CA 1
ATOM 2344 C C . PRO A 1 302 ? 15.844 6.113 -4.019 1.00 40.44 302 PRO A C 1
ATOM 2346 O O . PRO A 1 302 ? 14.744 5.646 -4.311 1.00 40.44 302 PRO A O 1
ATOM 2349 N N . PHE A 1 303 ? 16.127 6.428 -2.752 1.00 47.91 303 PHE A N 1
ATOM 2350 C CA . PHE A 1 303 ? 15.167 6.202 -1.669 1.00 47.91 303 PHE A CA 1
ATOM 2351 C C . PHE A 1 303 ? 14.954 7.435 -0.789 1.00 47.91 303 PHE A C 1
ATOM 2353 O O . PHE A 1 303 ? 15.540 7.583 0.279 1.00 47.91 303 PHE A O 1
ATOM 2360 N N . LEU A 1 304 ? 14.013 8.283 -1.210 1.00 56.59 304 LEU A N 1
ATOM 2361 C CA . LEU A 1 304 ? 13.222 9.059 -0.259 1.00 56.59 304 LEU A CA 1
ATOM 2362 C C . LEU A 1 304 ? 12.231 8.084 0.380 1.00 56.59 304 LEU A C 1
ATOM 2364 O O . LEU A 1 304 ? 11.193 7.758 -0.194 1.00 56.59 304 LEU A O 1
ATOM 2368 N N . GLY A 1 305 ? 12.612 7.528 1.525 1.00 66.88 305 GLY A N 1
ATOM 2369 C CA . GLY A 1 305 ? 11.675 6.794 2.361 1.00 66.88 305 GLY A CA 1
ATOM 2370 C C . GLY A 1 305 ? 10.608 7.717 2.951 1.00 66.88 305 GLY A C 1
ATOM 2371 O O . GLY A 1 305 ? 10.818 8.928 3.064 1.00 66.88 305 GLY A O 1
ATOM 2372 N N . TRP A 1 306 ? 9.485 7.146 3.368 1.00 75.56 306 TRP A N 1
ATOM 2373 C CA . TRP A 1 306 ? 8.469 7.860 4.135 1.00 75.56 306 TRP A CA 1
ATOM 2374 C C . TRP A 1 306 ? 8.173 7.136 5.436 1.00 75.56 306 TRP A C 1
ATOM 2376 O O . TRP A 1 306 ? 8.376 5.926 5.563 1.00 75.56 306 TRP A O 1
ATOM 2386 N N . CYS A 1 307 ? 7.678 7.905 6.396 1.00 79.12 307 CYS A N 1
ATOM 2387 C CA . CYS A 1 307 ? 6.939 7.370 7.519 1.00 79.12 307 CYS A CA 1
ATOM 2388 C C . CYS A 1 307 ? 5.519 7.885 7.466 1.00 79.12 307 CYS A C 1
ATOM 2390 O O . CYS A 1 307 ? 5.282 9.078 7.275 1.00 79.12 307 CYS A O 1
ATOM 2392 N N . TRP A 1 308 ? 4.591 6.974 7.670 1.00 85.56 308 TRP A N 1
ATOM 2393 C CA . TRP A 1 308 ? 3.174 7.256 7.719 1.00 85.56 308 TRP A CA 1
ATOM 2394 C C . TRP A 1 308 ? 2.621 6.658 9.002 1.00 85.56 308 TRP A C 1
ATOM 2396 O O . TRP A 1 308 ? 3.041 5.587 9.432 1.00 85.56 308 TRP A O 1
ATOM 2406 N N . MET A 1 309 ? 1.700 7.347 9.657 1.00 89.44 309 MET A N 1
ATOM 2407 C CA . MET A 1 309 ? 0.924 6.747 10.730 1.00 89.44 309 MET A CA 1
ATOM 2408 C C . MET A 1 309 ? -0.478 7.322 10.757 1.00 89.44 309 MET A C 1
ATOM 2410 O O . MET A 1 309 ? -0.704 8.483 10.409 1.00 89.44 309 MET A O 1
ATOM 2414 N N . TYR A 1 310 ? -1.395 6.536 11.299 1.00 93.50 310 TYR A N 1
ATOM 2415 C CA . TYR A 1 310 ? -2.649 7.053 11.818 1.00 93.50 310 TYR A CA 1
ATOM 2416 C C . TYR A 1 310 ? -2.889 6.516 13.223 1.00 93.50 310 TYR A C 1
ATOM 2418 O O . TYR A 1 310 ? -2.370 5.466 13.600 1.00 93.50 310 TYR A O 1
ATOM 2426 N N . LEU A 1 311 ? -3.709 7.234 13.981 1.00 94.62 311 LEU A N 1
ATOM 2427 C CA . LEU A 1 311 ? -4.121 6.919 15.336 1.00 94.62 311 LEU A CA 1
ATOM 2428 C C . LEU A 1 311 ? -5.620 7.177 15.467 1.00 94.62 311 LEU A C 1
ATOM 2430 O O . LEU A 1 311 ? -6.052 8.327 15.463 1.00 94.62 311 LEU A O 1
ATOM 2434 N N . ASN A 1 312 ? -6.398 6.114 15.635 1.00 96.50 312 ASN A N 1
ATOM 2435 C CA . ASN A 1 312 ? -7.773 6.183 16.107 1.00 96.50 312 ASN A CA 1
ATOM 2436 C C . ASN A 1 312 ? -7.753 6.382 17.629 1.00 96.50 312 ASN A C 1
ATOM 2438 O O . ASN A 1 312 ? -7.313 5.508 18.386 1.00 96.50 312 ASN A O 1
ATOM 2442 N N . LEU A 1 313 ? -8.209 7.544 18.084 1.00 95.88 313 LEU A N 1
ATOM 2443 C CA . LEU A 1 313 ? -8.258 7.913 19.494 1.00 95.88 313 LEU A CA 1
ATOM 2444 C C . LEU A 1 313 ? -9.543 7.392 20.150 1.00 95.88 313 LEU A C 1
ATOM 2446 O O . LEU A 1 313 ? -10.580 7.226 19.501 1.00 95.88 313 LEU A O 1
ATOM 2450 N N . ALA A 1 314 ? -9.492 7.145 21.461 1.00 95.75 314 ALA A N 1
ATOM 2451 C CA . ALA A 1 314 ? -10.600 6.547 22.210 1.00 95.75 314 ALA A CA 1
ATOM 2452 C C . ALA A 1 314 ? -11.868 7.422 22.254 1.00 95.75 314 ALA A C 1
ATOM 2454 O O . ALA A 1 314 ? -12.957 6.917 22.519 1.00 95.75 314 ALA A O 1
ATOM 2455 N N . ASN A 1 315 ? -11.746 8.722 21.982 1.00 94.38 315 ASN A N 1
ATOM 2456 C CA . ASN A 1 315 ? -12.864 9.661 21.880 1.00 94.38 315 ASN A CA 1
ATOM 2457 C C . ASN A 1 315 ? -13.468 9.745 20.462 1.00 94.38 315 ASN A C 1
ATOM 2459 O O . ASN A 1 315 ? -14.237 10.665 20.204 1.00 94.38 315 ASN A O 1
ATOM 2463 N N . LYS A 1 316 ? -13.142 8.795 19.572 1.00 95.81 316 LYS A N 1
ATOM 2464 C CA . LYS A 1 316 ? -13.525 8.754 18.147 1.00 95.81 316 LYS A CA 1
ATOM 2465 C C . LYS A 1 316 ? -12.865 9.814 17.260 1.00 95.81 316 LYS A C 1
ATOM 2467 O O . LYS A 1 316 ? -13.195 9.899 16.079 1.00 95.81 316 LYS A O 1
ATOM 2472 N N . ASP A 1 317 ? -11.908 10.575 17.780 1.00 94.31 317 ASP A N 1
ATOM 2473 C CA . ASP A 1 317 ? -11.088 11.451 16.948 1.00 94.31 317 ASP A CA 1
ATOM 2474 C C . ASP A 1 317 ? -9.967 10.659 16.278 1.00 94.31 317 ASP A C 1
ATOM 2476 O O . ASP A 1 317 ? -9.613 9.561 16.708 1.00 94.31 317 ASP A O 1
ATOM 2480 N N . THR A 1 318 ? -9.395 11.193 15.207 1.00 94.12 318 THR A N 1
ATOM 2481 C CA . THR A 1 318 ? -8.296 10.535 14.495 1.00 94.12 318 THR A CA 1
ATOM 2482 C C . THR A 1 318 ? -7.197 11.517 14.190 1.00 94.12 318 THR A C 1
ATOM 2484 O O . THR A 1 318 ? -7.460 12.657 13.816 1.00 94.12 318 THR A O 1
ATOM 2487 N N . LEU A 1 319 ? -5.965 11.050 14.315 1.00 90.44 319 LEU A N 1
ATOM 2488 C CA . LEU A 1 319 ? -4.793 11.729 13.799 1.00 90.44 319 LEU A CA 1
ATOM 2489 C C . LEU A 1 319 ? -4.214 10.897 12.664 1.00 90.44 319 LEU A C 1
ATOM 2491 O O . LEU A 1 319 ? -4.071 9.689 12.808 1.00 90.44 319 LEU A O 1
ATOM 2495 N N . MET A 1 320 ? -3.815 11.540 11.579 1.00 89.25 320 MET A N 1
ATOM 2496 C CA . MET A 1 320 ? -2.955 10.946 10.564 1.00 89.25 320 MET A CA 1
ATOM 2497 C C . MET A 1 320 ? -1.804 11.902 10.286 1.00 89.25 320 MET A C 1
ATOM 2499 O O . MET A 1 320 ? -1.987 13.121 10.249 1.00 89.25 320 MET A O 1
ATOM 2503 N N . THR A 1 321 ? -0.607 11.357 10.125 1.00 82.38 321 THR A N 1
ATOM 2504 C CA . THR A 1 321 ? 0.573 12.133 9.765 1.00 82.38 321 THR A CA 1
ATOM 2505 C C . THR A 1 321 ? 1.453 11.325 8.830 1.00 82.38 321 THR A C 1
ATOM 2507 O O . THR A 1 321 ? 1.682 10.131 9.032 1.00 82.38 321 THR A O 1
ATOM 2510 N N . ILE A 1 322 ? 1.944 11.993 7.795 1.00 78.56 322 ILE A N 1
ATOM 2511 C CA . ILE A 1 322 ? 2.982 11.484 6.916 1.00 78.56 322 ILE A CA 1
ATOM 2512 C C . ILE A 1 322 ? 4.150 12.454 6.942 1.00 78.56 322 ILE A C 1
ATOM 2514 O O . ILE A 1 322 ? 3.984 13.680 6.969 1.00 78.56 322 ILE A O 1
ATOM 2518 N N . GLY A 1 323 ? 5.353 11.911 6.878 1.00 69.25 323 GLY A N 1
ATOM 2519 C CA . GLY A 1 323 ? 6.481 12.723 6.496 1.00 69.25 323 GLY A CA 1
ATOM 2520 C C . GLY A 1 323 ? 7.544 11.954 5.747 1.00 69.25 323 GLY A C 1
ATOM 2521 O O . GLY A 1 323 ? 7.658 10.729 5.811 1.00 69.25 323 GLY A O 1
ATOM 2522 N N . LEU A 1 324 ? 8.289 12.730 4.975 1.00 64.69 324 LEU A N 1
ATOM 2523 C CA . LEU A 1 324 ? 9.320 12.243 4.083 1.00 64.69 324 LEU A CA 1
ATOM 2524 C C . LEU A 1 324 ? 10.667 12.355 4.785 1.00 64.69 324 LEU A C 1
ATOM 2526 O O . LEU A 1 324 ? 10.931 13.324 5.503 1.00 64.69 324 LEU A O 1
ATOM 2530 N N . ASN A 1 325 ? 11.536 11.376 4.560 1.00 57.09 325 ASN A N 1
ATOM 2531 C CA . ASN A 1 325 ? 12.925 11.512 4.963 1.00 57.09 325 ASN A CA 1
ATOM 2532 C C . ASN A 1 325 ? 13.608 12.527 4.058 1.00 57.09 325 ASN A C 1
ATOM 2534 O O . ASN A 1 325 ? 13.728 12.311 2.855 1.00 57.09 325 ASN A O 1
ATOM 2538 N N . VAL A 1 326 ? 14.080 13.617 4.652 1.00 45.12 326 VAL A N 1
ATOM 2539 C CA . VAL A 1 326 ? 14.838 14.655 3.955 1.00 45.12 326 VAL A CA 1
ATOM 2540 C C . VAL A 1 326 ? 16.281 14.574 4.441 1.00 45.12 326 VAL A C 1
ATOM 2542 O O . VAL A 1 326 ? 16.583 14.940 5.575 1.00 45.12 326 VAL A O 1
ATOM 2545 N N . GLY A 1 327 ? 17.172 14.039 3.604 1.00 46.88 327 GLY A N 1
ATOM 2546 C CA . GLY A 1 327 ? 18.619 14.102 3.819 1.00 46.88 327 GLY A CA 1
ATOM 2547 C C . GLY A 1 327 ? 19.396 12.828 3.456 1.00 46.88 327 GLY A C 1
ATOM 2548 O O . GLY A 1 327 ? 18.846 11.726 3.490 1.00 46.88 327 GLY A O 1
ATOM 2549 N N . PRO A 1 328 ? 20.700 12.961 3.146 1.00 42.94 328 PRO A N 1
ATOM 2550 C CA . PRO A 1 328 ? 21.595 11.838 2.910 1.00 42.94 328 PRO A CA 1
ATOM 2551 C C . PRO A 1 328 ? 21.954 11.213 4.259 1.00 42.94 328 PRO A C 1
ATOM 2553 O O . PRO A 1 328 ? 22.930 11.608 4.892 1.00 42.94 328 PRO A O 1
ATOM 2556 N N . ASN A 1 329 ? 21.176 10.246 4.741 1.00 45.97 329 ASN A N 1
ATOM 2557 C CA . ASN A 1 329 ? 21.633 9.414 5.854 1.00 45.97 329 ASN A CA 1
ATOM 2558 C C . ASN A 1 329 ? 21.863 7.973 5.390 1.00 45.97 329 ASN A C 1
ATOM 2560 O O . ASN A 1 329 ? 21.005 7.107 5.580 1.00 45.97 329 ASN A O 1
ATOM 2564 N N . PRO A 1 330 ? 23.026 7.692 4.777 1.00 42.47 330 PRO A N 1
ATOM 2565 C CA . PRO A 1 330 ? 23.427 6.340 4.457 1.00 42.47 330 PRO A CA 1
ATOM 2566 C C . PRO A 1 330 ? 23.919 5.688 5.752 1.00 42.47 330 PRO A C 1
ATOM 2568 O O . PRO A 1 330 ? 25.111 5.666 6.016 1.00 42.47 330 PRO A O 1
ATOM 2571 N N . ILE A 1 331 ? 23.009 5.181 6.589 1.00 39.31 331 ILE A N 1
ATOM 2572 C CA . ILE A 1 331 ? 23.350 4.313 7.731 1.00 39.31 331 ILE A CA 1
ATOM 2573 C C . ILE A 1 331 ? 24.462 4.935 8.615 1.00 39.31 331 ILE A C 1
ATOM 2575 O O . ILE A 1 331 ? 25.565 4.409 8.740 1.00 39.31 331 ILE A O 1
ATOM 2579 N N . GLY A 1 332 ? 24.177 6.086 9.230 1.00 33.41 332 GLY A N 1
ATOM 2580 C CA . GLY A 1 332 ? 25.099 6.782 10.131 1.00 33.41 332 GLY A CA 1
ATOM 2581 C C . GLY A 1 332 ? 24.404 7.346 11.369 1.00 33.41 332 GLY A C 1
ATOM 2582 O O . GLY A 1 332 ? 24.236 8.552 11.476 1.00 33.41 332 GLY A O 1
ATOM 2583 N N . LEU A 1 333 ? 23.975 6.464 12.281 1.00 35.41 333 LEU A N 1
ATOM 2584 C CA . LEU A 1 333 ? 23.865 6.632 13.749 1.00 35.41 333 LEU A CA 1
ATOM 2585 C C . LEU A 1 333 ? 23.557 8.031 14.344 1.00 35.41 333 LEU A C 1
ATOM 2587 O O . LEU A 1 333 ? 24.061 8.362 15.416 1.00 35.41 333 LEU A O 1
ATOM 2591 N N . SER A 1 334 ? 22.679 8.829 13.739 1.00 36.19 334 SER A N 1
ATOM 2592 C CA . SER A 1 334 ? 22.003 9.913 14.457 1.00 36.19 334 SER A CA 1
ATOM 2593 C C . SER A 1 334 ? 20.565 9.469 14.739 1.00 36.19 334 SER A C 1
ATOM 2595 O O . SER A 1 334 ? 19.776 9.368 13.800 1.00 36.19 334 SER A O 1
ATOM 2597 N N . PRO A 1 335 ? 20.198 9.149 15.995 1.00 39.59 335 PRO A N 1
ATOM 2598 C CA . PRO A 1 335 ? 18.907 8.550 16.354 1.00 39.59 335 PRO A CA 1
ATOM 2599 C C . PRO A 1 335 ? 17.719 9.525 16.268 1.00 39.59 335 PRO A C 1
ATOM 2601 O O . PRO A 1 335 ? 16.698 9.300 16.906 1.00 39.59 335 PRO A O 1
ATOM 2604 N N . GLN A 1 336 ? 17.854 10.630 15.533 1.00 45.69 336 GLN A N 1
ATOM 2605 C CA . GLN A 1 336 ? 16.831 11.657 15.376 1.00 45.69 336 GLN A CA 1
ATOM 2606 C C . GLN A 1 336 ? 16.863 12.140 13.927 1.00 45.69 336 GLN A C 1
ATOM 2608 O O . GLN A 1 336 ? 17.669 12.996 13.567 1.00 45.69 336 GLN A O 1
ATOM 2613 N N . LEU A 1 337 ? 16.005 11.566 13.086 1.00 43.34 337 LEU A N 1
ATOM 2614 C CA . LEU A 1 337 ? 15.677 12.168 11.799 1.00 43.34 337 LEU A CA 1
ATOM 2615 C C . LEU A 1 337 ? 14.546 13.170 12.056 1.00 43.34 337 LEU A C 1
ATOM 2617 O O . LEU A 1 337 ? 13.466 12.737 12.467 1.00 43.34 337 LEU A O 1
ATOM 2621 N N . PRO A 1 338 ? 14.764 14.486 11.881 1.00 45.75 338 PRO A N 1
ATOM 2622 C CA . PRO A 1 338 ? 13.657 15.423 11.827 1.00 45.75 338 PRO A CA 1
ATOM 2623 C C . PRO A 1 338 ? 12.869 15.114 10.557 1.00 45.75 338 PRO A C 1
ATOM 2625 O O . PRO A 1 338 ? 13.288 15.431 9.445 1.00 45.75 338 PRO A O 1
ATOM 2628 N N . ILE A 1 339 ? 11.736 14.443 10.724 1.00 47.88 339 ILE A N 1
ATOM 2629 C CA . ILE A 1 339 ? 10.783 14.278 9.641 1.00 47.88 339 ILE A CA 1
ATOM 2630 C C . ILE A 1 339 ? 10.029 15.593 9.512 1.00 47.88 339 ILE A C 1
ATOM 2632 O O . ILE A 1 339 ? 9.289 15.992 10.415 1.00 47.88 339 ILE A O 1
ATOM 2636 N N . ILE A 1 340 ? 10.206 16.262 8.375 1.00 49.69 340 ILE A N 1
ATOM 2637 C CA . ILE A 1 340 ? 9.323 17.359 8.002 1.00 49.69 340 ILE A CA 1
ATOM 2638 C C . ILE A 1 340 ? 7.995 16.699 7.630 1.00 49.69 340 ILE A C 1
ATOM 2640 O O . ILE A 1 340 ? 7.872 16.089 6.569 1.00 49.69 340 ILE A O 1
ATOM 2644 N N . SER A 1 341 ? 7.020 16.758 8.543 1.00 50.88 341 SER A N 1
ATOM 2645 C CA . SER A 1 341 ? 5.647 16.334 8.257 1.00 50.88 341 SER A CA 1
ATOM 2646 C C . SER A 1 341 ? 5.142 17.152 7.071 1.00 50.88 341 SER A C 1
ATOM 2648 O O . SER A 1 341 ? 4.859 18.343 7.216 1.00 50.88 341 SER A O 1
ATOM 2650 N N . THR A 1 342 ? 5.007 16.514 5.914 1.00 57.72 342 THR A N 1
ATOM 2651 C CA . THR A 1 342 ? 4.534 17.157 4.684 1.00 57.72 342 THR A CA 1
ATOM 2652 C C . THR A 1 342 ? 3.016 17.260 4.659 1.00 57.72 342 THR A C 1
ATOM 2654 O O . THR A 1 342 ? 2.476 18.158 4.016 1.00 57.72 342 THR A O 1
ATOM 2657 N N . SER A 1 343 ? 2.307 16.385 5.379 1.00 72.19 343 SER A N 1
ATOM 2658 C CA . SER A 1 343 ? 0.851 16.438 5.514 1.00 72.19 343 SER A CA 1
ATOM 2659 C C . SER A 1 343 ? 0.396 15.779 6.814 1.00 72.19 343 SER A C 1
ATOM 2661 O O . SER A 1 343 ? 0.786 14.658 7.130 1.00 72.19 343 SER A O 1
ATOM 2663 N N . SER A 1 344 ? -0.422 16.483 7.591 1.00 79.62 344 SER A N 1
ATOM 2664 C CA . SER A 1 344 ? -1.005 15.942 8.820 1.00 79.62 344 SER A CA 1
ATOM 2665 C C . SER A 1 344 ? -2.443 16.410 8.991 1.00 79.62 344 SER A C 1
ATOM 2667 O O . SER A 1 344 ? -2.754 17.574 8.731 1.00 79.62 344 SER A O 1
ATOM 2669 N N . TYR A 1 345 ? -3.306 15.518 9.471 1.00 85.88 345 TYR A N 1
ATOM 2670 C CA . TYR A 1 345 ? -4.745 15.736 9.581 1.00 85.88 345 TYR A CA 1
ATOM 2671 C C . TYR A 1 345 ? -5.247 15.291 10.949 1.00 85.88 345 TYR A C 1
ATOM 2673 O O . TYR A 1 345 ? -4.884 14.223 11.440 1.00 85.88 345 TYR A O 1
ATOM 2681 N N . TYR A 1 346 ? -6.116 16.104 11.536 1.00 89.25 346 TYR A N 1
ATOM 2682 C CA . TYR A 1 346 ? -6.950 15.735 12.669 1.00 89.25 346 TYR A CA 1
ATOM 2683 C C . TYR A 1 346 ? -8.395 15.642 12.204 1.00 89.25 346 TYR A C 1
ATOM 2685 O O . TYR A 1 346 ? -8.866 16.543 11.514 1.00 89.25 346 TYR A O 1
ATOM 2693 N N . THR A 1 347 ? -9.115 14.598 12.588 1.00 92.25 347 THR A N 1
ATOM 2694 C CA . THR A 1 347 ? -10.543 14.480 12.283 1.00 92.25 347 THR A CA 1
ATOM 2695 C C . THR A 1 347 ? -11.337 14.225 13.548 1.00 92.25 347 THR A C 1
ATOM 2697 O O . THR A 1 347 ? -10.944 13.383 14.351 1.00 92.25 347 THR A O 1
ATOM 2700 N N . SER A 1 348 ? -12.482 14.881 13.680 1.00 94.38 348 SER A N 1
ATOM 2701 C CA . SER A 1 348 ? -13.483 14.600 14.715 1.00 94.38 348 SER A CA 1
ATOM 2702 C C . SER A 1 348 ? -14.848 14.366 14.077 1.00 94.38 348 SER A C 1
ATOM 2704 O O . SER A 1 348 ? -15.067 14.756 12.931 1.00 94.38 348 SER A O 1
ATOM 2706 N N . ILE A 1 349 ? -15.780 13.735 14.789 1.00 95.38 349 ILE A N 1
ATOM 2707 C CA . ILE A 1 349 ? -17.156 13.574 14.302 1.00 95.38 349 ILE A CA 1
ATOM 2708 C C . ILE A 1 349 ? -18.018 14.707 14.862 1.00 95.38 349 ILE A C 1
ATOM 2710 O O . ILE A 1 349 ? -18.195 14.820 16.077 1.00 95.38 349 ILE A O 1
ATOM 2714 N N . LYS A 1 350 ? -18.593 15.532 13.981 1.00 93.81 350 LYS A N 1
ATOM 2715 C CA . LYS A 1 350 ? -19.520 16.616 14.339 1.00 93.81 350 LYS A CA 1
ATOM 2716 C C . LYS A 1 350 ? -20.723 16.602 13.410 1.00 93.81 350 LYS A C 1
ATOM 2718 O O . LYS A 1 350 ? -20.572 16.544 12.195 1.00 93.81 350 LYS A O 1
ATOM 2723 N N . GLU A 1 351 ? -21.922 16.644 13.989 1.00 94.00 351 GLU A N 1
ATOM 2724 C CA . GLU A 1 351 ? -23.186 16.756 13.236 1.00 94.00 351 GLU A CA 1
ATOM 2725 C C . GLU A 1 351 ? -23.338 15.705 12.112 1.00 94.00 351 GLU A C 1
ATOM 2727 O O . GLU A 1 351 ? -23.861 15.976 11.033 1.00 94.00 351 GLU A O 1
ATOM 2732 N N . GLY A 1 352 ? -22.849 14.489 12.367 1.00 93.44 352 GLY A N 1
ATOM 2733 C CA . GLY A 1 352 ? -22.905 13.358 11.440 1.00 93.44 352 GLY A CA 1
ATOM 2734 C C . GLY A 1 352 ? -21.952 13.423 10.241 1.00 93.44 352 GLY A C 1
ATOM 2735 O O . GLY A 1 352 ? -22.164 12.762 9.218 1.00 93.44 352 GLY A O 1
ATOM 2736 N N . LYS A 1 353 ? -20.890 14.226 10.352 1.00 94.75 353 LYS A N 1
ATOM 2737 C CA . LYS A 1 353 ? -19.817 14.344 9.361 1.00 94.75 353 LYS A CA 1
ATOM 2738 C C . LYS A 1 353 ? -18.454 14.362 10.040 1.00 94.75 353 LYS A C 1
ATOM 2740 O O . LYS A 1 353 ? -18.342 14.673 11.227 1.00 94.75 353 LYS A O 1
ATOM 2745 N N . LEU A 1 354 ? -17.421 14.058 9.264 1.00 95.06 354 LEU A N 1
ATOM 2746 C CA . LEU A 1 354 ? -16.047 14.316 9.671 1.00 95.06 354 LEU A CA 1
ATOM 2747 C C . LEU A 1 354 ? -15.759 15.819 9.577 1.00 95.06 354 LEU A C 1
ATOM 2749 O O . LEU A 1 354 ? -15.879 16.421 8.511 1.00 95.06 354 LEU A O 1
ATOM 2753 N N . ASP A 1 355 ? -15.378 16.411 10.702 1.00 93.62 355 ASP A N 1
ATOM 2754 C CA . ASP A 1 355 ? -14.771 17.735 10.782 1.00 93.62 355 ASP A CA 1
ATOM 2755 C C . ASP A 1 355 ? -13.254 17.565 10.733 1.00 93.62 355 ASP A C 1
ATOM 2757 O O . ASP A 1 355 ? -12.671 16.918 11.609 1.00 93.62 355 ASP A O 1
ATOM 2761 N N . VAL A 1 356 ? -12.635 18.093 9.678 1.00 90.75 356 VAL A N 1
ATOM 2762 C CA . VAL A 1 356 ? -11.236 17.838 9.327 1.00 90.75 356 VAL A CA 1
ATOM 2763 C C . VAL A 1 356 ? -10.428 19.105 9.529 1.00 90.75 356 VAL A C 1
ATOM 2765 O O . VAL A 1 356 ? -10.676 20.128 8.890 1.00 90.75 356 VAL A O 1
ATOM 2768 N N . THR A 1 357 ? -9.401 19.011 10.360 1.00 86.25 357 THR A N 1
ATOM 2769 C CA . THR A 1 357 ? -8.453 20.089 10.597 1.00 86.25 357 THR A CA 1
ATOM 2770 C C . THR A 1 357 ? -7.089 19.715 10.036 1.00 86.25 357 THR A C 1
ATOM 2772 O O . THR A 1 357 ? -6.451 18.759 10.477 1.00 86.25 357 THR A O 1
ATOM 2775 N N . ILE A 1 358 ? -6.626 20.486 9.053 1.00 81.19 358 ILE A N 1
ATOM 2776 C CA . ILE A 1 358 ? -5.303 20.315 8.448 1.00 81.19 358 ILE A CA 1
ATOM 2777 C C . ILE A 1 358 ? -4.263 20.935 9.381 1.00 81.19 358 ILE A C 1
ATOM 2779 O O . ILE A 1 358 ? -4.343 22.115 9.724 1.00 81.19 358 ILE A O 1
ATOM 2783 N N . LEU A 1 359 ? -3.294 20.126 9.799 1.00 73.81 359 LEU A N 1
ATOM 2784 C CA . LEU A 1 359 ? -2.273 20.497 10.780 1.00 73.81 359 LEU A CA 1
ATOM 2785 C C . LEU A 1 359 ? -0.978 20.997 10.118 1.00 73.81 359 LEU A C 1
ATOM 2787 O O . LEU A 1 359 ? -0.158 21.647 10.756 1.00 73.81 359 LEU A O 1
ATOM 2791 N N . SER A 1 360 ? -0.775 20.712 8.836 1.00 62.75 360 SER A N 1
ATOM 2792 C CA . SER A 1 360 ? 0.356 21.195 8.040 1.00 62.75 360 SER A CA 1
ATOM 2793 C C . SER A 1 360 ? -0.059 22.429 7.232 1.00 62.75 360 SER A C 1
ATOM 2795 O O . SER A 1 360 ? -0.874 22.307 6.320 1.00 62.75 360 SER A O 1
ATOM 2797 N N . ASN A 1 361 ? 0.484 23.611 7.539 1.00 52.66 361 ASN A N 1
ATOM 2798 C CA . ASN A 1 361 ? 0.301 24.807 6.713 1.00 52.66 361 ASN A CA 1
ATOM 2799 C C . ASN A 1 361 ? 1.665 25.248 6.135 1.00 52.66 361 ASN A C 1
ATOM 2801 O O . ASN A 1 361 ? 2.594 25.493 6.896 1.00 52.66 361 ASN A O 1
ATOM 2805 N N . PRO A 1 362 ? 1.834 25.375 4.811 1.00 49.53 362 PRO A N 1
ATOM 2806 C CA . PRO A 1 362 ? 3.100 25.831 4.231 1.00 49.53 362 PRO A CA 1
ATOM 2807 C C . PRO A 1 362 ? 3.486 27.268 4.637 1.00 49.53 362 PRO A C 1
ATOM 2809 O O . PRO A 1 362 ? 4.668 27.596 4.661 1.00 49.53 362 PRO A O 1
ATOM 2812 N N . GLU A 1 363 ? 2.525 28.117 5.017 1.00 50.41 363 GLU A N 1
ATOM 2813 C CA . GLU A 1 363 ? 2.776 29.481 5.515 1.00 50.41 363 GLU A CA 1
ATOM 2814 C C . GLU A 1 363 ? 3.019 29.547 7.035 1.00 50.41 363 GLU A C 1
ATOM 2816 O O . GLU A 1 363 ? 3.470 30.573 7.551 1.00 50.41 363 GLU A O 1
ATOM 2821 N N . LYS A 1 364 ? 2.698 28.479 7.779 1.00 50.91 364 LYS A N 1
ATOM 2822 C CA . LYS A 1 364 ? 2.854 28.386 9.240 1.00 50.91 364 LYS A CA 1
ATOM 2823 C C . LYS A 1 364 ? 3.349 26.978 9.591 1.00 50.91 364 LYS A C 1
ATOM 2825 O O . LYS A 1 364 ? 2.543 26.058 9.465 1.00 50.91 364 LYS A O 1
ATOM 2830 N N . PRO A 1 365 ? 4.621 26.799 10.007 1.00 45.62 365 PRO A N 1
ATOM 2831 C CA . PRO A 1 365 ? 5.245 25.483 10.176 1.00 45.62 365 PRO A CA 1
ATOM 2832 C C . PRO A 1 365 ? 4.357 24.516 10.976 1.00 45.62 365 PRO A C 1
ATOM 2834 O O . PRO A 1 365 ? 3.539 24.968 11.782 1.00 45.62 365 PRO A O 1
ATOM 2837 N N . PRO A 1 366 ? 4.466 23.199 10.720 1.00 45.94 366 PRO A N 1
ATOM 2838 C CA . PRO A 1 366 ? 3.438 22.229 11.080 1.00 45.94 366 PRO A CA 1
ATOM 2839 C C . PRO A 1 366 ? 3.007 22.340 12.548 1.00 45.94 366 PRO A C 1
ATOM 2841 O O . PRO A 1 366 ? 3.824 22.422 13.462 1.00 45.94 366 PRO A O 1
ATOM 2844 N N . LEU A 1 367 ? 1.688 22.325 12.751 1.00 49.31 367 LEU A N 1
ATOM 2845 C CA . LEU A 1 367 ? 1.019 22.303 14.054 1.00 49.31 367 LEU A CA 1
ATOM 2846 C C . LEU A 1 367 ? 1.182 20.948 14.754 1.00 49.31 367 LEU A C 1
ATOM 2848 O O . LEU A 1 367 ? 0.976 20.840 15.962 1.00 49.31 367 LEU A O 1
ATOM 2852 N N . VAL A 1 368 ? 1.554 19.912 13.997 1.00 47.62 368 VAL A N 1
ATOM 2853 C CA . VAL A 1 368 ? 2.030 18.651 14.562 1.00 47.62 368 VAL A CA 1
ATOM 2854 C C . VAL A 1 368 ? 3.477 18.828 14.959 1.00 47.62 368 VAL A C 1
ATOM 2856 O O . VAL A 1 368 ? 4.297 19.307 14.178 1.00 47.62 368 VAL A O 1
ATOM 2859 N N . GLY A 1 369 ? 3.766 18.403 16.181 1.00 51.41 369 GLY A N 1
ATOM 2860 C CA . GLY A 1 369 ? 5.117 18.264 16.673 1.00 51.41 369 GLY A CA 1
ATOM 2861 C C . GLY A 1 369 ? 6.075 17.564 15.710 1.00 51.41 369 GLY A C 1
ATOM 2862 O O . GLY A 1 369 ? 5.646 16.766 14.881 1.00 51.41 369 GLY A O 1
ATOM 2863 N N . GLU A 1 370 ? 7.383 17.801 15.856 1.00 61.91 370 GLU A N 1
ATOM 2864 C CA . GLU A 1 370 ? 8.387 16.967 15.182 1.00 61.91 370 GLU A CA 1
ATOM 2865 C C . GLU A 1 370 ? 8.079 15.491 15.487 1.00 61.91 370 GLU A C 1
ATOM 2867 O O . GLU A 1 370 ? 8.020 15.090 16.656 1.00 61.91 370 GLU A O 1
ATOM 2872 N N . MET A 1 371 ? 7.853 14.686 14.444 1.00 67.56 371 MET A N 1
ATOM 2873 C CA . MET A 1 371 ? 7.789 13.238 14.586 1.00 67.56 371 MET A CA 1
ATOM 2874 C C . MET A 1 371 ? 9.217 12.745 14.763 1.00 67.56 371 MET A C 1
ATOM 2876 O O . MET A 1 371 ? 9.994 12.679 13.809 1.00 67.56 371 MET A O 1
ATOM 2880 N N . LYS A 1 372 ? 9.576 12.420 16.002 1.00 68.81 372 LYS A N 1
ATOM 2881 C CA . LYS A 1 372 ? 10.879 11.847 16.317 1.00 68.81 372 LYS A CA 1
ATOM 2882 C C . LYS A 1 372 ? 10.764 10.353 16.303 1.00 68.81 372 LYS A C 1
ATOM 2884 O O . LYS A 1 372 ? 10.146 9.745 17.171 1.00 68.81 372 LYS A O 1
ATOM 2889 N N . ILE A 1 373 ? 11.403 9.775 15.312 1.00 67.81 373 ILE A N 1
ATOM 2890 C CA . ILE A 1 373 ? 11.609 8.350 15.261 1.00 67.81 373 ILE A CA 1
ATOM 2891 C C . ILE A 1 373 ? 12.726 7.987 16.235 1.00 67.81 373 ILE A C 1
ATOM 2893 O O . ILE A 1 373 ? 13.799 8.584 16.207 1.00 67.81 373 ILE A O 1
ATOM 2897 N N . THR A 1 374 ? 12.472 7.013 17.098 1.00 63.72 374 THR A N 1
ATOM 2898 C CA . THR A 1 374 ? 13.395 6.564 18.141 1.00 63.72 374 THR A CA 1
ATOM 2899 C C . THR A 1 374 ? 13.531 5.044 18.119 1.00 63.72 374 THR A C 1
ATOM 2901 O O . THR A 1 374 ? 12.728 4.334 17.514 1.00 63.72 374 THR A O 1
ATOM 2904 N N . ASN A 1 375 ? 14.556 4.538 18.810 1.00 65.44 375 ASN A N 1
ATOM 2905 C CA . ASN A 1 375 ? 14.757 3.105 19.023 1.00 65.44 375 ASN A CA 1
ATOM 2906 C C . ASN A 1 375 ? 14.807 2.298 17.711 1.00 65.44 375 ASN A C 1
ATOM 2908 O O . ASN A 1 375 ? 14.009 1.385 17.496 1.00 65.44 375 ASN A O 1
ATOM 2912 N N . PHE A 1 376 ? 15.726 2.675 16.818 1.00 68.06 376 PHE A N 1
ATOM 2913 C CA . PHE A 1 376 ? 15.964 1.936 15.583 1.00 68.06 376 PHE A CA 1
ATOM 2914 C C . PHE A 1 376 ? 16.556 0.560 15.879 1.00 68.06 376 PHE A C 1
ATOM 2916 O O . PHE A 1 376 ? 17.557 0.436 16.587 1.00 68.06 376 PHE A O 1
ATOM 2923 N N . GLN A 1 377 ? 15.968 -0.460 15.274 1.00 64.00 377 GLN A N 1
ATOM 2924 C CA . GLN A 1 377 ? 16.502 -1.805 15.208 1.00 64.00 377 GLN A CA 1
ATOM 2925 C C . GLN A 1 377 ? 17.106 -2.030 13.830 1.00 64.00 377 GLN A C 1
ATOM 2927 O O . GLN A 1 377 ? 16.537 -1.627 12.816 1.00 64.00 377 GLN A O 1
ATOM 2932 N N . VAL A 1 378 ? 18.263 -2.686 13.812 1.00 62.84 378 VAL A N 1
ATOM 2933 C CA . VAL A 1 378 ? 18.839 -3.252 12.596 1.00 62.84 378 VAL A CA 1
ATOM 2934 C C . VAL A 1 378 ? 18.366 -4.689 12.534 1.00 62.84 378 VAL A C 1
ATOM 2936 O O . VAL A 1 378 ? 18.857 -5.538 13.279 1.00 62.84 378 VAL A O 1
ATOM 2939 N N . LEU A 1 379 ? 17.378 -4.945 11.688 1.00 59.31 379 LEU A N 1
ATOM 2940 C CA . LEU A 1 379 ? 16.839 -6.285 11.515 1.00 59.31 379 LEU A CA 1
ATOM 2941 C C . LEU A 1 379 ? 17.418 -6.881 10.230 1.00 59.31 379 LEU A C 1
ATOM 2943 O O . LEU A 1 379 ? 17.325 -6.231 9.179 1.00 59.31 379 LEU A O 1
ATOM 2947 N N . PRO A 1 380 ? 18.029 -8.083 10.292 1.00 54.16 380 PRO A N 1
ATOM 2948 C CA . PRO A 1 380 ? 18.395 -8.792 9.078 1.00 54.16 380 PRO A CA 1
ATOM 2949 C C . PRO A 1 380 ? 17.103 -9.048 8.312 1.00 54.16 380 PRO A C 1
ATOM 2951 O O . PRO A 1 380 ? 16.112 -9.496 8.895 1.00 54.16 380 PRO A O 1
ATOM 2954 N N . THR A 1 381 ? 17.074 -8.743 7.016 1.00 53.31 381 THR A N 1
ATOM 2955 C CA . THR A 1 381 ? 15.866 -9.080 6.256 1.00 53.31 381 THR A CA 1
ATOM 2956 C C . THR A 1 381 ? 15.585 -10.580 6.318 1.00 53.31 381 THR A C 1
ATOM 2958 O O . THR A 1 381 ? 16.472 -11.405 6.530 1.00 53.31 381 THR A O 1
ATOM 2961 N N . ILE A 1 382 ? 14.357 -10.939 5.953 1.00 50.25 382 ILE A N 1
ATOM 2962 C CA . ILE A 1 382 ? 13.932 -12.316 5.670 1.00 50.25 382 ILE A CA 1
ATOM 2963 C C . ILE A 1 382 ? 14.875 -13.010 4.658 1.00 50.25 382 ILE A C 1
ATOM 2965 O O . ILE A 1 382 ? 14.949 -14.237 4.608 1.00 50.25 382 ILE A O 1
ATOM 2969 N N . THR A 1 383 ? 15.637 -12.247 3.866 1.00 47.97 383 THR A N 1
ATOM 2970 C CA . THR A 1 383 ? 16.773 -12.781 3.119 1.00 47.97 383 THR A CA 1
ATOM 2971 C C . THR A 1 383 ? 17.993 -12.822 4.039 1.00 47.97 383 THR A C 1
ATOM 2973 O O . THR A 1 383 ? 18.778 -11.880 4.102 1.00 47.97 383 THR A O 1
ATOM 2976 N N . ASN A 1 384 ? 18.188 -13.944 4.734 1.00 40.69 384 ASN A N 1
ATOM 2977 C CA . ASN A 1 384 ? 19.447 -14.280 5.421 1.00 40.69 384 ASN A CA 1
ATOM 2978 C C . ASN A 1 384 ? 20.597 -14.523 4.414 1.00 40.69 384 ASN A C 1
ATOM 2980 O O . ASN A 1 384 ? 21.421 -15.418 4.594 1.00 40.69 384 ASN A O 1
ATOM 2984 N N . ALA A 1 385 ? 20.629 -13.778 3.306 1.00 43.47 385 ALA A N 1
ATOM 2985 C CA . ALA A 1 385 ? 21.620 -13.939 2.266 1.00 43.47 385 ALA A CA 1
ATOM 2986 C C . ALA A 1 385 ? 22.994 -13.565 2.834 1.00 43.47 385 ALA A C 1
ATOM 2988 O O . ALA A 1 385 ? 23.256 -12.410 3.167 1.00 43.47 385 ALA A O 1
ATOM 2989 N N . SER A 1 386 ? 23.871 -14.558 2.957 1.00 39.72 386 SER A N 1
ATOM 2990 C CA . SER A 1 386 ? 25.277 -14.358 3.273 1.00 39.72 386 SER A CA 1
ATOM 2991 C C . SER A 1 386 ? 25.949 -13.610 2.115 1.00 39.72 386 SER A C 1
ATOM 2993 O O . SER A 1 386 ? 26.066 -14.120 1.005 1.00 39.72 386 SER A O 1
ATOM 2995 N N . GLY A 1 387 ? 26.376 -12.374 2.368 1.00 48.97 387 GLY A N 1
ATOM 2996 C CA . GLY A 1 387 ? 27.064 -11.511 1.407 1.00 48.97 387 GLY A CA 1
ATOM 2997 C C . GLY A 1 387 ? 27.678 -10.289 2.102 1.00 48.97 387 GLY A C 1
ATOM 2998 O O . GLY A 1 387 ? 27.364 -10.041 3.266 1.00 48.97 387 GLY A O 1
ATOM 2999 N N . PRO A 1 388 ? 28.553 -9.516 1.428 1.00 40.62 388 PRO A N 1
ATOM 3000 C CA . PRO A 1 388 ? 29.223 -8.354 2.028 1.00 40.62 388 PRO A CA 1
ATOM 3001 C C . PRO A 1 388 ? 28.261 -7.218 2.421 1.00 40.62 388 PRO A C 1
ATOM 3003 O O . PRO A 1 388 ? 28.644 -6.340 3.189 1.00 40.62 388 PRO A O 1
ATOM 3006 N N . TYR A 1 389 ? 27.015 -7.259 1.935 1.00 49.53 389 TYR A N 1
ATOM 3007 C CA . TYR A 1 389 ? 25.959 -6.288 2.222 1.00 49.53 389 TYR A CA 1
ATOM 3008 C C . TYR A 1 389 ? 24.672 -7.020 2.629 1.00 49.53 389 TYR A C 1
ATOM 3010 O O . TYR A 1 389 ? 23.768 -7.165 1.801 1.00 49.53 389 TYR A O 1
ATOM 3018 N N . PRO A 1 390 ? 24.573 -7.543 3.869 1.00 57.00 390 PRO A N 1
ATOM 3019 C CA . PRO A 1 390 ? 23.304 -8.060 4.351 1.00 57.00 390 PRO A CA 1
ATOM 3020 C C . PRO A 1 390 ? 22.292 -6.911 4.294 1.00 57.00 390 PRO A C 1
ATOM 3022 O O . PRO A 1 390 ? 22.562 -5.835 4.842 1.00 57.00 390 PRO A O 1
ATOM 3025 N N . PRO A 1 391 ? 21.161 -7.081 3.596 1.00 59.97 391 PRO A N 1
ATOM 3026 C CA . PRO A 1 391 ? 20.131 -6.065 3.605 1.00 59.97 391 PRO A CA 1
ATOM 3027 C C . PRO A 1 391 ? 19.660 -5.884 5.047 1.00 59.97 391 PRO A C 1
ATOM 3029 O O . PRO A 1 391 ? 19.282 -6.832 5.739 1.00 59.97 391 PRO A O 1
ATOM 3032 N N . ASN A 1 392 ? 19.765 -4.645 5.494 1.00 62.25 392 ASN A N 1
ATOM 3033 C CA . ASN A 1 392 ? 19.447 -4.195 6.831 1.00 62.25 392 ASN A CA 1
ATOM 3034 C C . ASN A 1 392 ? 18.514 -2.997 6.657 1.00 62.25 392 ASN A C 1
ATOM 3036 O O . ASN A 1 392 ? 18.859 -2.060 5.932 1.00 62.25 392 ASN A O 1
ATOM 3040 N N . ALA A 1 393 ? 17.355 -3.015 7.312 1.00 61.91 393 ALA A N 1
ATOM 3041 C CA . ALA A 1 393 ? 16.572 -1.798 7.513 1.00 61.91 393 ALA A CA 1
ATOM 3042 C C . ALA A 1 393 ? 16.850 -1.233 8.895 1.00 61.91 393 ALA A C 1
ATOM 3044 O O . ALA A 1 393 ? 16.999 -1.981 9.863 1.00 61.91 393 ALA A O 1
ATOM 3045 N N . LEU A 1 394 ? 16.821 0.093 8.976 1.00 66.94 394 LEU A N 1
ATOM 3046 C CA . LEU A 1 394 ? 16.602 0.800 10.228 1.00 66.94 394 LEU A CA 1
ATOM 3047 C C . LEU A 1 394 ? 15.098 0.890 10.473 1.00 66.94 394 LEU A C 1
ATOM 3049 O O . LEU A 1 394 ? 14.431 1.737 9.884 1.00 66.94 394 LEU A O 1
ATOM 3053 N N . ILE A 1 395 ? 14.570 0.025 11.338 1.00 68.44 395 ILE A N 1
ATOM 3054 C CA . ILE A 1 395 ? 13.154 0.065 11.709 1.00 68.44 395 ILE A CA 1
ATOM 3055 C C . ILE A 1 395 ? 12.983 0.652 13.092 1.00 68.44 395 ILE A C 1
ATOM 3057 O O . ILE A 1 395 ? 13.564 0.140 14.048 1.00 68.44 395 ILE A O 1
ATOM 3061 N N . PRO A 1 396 ? 12.182 1.704 13.236 1.00 68.31 396 PRO A N 1
ATOM 3062 C CA . PRO A 1 396 ? 11.895 2.224 14.548 1.00 68.31 396 PRO A CA 1
ATOM 3063 C C . PRO A 1 396 ? 10.892 1.399 15.321 1.00 68.31 396 PRO A C 1
ATOM 3065 O O . PRO A 1 396 ? 9.944 0.847 14.772 1.00 68.31 396 PRO A O 1
ATOM 3068 N N . ASN A 1 397 ? 11.100 1.392 16.630 1.00 68.75 397 ASN A N 1
ATOM 3069 C CA . ASN A 1 397 ? 10.222 0.748 17.596 1.00 68.75 397 ASN A CA 1
ATOM 3070 C C . ASN A 1 397 ? 9.568 1.767 18.550 1.00 68.75 397 ASN A C 1
ATOM 3072 O O . ASN A 1 397 ? 8.960 1.409 19.556 1.00 68.75 397 ASN A O 1
ATOM 3076 N N . GLY A 1 398 ? 9.721 3.062 18.274 1.00 67.25 398 GLY A N 1
ATOM 3077 C CA . GLY A 1 398 ? 9.067 4.116 19.036 1.00 67.25 398 GLY A CA 1
ATOM 3078 C C . GLY A 1 398 ? 9.041 5.430 18.276 1.00 67.25 398 GLY A C 1
ATOM 3079 O O . GLY A 1 398 ? 10.021 5.803 17.630 1.00 67.25 398 GLY A O 1
ATOM 3080 N N . TRP A 1 399 ? 7.942 6.164 18.403 1.00 75.94 399 TRP A N 1
ATOM 3081 C CA . TRP A 1 399 ? 7.815 7.512 17.865 1.00 75.94 399 TRP A CA 1
ATOM 3082 C C . TRP A 1 399 ? 7.409 8.443 18.995 1.00 75.94 399 TRP A C 1
ATOM 3084 O O . TRP A 1 399 ? 6.507 8.142 19.779 1.00 75.94 399 TRP A O 1
ATOM 3094 N N . THR A 1 400 ? 8.072 9.584 19.082 1.00 73.12 400 THR A N 1
ATOM 3095 C CA . THR A 1 400 ? 7.663 10.670 19.962 1.00 73.12 400 THR A CA 1
ATOM 3096 C C . THR A 1 400 ? 7.127 11.792 19.099 1.00 73.12 400 THR A C 1
ATOM 3098 O O . THR A 1 400 ? 7.811 12.272 18.198 1.00 73.12 400 THR A O 1
ATOM 3101 N N . LEU A 1 401 ? 5.910 12.226 19.393 1.00 71.31 401 LEU A N 1
ATOM 3102 C CA . LEU A 1 401 ? 5.339 13.435 18.817 1.00 71.31 401 LEU A CA 1
ATOM 3103 C C . LEU A 1 401 ? 5.669 14.570 19.789 1.00 71.31 401 LEU A C 1
ATOM 3105 O O . LEU A 1 401 ? 5.235 14.527 20.942 1.00 71.31 401 LEU A O 1
ATOM 3109 N N . THR A 1 402 ? 6.507 15.531 19.385 1.00 64.75 402 THR A N 1
ATOM 3110 C CA . THR A 1 402 ? 6.966 16.609 20.283 1.00 64.75 402 THR A CA 1
ATOM 3111 C C . THR A 1 402 ? 6.428 17.970 19.880 1.00 64.75 402 THR A C 1
ATOM 3113 O O . THR A 1 402 ? 6.805 18.470 18.832 1.00 64.75 402 THR A O 1
ATOM 3116 N N . ASN A 1 403 ? 5.644 18.602 20.751 1.00 63.12 403 ASN A N 1
ATOM 3117 C CA . ASN A 1 403 ? 5.078 19.944 20.580 1.00 63.12 403 ASN A CA 1
ATOM 3118 C C . ASN A 1 403 ? 6.017 20.981 19.910 1.00 63.12 403 ASN A C 1
ATOM 3120 O O . ASN A 1 403 ? 7.153 21.164 20.359 1.00 63.12 403 ASN A O 1
ATOM 3124 N N . VAL A 1 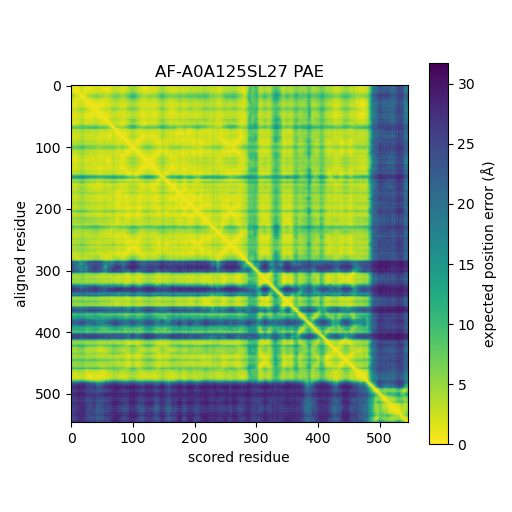404 ? 5.502 21.739 18.931 1.00 51.16 404 VAL A N 1
ATOM 3125 C CA . VAL A 1 404 ? 6.119 22.988 18.452 1.00 51.16 404 VAL A CA 1
ATOM 3126 C C . VAL A 1 404 ? 5.540 24.156 19.263 1.00 51.16 404 VAL A C 1
ATOM 3128 O O . VAL A 1 404 ? 4.379 24.522 19.121 1.00 51.16 404 VAL A O 1
ATOM 3131 N N . LYS A 1 405 ? 6.356 24.737 20.151 1.00 45.03 405 LYS A N 1
ATOM 3132 C CA . LYS A 1 405 ? 5.953 25.659 21.237 1.00 45.03 405 LYS A CA 1
ATOM 3133 C C . LYS A 1 405 ? 5.274 26.987 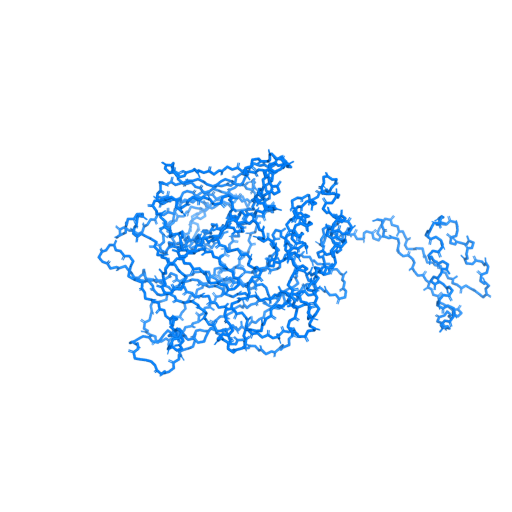20.839 1.00 45.03 405 LYS A C 1
ATOM 3135 O O . LYS A 1 405 ? 4.877 27.711 21.746 1.00 45.03 405 LYS A O 1
ATOM 3140 N N . ASP A 1 406 ? 5.120 27.319 19.558 1.00 47.00 406 ASP A N 1
ATOM 3141 C CA . ASP A 1 406 ? 4.899 28.710 19.118 1.00 47.00 406 ASP A CA 1
ATOM 3142 C C . ASP A 1 406 ? 3.544 29.025 18.453 1.00 47.00 406 ASP A C 1
ATOM 3144 O O . ASP A 1 406 ? 3.391 30.084 17.835 1.00 47.00 406 ASP A O 1
ATOM 3148 N N . HIS A 1 407 ? 2.520 28.171 18.575 1.00 47.88 407 HIS A N 1
ATOM 3149 C CA . HIS A 1 407 ? 1.261 28.387 17.845 1.00 47.88 407 HIS A CA 1
ATOM 3150 C C . HIS A 1 407 ? -0.006 28.430 18.708 1.00 47.88 407 HIS A C 1
ATOM 3152 O O . HIS A 1 407 ? -0.173 27.706 19.681 1.00 47.88 407 HIS A O 1
ATOM 3158 N N . THR A 1 408 ? -0.923 29.317 18.304 1.00 51.00 408 THR A N 1
ATOM 3159 C CA . THR A 1 408 ? -2.206 29.666 18.944 1.00 51.00 408 THR A CA 1
ATOM 3160 C C . THR A 1 408 ? -3.291 28.595 18.812 1.00 51.00 408 THR A C 1
ATOM 3162 O O . THR A 1 408 ? -4.457 28.852 19.113 1.00 51.00 408 THR A O 1
ATOM 3165 N N . TRP A 1 409 ? -2.939 27.400 18.345 1.00 49.41 409 TRP A N 1
ATOM 3166 C CA . TRP A 1 409 ? -3.843 26.264 18.400 1.00 49.41 409 TRP A CA 1
ATOM 3167 C C . TRP A 1 409 ? -3.938 25.774 19.839 1.00 49.41 409 TRP A C 1
ATOM 3169 O O . TRP A 1 409 ? -2.931 25.559 20.504 1.00 49.41 409 TRP A O 1
ATOM 3179 N N . ALA A 1 410 ? -5.164 25.612 20.330 1.00 47.97 410 ALA A N 1
ATOM 3180 C CA . ALA A 1 410 ? -5.439 25.321 21.734 1.00 47.97 410 ALA A CA 1
ATOM 3181 C C . ALA A 1 410 ? -4.919 23.950 22.212 1.00 47.97 410 ALA A C 1
ATOM 3183 O O . ALA A 1 410 ? -4.987 23.675 23.411 1.00 47.97 410 ALA A O 1
ATOM 3184 N N . HIS A 1 411 ? -4.395 23.107 21.310 1.00 56.44 411 HIS A N 1
ATOM 3185 C CA . HIS A 1 411 ? -3.989 21.747 21.632 1.00 56.44 411 HIS A CA 1
ATOM 3186 C C . HIS A 1 411 ? -2.633 21.383 21.010 1.00 56.44 411 HIS A C 1
ATOM 3188 O O . HIS A 1 411 ? -2.506 21.228 19.798 1.00 56.44 411 HIS A O 1
ATOM 3194 N N . ALA A 1 412 ? -1.617 21.257 21.859 1.00 62.66 412 ALA A N 1
ATOM 3195 C CA . ALA A 1 412 ? -0.287 20.786 21.520 1.00 62.66 412 ALA A CA 1
ATOM 3196 C C . ALA A 1 412 ? -0.274 19.258 21.556 1.00 62.66 412 ALA A C 1
ATOM 3198 O O . ALA A 1 412 ? -0.260 18.663 22.634 1.00 62.66 412 ALA A O 1
ATOM 3199 N N . LEU A 1 413 ? -0.259 18.611 20.392 1.00 68.31 413 LEU A N 1
ATOM 3200 C CA . LEU A 1 413 ? -0.137 17.160 20.342 1.00 68.31 413 LEU A CA 1
ATOM 3201 C C . LEU A 1 413 ? 1.250 16.738 20.841 1.00 68.31 413 LEU A C 1
ATOM 3203 O O . LEU A 1 413 ? 2.270 17.043 20.218 1.00 68.31 413 LEU A O 1
ATOM 3207 N N . ALA A 1 414 ? 1.277 16.015 21.958 1.00 79.00 414 ALA A N 1
ATOM 3208 C CA . ALA A 1 414 ? 2.483 15.390 22.470 1.00 79.00 414 ALA A CA 1
ATOM 3209 C C . ALA A 1 414 ? 2.166 14.000 23.005 1.00 79.00 414 ALA A C 1
ATOM 3211 O O . ALA A 1 414 ? 1.253 13.833 23.806 1.00 79.00 414 ALA A O 1
ATOM 3212 N N . GLY A 1 415 ? 2.927 12.994 22.592 1.00 85.12 415 GLY A N 1
ATOM 3213 C CA . GLY A 1 415 ? 2.678 11.633 23.042 1.00 85.12 415 GLY A CA 1
ATOM 3214 C C . GLY A 1 415 ? 3.702 10.631 22.548 1.00 85.12 415 GLY A C 1
ATOM 3215 O O . GLY A 1 415 ? 4.575 10.948 21.736 1.00 85.12 415 GLY A O 1
ATOM 3216 N N . ASN A 1 416 ? 3.583 9.420 23.078 1.00 88.88 416 ASN A N 1
ATOM 3217 C CA . ASN A 1 416 ? 4.434 8.291 22.741 1.00 88.88 416 ASN A CA 1
ATOM 3218 C C . ASN A 1 416 ? 3.632 7.279 21.930 1.00 88.88 416 ASN A C 1
ATOM 3220 O O . ASN A 1 416 ? 2.573 6.829 22.370 1.00 88.88 416 ASN A O 1
ATOM 3224 N N . VAL A 1 417 ? 4.173 6.896 20.782 1.00 87.69 417 VAL A N 1
ATOM 3225 C CA . VAL A 1 417 ? 3.670 5.814 19.941 1.00 87.69 417 VAL A CA 1
ATOM 3226 C C . VAL A 1 417 ? 4.576 4.608 20.157 1.00 87.69 417 VAL A C 1
ATOM 3228 O O . VAL A 1 417 ? 5.792 4.703 19.978 1.00 87.69 417 VAL A O 1
ATOM 3231 N N . THR A 1 418 ? 3.997 3.486 20.573 1.00 89.88 418 THR A N 1
ATOM 3232 C CA . THR A 1 418 ? 4.725 2.250 20.892 1.00 89.88 418 THR A CA 1
ATOM 3233 C C . THR A 1 418 ? 4.251 1.140 19.971 1.00 89.88 418 THR A C 1
ATOM 3235 O O . THR A 1 418 ? 3.069 0.788 19.988 1.00 89.88 418 THR A O 1
ATOM 3238 N N . ALA A 1 419 ? 5.160 0.584 19.174 1.00 89.81 419 ALA A N 1
ATOM 3239 C CA . ALA A 1 419 ? 4.846 -0.563 18.338 1.00 89.81 419 ALA A CA 1
ATOM 3240 C C . ALA A 1 419 ? 4.529 -1.786 19.184 1.00 89.81 419 ALA A C 1
ATOM 3242 O O . ALA A 1 419 ? 5.105 -2.005 20.250 1.00 89.81 419 ALA A O 1
ATOM 3243 N N . TRP A 1 420 ? 3.605 -2.608 18.697 1.00 91.75 420 TRP A N 1
ATOM 3244 C CA . TRP A 1 420 ? 3.330 -3.859 19.383 1.00 91.75 420 TRP A CA 1
ATOM 3245 C C . TRP A 1 420 ? 4.460 -4.852 19.170 1.00 91.75 420 TRP A C 1
ATOM 3247 O O . TRP A 1 420 ? 4.727 -5.618 20.077 1.00 91.75 420 TRP A O 1
ATOM 3257 N N . SER A 1 421 ? 5.124 -4.877 18.013 1.00 86.88 421 SER A N 1
ATOM 3258 C CA . SER A 1 421 ? 6.205 -5.825 17.724 1.00 86.88 421 SER A CA 1
ATOM 3259 C C . SER A 1 421 ? 7.537 -5.117 17.519 1.00 86.88 421 SER A C 1
ATOM 3261 O O . SER A 1 421 ? 7.573 -4.020 16.977 1.00 86.88 421 SER A O 1
ATOM 3263 N N . ASP A 1 422 ? 8.617 -5.791 17.912 1.00 79.06 422 ASP A N 1
ATOM 3264 C CA . ASP A 1 422 ? 9.987 -5.328 17.686 1.00 79.06 422 ASP A CA 1
ATOM 3265 C C . ASP A 1 422 ? 10.416 -5.491 16.217 1.00 79.06 422 ASP A C 1
ATOM 3267 O O . ASP A 1 422 ? 11.248 -4.727 15.740 1.00 79.06 422 ASP A O 1
ATOM 3271 N N . ASP A 1 423 ? 9.847 -6.471 15.501 1.00 76.25 423 ASP A N 1
ATOM 3272 C CA . ASP A 1 423 ? 10.104 -6.706 14.079 1.00 76.25 423 ASP A CA 1
ATOM 3273 C C . ASP A 1 423 ? 8.817 -6.587 13.274 1.00 76.25 423 ASP A C 1
ATOM 3275 O O . ASP A 1 423 ? 7.878 -7.376 13.400 1.00 76.25 423 ASP A O 1
ATOM 3279 N N . ALA A 1 424 ? 8.821 -5.604 12.387 1.00 74.00 424 ALA A N 1
ATOM 3280 C CA . ALA A 1 424 ? 7.756 -5.357 11.444 1.00 74.00 424 ALA A CA 1
ATOM 3281 C C . ALA A 1 424 ? 8.251 -5.295 9.993 1.00 74.00 424 ALA A C 1
ATOM 3283 O O . ALA A 1 424 ? 7.477 -4.915 9.116 1.00 74.00 424 ALA A O 1
ATOM 3284 N N . THR A 1 425 ? 9.484 -5.731 9.705 1.00 77.56 425 THR A N 1
ATOM 3285 C CA . THR A 1 425 ? 10.124 -5.662 8.374 1.00 77.56 425 THR A CA 1
ATOM 3286 C C . THR A 1 425 ? 9.626 -6.709 7.390 1.00 77.56 425 THR A C 1
ATOM 3288 O O . THR A 1 425 ? 9.675 -7.899 7.687 1.00 77.56 425 THR A O 1
ATOM 3291 N N . PHE A 1 426 ? 9.210 -6.337 6.185 1.00 78.06 426 PHE A N 1
ATOM 3292 C CA . PHE A 1 426 ? 8.877 -7.293 5.132 1.00 78.06 426 PHE A CA 1
ATOM 3293 C C . PHE A 1 426 ? 9.358 -6.833 3.759 1.00 78.06 426 PHE A C 1
ATOM 3295 O O . PHE A 1 426 ? 9.545 -5.649 3.500 1.00 78.06 426 PHE A O 1
ATOM 3302 N N . ASN A 1 427 ? 9.525 -7.804 2.862 1.00 78.62 427 ASN A N 1
ATOM 3303 C CA . ASN A 1 427 ? 9.816 -7.525 1.464 1.00 78.62 427 ASN A CA 1
ATOM 3304 C C . ASN A 1 427 ? 8.511 -7.233 0.726 1.00 78.62 427 ASN A C 1
ATOM 3306 O O . ASN A 1 427 ? 7.615 -8.088 0.682 1.00 78.62 427 ASN A O 1
ATOM 3310 N N . ALA A 1 428 ? 8.433 -6.066 0.103 1.00 83.94 428 ALA A N 1
ATOM 3311 C CA . ALA A 1 428 ? 7.413 -5.744 -0.875 1.00 83.94 428 ALA A CA 1
ATOM 3312 C C . ALA A 1 428 ? 7.516 -6.668 -2.110 1.00 83.94 428 ALA A C 1
ATOM 3314 O O . ALA A 1 428 ? 8.394 -7.530 -2.239 1.00 83.94 428 ALA A O 1
ATOM 3315 N N . GLU A 1 429 ? 6.562 -6.538 -3.024 1.00 84.94 429 GLU A N 1
ATOM 3316 C CA . GLU A 1 429 ? 6.457 -7.335 -4.245 1.00 84.94 429 GLU A CA 1
ATOM 3317 C C . GLU A 1 429 ? 7.661 -7.178 -5.178 1.00 84.94 429 GLU A C 1
ATOM 3319 O O . GLU A 1 429 ? 8.061 -8.145 -5.833 1.00 84.94 429 GLU A O 1
ATOM 3324 N N . ASP A 1 430 ? 8.257 -5.990 -5.163 1.00 84.06 430 ASP A N 1
ATOM 3325 C CA . ASP A 1 430 ? 9.475 -5.606 -5.870 1.00 84.06 430 ASP A CA 1
ATOM 3326 C C . ASP A 1 430 ? 10.753 -5.910 -5.064 1.00 84.06 430 ASP A C 1
ATOM 3328 O O . ASP A 1 430 ? 11.841 -5.548 -5.497 1.00 84.06 430 ASP A O 1
ATOM 3332 N N . TRP A 1 431 ? 10.634 -6.594 -3.917 1.00 80.50 431 TRP A N 1
ATOM 3333 C CA . TRP A 1 431 ? 11.729 -6.916 -2.991 1.00 80.50 431 TRP A CA 1
ATOM 3334 C C . TRP A 1 431 ? 12.374 -5.720 -2.285 1.00 80.50 431 TRP A C 1
ATOM 3336 O O . TRP A 1 431 ? 13.427 -5.886 -1.658 1.00 80.50 431 TRP A O 1
ATOM 3346 N N . SER A 1 432 ? 11.744 -4.548 -2.349 1.00 79.94 432 SER A N 1
ATOM 3347 C CA . SER A 1 432 ? 12.105 -3.432 -1.485 1.00 79.94 432 SER A CA 1
ATOM 3348 C C . SER A 1 432 ? 11.668 -3.707 -0.045 1.00 79.94 432 SER A C 1
ATOM 3350 O O . SER A 1 432 ? 10.719 -4.457 0.204 1.00 79.94 432 SER A O 1
ATOM 3352 N N . LEU A 1 433 ? 12.399 -3.150 0.916 1.00 78.00 433 LEU A N 1
ATOM 3353 C CA . LEU A 1 433 ? 12.118 -3.339 2.334 1.00 78.00 433 LEU A CA 1
ATOM 3354 C C . LEU A 1 433 ? 11.121 -2.291 2.836 1.00 78.00 433 LEU A C 1
ATOM 3356 O O . LEU A 1 433 ? 11.340 -1.083 2.707 1.00 78.00 433 LEU A O 1
ATOM 3360 N N . ALA A 1 434 ? 10.048 -2.775 3.446 1.00 80.31 434 ALA A N 1
ATOM 3361 C CA . ALA A 1 434 ? 9.019 -1.980 4.098 1.00 80.31 434 ALA A CA 1
ATOM 3362 C C . ALA A 1 434 ? 8.822 -2.466 5.536 1.00 80.31 434 ALA A C 1
ATOM 3364 O O . ALA A 1 434 ? 9.245 -3.569 5.899 1.00 80.31 434 ALA A O 1
ATOM 3365 N N . SER A 1 435 ? 8.182 -1.658 6.370 1.00 81.69 435 SER A N 1
ATOM 3366 C CA . SER A 1 435 ? 7.796 -2.066 7.710 1.00 81.69 435 SER A CA 1
ATOM 3367 C C . SER A 1 435 ? 6.490 -1.434 8.138 1.00 81.69 435 SER A C 1
ATOM 3369 O O . SER A 1 435 ? 6.313 -0.233 8.001 1.00 81.69 435 SER A O 1
ATOM 3371 N N . GLU A 1 436 ? 5.611 -2.247 8.718 1.00 86.19 436 GLU A N 1
ATOM 3372 C CA . GLU A 1 436 ? 4.315 -1.806 9.228 1.00 86.19 436 GLU A CA 1
ATOM 3373 C C . GLU A 1 436 ? 3.933 -2.550 10.492 1.00 86.19 436 GLU A C 1
ATOM 3375 O O . GLU A 1 436 ? 4.048 -3.779 10.569 1.00 86.19 436 GLU A O 1
ATOM 3380 N N . MET A 1 437 ? 3.404 -1.815 11.461 1.00 89.75 437 MET A N 1
ATOM 3381 C CA . MET A 1 437 ? 2.990 -2.390 12.730 1.00 89.75 437 MET A CA 1
ATOM 3382 C C . MET A 1 437 ? 1.816 -1.657 13.353 1.00 89.75 437 MET A C 1
ATOM 3384 O O . MET A 1 437 ? 1.737 -0.431 13.249 1.00 89.75 437 MET A O 1
ATOM 3388 N N . PRO A 1 438 ? 0.938 -2.390 14.060 1.00 94.56 438 PRO A N 1
ATOM 3389 C CA . PRO A 1 438 ? 0.006 -1.757 14.961 1.00 94.56 438 PRO A CA 1
ATOM 3390 C C . PRO A 1 438 ? 0.777 -1.093 16.101 1.00 94.56 438 PRO A C 1
ATOM 3392 O O . PRO A 1 438 ? 1.798 -1.604 16.584 1.00 94.56 438 PRO A O 1
ATOM 3395 N N . VAL A 1 439 ? 0.262 0.047 16.531 1.00 93.88 439 VAL A N 1
ATOM 3396 C CA . VAL A 1 439 ? 0.854 0.880 17.569 1.00 93.88 439 VAL A CA 1
ATOM 3397 C C . VAL A 1 439 ? -0.191 1.259 18.612 1.00 93.88 439 VAL A C 1
ATOM 3399 O O . VAL A 1 439 ? -1.373 1.421 18.305 1.00 93.88 439 VAL A O 1
ATOM 3402 N N . ASP A 1 440 ? 0.249 1.417 19.856 1.00 94.19 440 ASP A N 1
ATOM 3403 C CA . ASP A 1 440 ? -0.502 2.145 20.878 1.00 94.19 440 ASP A CA 1
ATOM 3404 C C . ASP A 1 440 ? -0.009 3.589 20.946 1.00 94.19 440 ASP A C 1
ATOM 3406 O O . ASP A 1 440 ? 1.189 3.845 20.818 1.00 94.19 440 ASP A O 1
ATOM 3410 N N . PHE A 1 441 ? -0.921 4.517 21.214 1.00 93.62 441 PHE A N 1
ATOM 3411 C CA . PHE A 1 441 ? -0.614 5.913 21.489 1.00 93.62 441 PHE A CA 1
ATOM 3412 C C . PHE A 1 441 ? -1.005 6.282 22.915 1.00 93.62 441 PHE A C 1
ATOM 3414 O O . PHE A 1 441 ? -2.157 6.109 23.326 1.00 93.62 441 PHE A O 1
ATOM 3421 N N . THR A 1 442 ? -0.041 6.851 23.631 1.00 94.38 442 THR A N 1
ATOM 3422 C CA . THR A 1 442 ? -0.236 7.436 24.955 1.00 94.38 442 THR A CA 1
ATOM 3423 C C . THR A 1 442 ? 0.015 8.932 24.878 1.00 94.38 442 THR A C 1
ATOM 3425 O O . THR A 1 442 ? 1.145 9.361 24.619 1.00 94.38 442 THR A O 1
ATOM 3428 N N . ASP A 1 443 ? -1.024 9.718 25.138 1.00 90.31 443 ASP A N 1
ATOM 3429 C CA . ASP A 1 443 ? -0.915 11.168 25.231 1.00 90.31 443 ASP A CA 1
ATOM 3430 C C . ASP A 1 443 ? -0.080 11.561 26.460 1.00 90.31 443 ASP A C 1
ATOM 3432 O O . ASP A 1 443 ? -0.254 11.034 27.561 1.00 90.31 443 ASP A O 1
ATOM 3436 N N . THR A 1 444 ? 0.852 12.490 26.269 1.00 88.00 444 THR A N 1
ATOM 3437 C CA . THR A 1 444 ? 1.673 13.068 27.344 1.00 88.00 444 THR A CA 1
ATOM 3438 C C . THR A 1 444 ? 1.338 14.533 27.601 1.00 88.00 444 THR A C 1
ATOM 3440 O O . THR A 1 444 ? 1.819 15.102 28.581 1.00 88.00 444 THR A O 1
ATOM 3443 N N . SER A 1 445 ? 0.497 15.140 26.758 1.00 82.94 445 SER A N 1
ATOM 3444 C CA . SER A 1 445 ? 0.033 16.519 26.927 1.00 82.94 445 SER A CA 1
ATOM 3445 C C . SER A 1 445 ? -1.116 16.653 27.937 1.00 82.94 445 SER A C 1
ATOM 3447 O O . SER A 1 445 ? -1.295 17.720 28.526 1.00 82.94 445 SER A O 1
ATOM 3449 N N . GLY A 1 446 ? -1.891 15.584 28.147 1.00 85.62 446 GLY A N 1
ATOM 3450 C CA . GLY A 1 446 ? -3.157 15.588 28.881 1.00 85.62 446 GLY A CA 1
ATOM 3451 C C . GLY A 1 446 ? -4.333 16.174 28.088 1.00 85.62 446 GLY A C 1
ATOM 3452 O O . GLY A 1 446 ? -5.383 16.434 28.676 1.00 85.62 446 GLY A O 1
ATOM 3453 N N . GLN A 1 447 ? -4.161 16.438 26.790 1.00 82.62 447 GLN A N 1
ATOM 3454 C CA . GLN A 1 447 ? -5.135 17.129 25.939 1.00 82.62 447 GLN A CA 1
ATOM 3455 C C . GLN A 1 447 ? -5.847 16.205 24.952 1.00 82.62 447 GLN A C 1
ATOM 3457 O O . GLN A 1 447 ? -6.917 16.565 24.464 1.00 82.62 447 GLN A O 1
ATOM 3462 N N . PHE A 1 448 ? -5.282 15.032 24.669 1.00 86.12 448 PHE A N 1
ATOM 3463 C CA . PHE A 1 448 ? -5.836 14.082 23.710 1.00 86.12 448 PHE A CA 1
ATOM 3464 C C . PHE A 1 448 ? -6.175 12.766 24.400 1.00 86.12 448 PHE A C 1
ATOM 3466 O O . PHE A 1 448 ? -5.569 12.379 25.399 1.00 86.12 448 PHE A O 1
ATOM 3473 N N . ALA A 1 449 ? -7.157 12.051 23.860 1.00 92.75 449 ALA A N 1
ATOM 3474 C CA . ALA A 1 449 ? -7.401 10.689 24.298 1.00 92.75 449 ALA A CA 1
ATOM 3475 C C . ALA A 1 449 ? -6.246 9.778 23.850 1.00 92.75 449 ALA A C 1
ATOM 3477 O O . ALA A 1 449 ? -5.683 9.951 22.769 1.00 92.75 449 ALA A O 1
ATOM 3478 N N . ASN A 1 450 ? -5.938 8.763 24.659 1.00 95.94 450 ASN A N 1
ATOM 3479 C CA . ASN A 1 450 ? -5.098 7.655 24.211 1.00 95.94 450 ASN A CA 1
ATOM 3480 C C . ASN A 1 450 ? -5.745 6.962 23.009 1.00 95.94 450 ASN A C 1
ATOM 3482 O O . ASN A 1 450 ? -6.962 7.039 22.803 1.00 95.94 450 ASN A O 1
ATOM 3486 N N . GLY A 1 451 ? -4.936 6.262 22.228 1.00 95.56 451 GLY A N 1
ATOM 3487 C CA . GLY A 1 451 ? -5.394 5.701 20.971 1.00 95.56 451 GLY A CA 1
ATOM 3488 C C . GLY A 1 451 ? -4.583 4.513 20.511 1.00 95.56 451 GLY A C 1
ATOM 3489 O O . GLY A 1 451 ? -3.704 4.000 21.206 1.00 95.56 451 GLY A O 1
ATOM 3490 N N . THR A 1 452 ? -4.931 4.063 19.320 1.00 95.94 452 THR A N 1
ATOM 3491 C CA . THR A 1 452 ? -4.381 2.873 18.678 1.00 95.94 452 THR A CA 1
ATOM 3492 C C . THR A 1 452 ? -4.356 3.121 17.182 1.00 95.94 452 THR A C 1
ATOM 3494 O O . THR A 1 452 ? -5.171 3.889 16.673 1.00 95.94 452 THR A O 1
ATOM 3497 N N . GLY A 1 453 ? -3.449 2.500 16.452 1.00 95.06 453 GLY A N 1
ATOM 3498 C CA . GLY A 1 453 ? -3.424 2.672 15.007 1.00 95.06 453 GLY A CA 1
ATOM 3499 C C . GLY A 1 453 ? -2.318 1.871 14.368 1.00 95.06 453 GLY A C 1
ATOM 3500 O O . GLY A 1 453 ? -1.957 0.817 14.889 1.00 95.06 453 GLY A O 1
ATOM 3501 N N . TYR A 1 454 ? -1.780 2.369 13.263 1.00 94.25 454 TYR A N 1
ATOM 3502 C CA . TYR A 1 454 ? -0.636 1.765 12.587 1.00 94.25 454 TYR A CA 1
ATOM 3503 C C . TYR A 1 454 ? 0.422 2.809 12.277 1.00 94.25 454 TYR A C 1
ATOM 3505 O O . TYR A 1 454 ? 0.100 3.957 11.978 1.00 94.25 454 TYR A O 1
ATOM 3513 N N . ALA A 1 455 ? 1.673 2.365 12.308 1.00 90.00 455 ALA A N 1
ATOM 3514 C CA . ALA A 1 455 ? 2.807 3.083 11.759 1.00 90.00 455 ALA A CA 1
ATOM 3515 C C . ALA A 1 455 ? 3.431 2.259 10.629 1.00 90.00 455 ALA A C 1
ATOM 3517 O O . ALA A 1 455 ? 3.586 1.041 10.742 1.00 90.00 455 ALA A O 1
ATOM 3518 N N . GLU A 1 456 ? 3.789 2.952 9.561 1.00 87.31 456 GLU A N 1
ATOM 3519 C CA . GLU A 1 456 ? 4.453 2.465 8.366 1.00 87.31 456 GLU A CA 1
ATOM 3520 C C . GLU A 1 456 ? 5.770 3.218 8.185 1.00 87.31 456 GLU A C 1
ATOM 3522 O O . GLU A 1 456 ? 5.881 4.418 8.449 1.00 87.31 456 GLU A O 1
ATOM 3527 N N . VAL A 1 457 ? 6.767 2.485 7.710 1.00 80.19 457 VAL A N 1
ATOM 3528 C CA . VAL A 1 457 ? 8.115 2.946 7.434 1.00 80.19 457 VAL A CA 1
ATOM 3529 C C . VAL A 1 457 ? 8.568 2.285 6.134 1.00 80.19 457 VAL A C 1
ATOM 3531 O O . VAL A 1 457 ? 8.804 1.076 6.090 1.00 80.19 457 VAL A O 1
ATOM 3534 N N . ILE A 1 458 ? 8.711 3.065 5.065 1.00 78.88 458 ILE A N 1
ATOM 3535 C CA . ILE A 1 458 ? 9.198 2.585 3.765 1.00 78.88 458 ILE A CA 1
ATOM 3536 C C . ILE A 1 458 ? 10.503 3.281 3.421 1.00 78.88 458 ILE A C 1
ATOM 3538 O O . ILE A 1 458 ? 10.667 4.469 3.668 1.00 78.88 458 ILE A O 1
ATOM 3542 N N . GLY A 1 459 ? 11.443 2.536 2.835 1.00 70.19 459 GLY A N 1
ATOM 3543 C CA . GLY A 1 459 ? 12.645 3.124 2.248 1.00 70.19 459 GLY A CA 1
ATOM 3544 C C . GLY A 1 459 ? 13.791 3.433 3.194 1.00 70.19 459 GLY A C 1
ATOM 3545 O O . GLY A 1 459 ? 14.612 4.293 2.900 1.00 70.19 459 GLY A O 1
ATOM 3546 N N . TYR A 1 460 ? 13.862 2.704 4.304 1.00 68.81 460 TYR A N 1
ATOM 3547 C CA . TYR A 1 460 ? 14.987 2.734 5.248 1.00 68.81 460 TYR A CA 1
ATOM 3548 C C . TYR A 1 460 ? 16.042 1.662 4.951 1.00 68.81 460 TYR A C 1
ATOM 3550 O O . TYR A 1 460 ? 16.944 1.411 5.750 1.00 68.81 460 TYR A O 1
ATOM 3558 N N . GLU A 1 461 ? 15.912 1.007 3.802 1.00 73.06 461 GLU A N 1
ATOM 3559 C CA . GLU A 1 461 ? 16.939 0.151 3.240 1.00 73.06 461 GLU A CA 1
ATOM 3560 C C . GLU A 1 461 ? 17.960 0.986 2.463 1.00 73.06 461 GLU A C 1
ATOM 3562 O O . GLU A 1 461 ? 17.611 1.923 1.746 1.00 73.06 461 GLU A O 1
ATOM 3567 N N . ASN A 1 462 ? 19.234 0.599 2.556 1.00 72.81 462 ASN A N 1
ATOM 3568 C CA . ASN A 1 462 ? 20.270 1.139 1.690 1.00 72.81 462 ASN A CA 1
ATOM 3569 C C . ASN A 1 462 ? 19.924 0.876 0.215 1.00 72.81 462 ASN A C 1
ATOM 3571 O O . ASN A 1 462 ? 19.860 -0.269 -0.240 1.00 72.81 462 ASN A O 1
ATOM 3575 N N . SER A 1 463 ? 19.741 1.953 -0.540 1.00 72.62 463 SER A N 1
ATOM 3576 C CA . SER A 1 463 ? 19.299 1.903 -1.928 1.00 72.62 463 SER A CA 1
ATOM 3577 C C . SER A 1 463 ? 20.245 1.145 -2.856 1.00 72.62 463 SER A C 1
ATOM 3579 O O . SER A 1 463 ? 19.788 0.413 -3.731 1.00 72.62 463 SER A O 1
ATOM 3581 N N . PHE A 1 464 ? 21.556 1.275 -2.647 1.00 74.88 464 PHE A N 1
ATOM 3582 C CA . PHE A 1 464 ? 22.566 0.541 -3.402 1.00 74.88 464 PHE A CA 1
ATOM 3583 C C . PHE A 1 464 ? 22.459 -0.966 -3.144 1.00 74.88 464 PHE A C 1
ATOM 3585 O O . PHE A 1 464 ? 22.494 -1.763 -4.079 1.00 74.88 464 PHE A O 1
ATOM 3592 N N . SER A 1 465 ? 22.226 -1.361 -1.891 1.00 75.88 465 SER A N 1
ATOM 3593 C CA . SER A 1 465 ? 22.008 -2.761 -1.513 1.00 75.88 465 SER A CA 1
ATOM 3594 C C . SER A 1 465 ? 20.753 -3.323 -2.180 1.00 75.88 465 SER A C 1
ATOM 3596 O O . SER A 1 465 ? 20.789 -4.436 -2.706 1.00 75.88 465 SER A O 1
ATOM 3598 N N . PHE A 1 466 ? 19.656 -2.557 -2.207 1.00 81.31 466 PHE A N 1
ATOM 3599 C CA . PHE A 1 466 ? 18.455 -2.929 -2.960 1.00 81.31 466 PHE A CA 1
ATOM 3600 C C . PHE A 1 466 ? 18.758 -3.095 -4.451 1.00 81.31 466 PHE A C 1
ATOM 3602 O O . PHE A 1 466 ? 18.478 -4.149 -5.023 1.00 81.31 466 PHE A O 1
ATOM 3609 N N . GLN A 1 467 ? 19.374 -2.085 -5.067 1.00 82.25 467 GLN A N 1
ATOM 3610 C CA . GLN A 1 467 ? 19.677 -2.073 -6.493 1.00 82.25 467 GLN A CA 1
ATOM 3611 C C . GLN A 1 467 ? 20.559 -3.257 -6.893 1.00 82.25 467 GLN A C 1
ATOM 3613 O O . GLN A 1 467 ? 20.252 -3.937 -7.867 1.00 82.25 467 GLN A O 1
ATOM 3618 N N . GLN A 1 468 ? 21.610 -3.558 -6.129 1.00 82.31 468 GLN A N 1
ATOM 3619 C CA . GLN A 1 468 ? 22.465 -4.716 -6.383 1.00 82.31 468 GLN A CA 1
ATOM 3620 C C . GLN A 1 468 ? 21.676 -6.027 -6.348 1.00 82.31 468 GLN A C 1
ATOM 3622 O O . GLN A 1 468 ? 21.779 -6.821 -7.281 1.00 82.31 468 GLN A O 1
ATOM 3627 N N . ARG A 1 469 ? 20.848 -6.254 -5.318 1.00 85.19 469 ARG A N 1
ATOM 3628 C CA . ARG A 1 469 ? 20.021 -7.472 -5.237 1.00 85.19 469 ARG A CA 1
ATOM 3629 C C . ARG A 1 469 ? 19.025 -7.566 -6.388 1.00 85.19 469 ARG A C 1
ATOM 3631 O O . ARG A 1 469 ? 18.838 -8.646 -6.943 1.00 85.19 469 ARG A O 1
ATOM 3638 N N . ALA A 1 470 ? 18.393 -6.449 -6.733 1.00 87.56 470 ALA A N 1
ATOM 3639 C CA . ALA A 1 470 ? 17.451 -6.364 -7.836 1.00 87.56 470 ALA A CA 1
ATOM 3640 C C . ALA A 1 470 ? 18.129 -6.703 -9.171 1.00 87.56 470 ALA A C 1
ATOM 3642 O O . ALA A 1 470 ? 17.615 -7.530 -9.919 1.00 87.56 470 ALA A O 1
ATOM 3643 N N . LEU A 1 471 ? 19.309 -6.138 -9.444 1.00 89.88 471 LEU A N 1
ATOM 3644 C CA . LEU A 1 471 ? 20.080 -6.426 -10.655 1.00 89.88 471 LEU A CA 1
ATOM 3645 C C . LEU A 1 471 ? 20.526 -7.889 -10.711 1.00 89.88 471 LEU A C 1
ATOM 3647 O O . LEU A 1 471 ? 20.288 -8.540 -11.723 1.00 89.88 471 LEU A O 1
ATOM 3651 N N . VAL A 1 472 ? 21.060 -8.441 -9.616 1.00 88.94 472 VAL A N 1
ATOM 3652 C CA . VAL A 1 472 ? 21.425 -9.867 -9.543 1.00 88.94 472 VAL A CA 1
ATOM 3653 C C . VAL A 1 472 ? 20.218 -10.755 -9.839 1.00 88.94 472 VAL A C 1
ATOM 3655 O O . VAL A 1 472 ? 20.331 -11.711 -10.606 1.00 88.94 472 VAL A O 1
ATOM 3658 N N . PHE A 1 473 ? 19.046 -10.437 -9.285 1.00 90.44 473 PHE A N 1
ATOM 3659 C CA . PHE A 1 473 ? 17.818 -11.165 -9.598 1.00 90.44 473 PHE A CA 1
ATOM 3660 C C . PHE A 1 473 ? 17.450 -11.058 -11.084 1.00 90.44 473 PHE A C 1
ATOM 3662 O O . PHE A 1 473 ? 17.128 -12.071 -11.701 1.00 90.44 473 PHE A O 1
ATOM 3669 N N . LEU A 1 474 ? 17.512 -9.862 -11.676 1.00 93.44 474 LEU A N 1
ATOM 3670 C CA . LEU A 1 474 ? 17.201 -9.664 -13.096 1.00 93.44 474 LEU A CA 1
ATOM 3671 C C . LEU A 1 474 ? 18.184 -10.388 -14.029 1.00 93.44 474 LEU A C 1
ATOM 3673 O O . LEU A 1 474 ? 17.787 -10.806 -15.115 1.00 93.44 474 LEU A O 1
ATOM 3677 N N . GLU A 1 475 ? 19.442 -10.547 -13.623 1.00 92.69 475 GLU A N 1
ATOM 3678 C CA . GLU A 1 475 ? 20.473 -11.230 -14.411 1.00 92.69 475 GLU A CA 1
ATOM 3679 C C . GLU A 1 475 ? 20.435 -12.753 -14.270 1.00 92.69 475 GLU A C 1
ATOM 3681 O O . GLU A 1 475 ? 20.702 -13.464 -15.237 1.00 92.69 475 GLU A O 1
ATOM 3686 N N . THR A 1 476 ? 20.115 -13.260 -13.078 1.00 89.88 476 THR A N 1
ATOM 3687 C CA . THR A 1 476 ? 20.214 -14.695 -12.757 1.00 89.88 476 THR A CA 1
ATOM 3688 C C . THR A 1 476 ? 18.866 -15.411 -12.713 1.00 89.88 476 THR A C 1
ATOM 3690 O O . THR A 1 476 ? 18.822 -16.636 -12.794 1.00 89.88 476 THR A O 1
ATOM 3693 N N . GLY A 1 477 ? 17.764 -14.677 -12.540 1.00 87.81 477 GLY A N 1
ATOM 3694 C CA . GLY A 1 477 ? 16.440 -15.237 -12.259 1.00 87.81 477 GLY A CA 1
ATOM 3695 C C . GLY A 1 477 ? 16.299 -15.859 -10.861 1.00 87.81 477 GLY A C 1
ATOM 3696 O O . GLY A 1 477 ? 15.254 -16.439 -10.559 1.00 87.81 477 GLY A O 1
ATOM 3697 N N . VAL A 1 478 ? 17.318 -15.754 -9.998 1.00 83.94 478 VAL A N 1
ATOM 3698 C CA . VAL A 1 478 ? 17.337 -16.356 -8.654 1.00 83.94 478 VAL A CA 1
ATOM 3699 C C . VAL A 1 478 ? 16.890 -15.336 -7.614 1.00 83.94 478 VAL A C 1
ATOM 3701 O O . VAL A 1 478 ? 17.479 -14.262 -7.494 1.00 83.94 478 VAL A O 1
ATOM 3704 N N . LEU A 1 479 ? 15.845 -15.665 -6.843 1.00 75.19 479 LEU A N 1
ATOM 3705 C CA . LEU A 1 479 ? 15.307 -14.763 -5.820 1.00 75.19 479 LEU A CA 1
ATOM 3706 C C . LEU A 1 479 ? 16.359 -14.436 -4.744 1.00 75.19 479 LEU A C 1
ATOM 3708 O O . LEU A 1 479 ? 17.052 -15.340 -4.269 1.00 75.19 479 LEU A O 1
ATOM 3712 N N . PRO A 1 480 ? 16.431 -13.178 -4.275 1.00 66.31 480 PRO A N 1
ATOM 3713 C CA . PRO A 1 480 ? 17.266 -12.819 -3.136 1.00 66.31 480 PRO A CA 1
ATOM 3714 C C . PRO A 1 480 ? 16.914 -13.675 -1.909 1.00 66.31 480 PRO A C 1
ATOM 3716 O O . PRO A 1 480 ? 15.744 -13.832 -1.567 1.00 66.31 480 PRO A O 1
ATOM 3719 N N . GLY A 1 481 ? 17.915 -14.264 -1.252 1.00 58.16 481 GLY A N 1
ATOM 3720 C CA . GLY A 1 481 ? 17.705 -15.159 -0.104 1.00 58.16 481 GLY A CA 1
ATOM 3721 C C . GLY A 1 481 ? 17.344 -16.603 -0.463 1.00 58.16 481 GLY A C 1
ATOM 3722 O O . GLY A 1 481 ? 17.536 -17.477 0.374 1.00 58.16 481 GLY A O 1
ATOM 3723 N N . ALA A 1 482 ? 16.961 -16.886 -1.712 1.00 50.44 482 ALA A N 1
ATOM 3724 C CA . ALA A 1 482 ? 17.060 -18.225 -2.286 1.00 50.44 482 ALA A CA 1
ATOM 3725 C C . ALA A 1 482 ? 18.498 -18.480 -2.754 1.00 50.44 482 ALA A C 1
ATOM 3727 O O . ALA A 1 482 ? 18.713 -19.035 -3.831 1.00 50.44 482 ALA A O 1
ATOM 3728 N N . ILE A 1 483 ? 19.493 -18.101 -1.930 1.00 41.06 483 ILE A N 1
ATOM 3729 C CA . ILE A 1 483 ? 20.740 -18.859 -1.968 1.00 41.06 483 ILE A CA 1
ATOM 3730 C C . ILE A 1 483 ? 20.229 -20.279 -1.734 1.00 41.06 483 ILE A C 1
ATOM 3732 O O . ILE A 1 483 ? 19.579 -20.494 -0.702 1.00 41.06 483 ILE A O 1
ATOM 3736 N N . PRO A 1 484 ? 20.403 -21.222 -2.681 1.00 37.22 484 PRO A N 1
ATOM 3737 C CA . PRO A 1 484 ? 20.222 -22.617 -2.332 1.00 37.22 484 PRO A CA 1
ATOM 3738 C C . PRO A 1 484 ? 20.972 -22.750 -1.019 1.00 37.22 484 PRO A C 1
ATOM 3740 O O . PRO A 1 484 ? 22.085 -22.221 -0.947 1.00 37.22 484 PRO A O 1
ATOM 3743 N N . GLU A 1 485 ? 20.392 -23.345 0.029 1.00 36.53 485 GLU A N 1
ATOM 3744 C CA . GLU A 1 485 ? 21.257 -23.866 1.080 1.00 36.53 485 GLU A CA 1
ATOM 3745 C C . GLU A 1 485 ? 22.396 -24.506 0.313 1.00 36.53 485 GLU A C 1
ATOM 3747 O O . GLU A 1 485 ? 22.166 -25.421 -0.490 1.00 36.53 485 GLU A O 1
ATOM 3752 N N . VAL A 1 486 ? 23.587 -23.911 0.407 1.00 36.44 486 VAL A N 1
ATOM 3753 C CA . VAL A 1 486 ? 24.754 -24.515 -0.180 1.00 36.44 486 VAL A CA 1
ATOM 3754 C C . VAL A 1 486 ? 24.912 -25.675 0.763 1.00 36.44 486 VAL A C 1
ATOM 3756 O O . VAL A 1 486 ? 25.549 -25.587 1.809 1.00 36.44 486 VAL A O 1
ATOM 3759 N N . SER A 1 487 ? 24.213 -26.752 0.430 1.00 35.75 487 SER A N 1
ATOM 3760 C CA . SER A 1 487 ? 24.503 -28.080 0.854 1.00 35.75 487 SER A CA 1
ATOM 3761 C C . SER A 1 487 ? 25.911 -28.287 0.323 1.00 35.75 487 SER A C 1
ATOM 3763 O O . SER A 1 487 ? 26.145 -28.895 -0.719 1.00 35.75 487 SER A O 1
ATOM 3765 N N . LEU A 1 488 ? 26.877 -27.802 1.102 1.00 38.91 488 LEU A N 1
ATOM 3766 C CA . LEU A 1 488 ? 28.238 -28.304 1.149 1.00 38.91 488 LEU A CA 1
ATOM 3767 C C . LEU A 1 488 ? 28.216 -29.833 1.334 1.00 38.91 488 LEU A C 1
ATOM 3769 O O . LEU A 1 488 ? 29.214 -30.497 1.087 1.00 38.91 488 LEU A O 1
ATOM 3773 N N . ALA A 1 489 ? 27.066 -30.407 1.707 1.00 37.38 489 ALA A N 1
ATOM 3774 C CA . ALA A 1 489 ? 26.802 -31.831 1.723 1.00 37.38 489 ALA A CA 1
ATOM 3775 C C . ALA A 1 489 ? 26.624 -32.488 0.332 1.00 37.38 489 ALA A C 1
ATOM 3777 O O . ALA A 1 489 ? 26.607 -33.715 0.283 1.00 37.38 489 ALA A O 1
ATOM 3778 N N . ALA A 1 490 ? 26.553 -31.755 -0.792 1.00 40.59 490 ALA A N 1
ATOM 3779 C CA . ALA A 1 490 ? 26.354 -32.372 -2.118 1.00 40.59 490 ALA A CA 1
ATOM 3780 C C . ALA A 1 490 ? 27.571 -32.331 -3.061 1.00 40.59 490 ALA A C 1
ATOM 3782 O O . ALA A 1 490 ? 27.645 -33.136 -3.987 1.00 40.59 490 ALA A O 1
ATOM 3783 N N . THR A 1 491 ? 28.575 -31.494 -2.801 1.00 45.06 491 THR A N 1
ATOM 3784 C CA . THR A 1 491 ? 29.884 -31.602 -3.463 1.00 45.06 491 THR A CA 1
ATOM 3785 C C . THR A 1 491 ? 30.965 -31.414 -2.419 1.00 45.06 491 THR A C 1
ATOM 3787 O O . THR A 1 491 ? 31.135 -30.313 -1.899 1.00 45.06 491 THR A O 1
ATOM 3790 N N . LYS A 1 492 ? 31.691 -32.495 -2.098 1.00 48.69 492 LYS A N 1
ATOM 3791 C CA . LYS A 1 492 ? 32.892 -32.414 -1.260 1.00 48.69 492 LYS A CA 1
ATOM 3792 C C . LYS A 1 492 ? 33.772 -31.287 -1.818 1.00 48.69 492 LYS A C 1
ATOM 3794 O O . LYS A 1 492 ? 34.109 -31.374 -3.000 1.00 48.69 492 LYS A O 1
ATOM 3799 N N . PRO A 1 493 ? 34.130 -30.255 -1.032 1.00 50.88 493 PRO A N 1
ATOM 3800 C CA . PRO A 1 493 ? 35.078 -29.252 -1.494 1.00 50.88 493 PRO A CA 1
ATOM 3801 C C . PRO A 1 493 ? 36.330 -29.969 -2.001 1.00 50.88 493 PRO A C 1
ATOM 3803 O O . PRO A 1 493 ? 36.904 -30.805 -1.295 1.00 50.88 493 PRO A O 1
ATOM 3806 N N . ILE A 1 494 ? 36.715 -29.692 -3.247 1.00 56.44 494 ILE A N 1
ATOM 3807 C CA . ILE A 1 494 ? 37.932 -30.260 -3.817 1.00 56.44 494 ILE A CA 1
ATOM 3808 C C . ILE A 1 494 ? 39.076 -29.423 -3.269 1.00 56.44 494 ILE A C 1
ATOM 3810 O O . ILE A 1 494 ? 39.278 -28.272 -3.654 1.00 56.44 494 ILE A O 1
ATOM 3814 N N . LEU A 1 495 ? 39.783 -30.003 -2.307 1.00 51.97 495 LEU A N 1
ATOM 3815 C CA . LEU A 1 495 ? 40.949 -29.393 -1.699 1.00 51.97 495 LEU A CA 1
ATOM 3816 C C . LEU A 1 495 ? 42.163 -29.728 -2.567 1.00 51.97 495 LEU A C 1
ATOM 3818 O O . LEU A 1 495 ? 42.619 -30.874 -2.578 1.00 51.97 495 LEU A O 1
ATOM 3822 N N . VAL A 1 496 ? 42.689 -28.746 -3.297 1.00 58.25 496 VAL A N 1
ATOM 3823 C CA . VAL A 1 496 ? 43.918 -28.932 -4.077 1.00 58.25 496 VAL A CA 1
ATOM 3824 C C . VAL A 1 496 ? 45.083 -28.351 -3.288 1.00 58.25 496 VAL A C 1
ATOM 3826 O O . VAL A 1 496 ? 45.165 -27.144 -3.067 1.00 58.25 496 VAL A O 1
ATOM 3829 N N . LYS A 1 497 ? 45.988 -29.227 -2.839 1.00 55.25 497 LYS A N 1
ATOM 3830 C CA . LYS A 1 497 ? 47.271 -28.815 -2.259 1.00 55.25 497 LYS A CA 1
ATOM 3831 C C . LYS A 1 497 ? 48.251 -28.512 -3.383 1.00 55.25 497 LYS A C 1
ATOM 3833 O O . LYS A 1 497 ? 48.657 -29.419 -4.114 1.00 55.25 497 LYS A O 1
ATOM 3838 N N . LEU A 1 498 ? 48.662 -27.255 -3.497 1.00 56.16 498 LEU A N 1
ATOM 3839 C CA . LEU A 1 498 ? 49.652 -26.854 -4.484 1.00 56.16 498 LEU A CA 1
ATOM 3840 C C . LEU A 1 498 ? 51.065 -27.218 -3.987 1.00 56.16 498 LEU A C 1
ATOM 3842 O O . LEU A 1 498 ? 51.644 -26.527 -3.168 1.00 56.16 498 LEU A O 1
ATOM 3846 N N . GLY A 1 499 ? 51.626 -28.346 -4.445 1.00 54.66 499 GLY A N 1
ATOM 3847 C CA . GLY A 1 499 ? 53.052 -28.682 -4.245 1.00 54.66 499 GLY A CA 1
ATOM 3848 C C . GLY A 1 499 ? 54.018 -28.006 -5.244 1.00 54.66 499 GLY A C 1
ATOM 3849 O O . GLY A 1 499 ? 53.590 -27.438 -6.236 1.00 54.66 499 GLY A O 1
ATOM 3850 N N . LYS A 1 500 ? 55.338 -28.158 -5.058 1.00 49.97 500 LYS A N 1
ATOM 3851 C CA . LYS A 1 500 ? 56.448 -27.452 -5.761 1.00 49.97 500 LYS A CA 1
ATOM 3852 C C . LYS A 1 500 ? 56.542 -27.525 -7.308 1.00 49.97 500 LYS A C 1
ATOM 3854 O O . LYS A 1 500 ? 57.565 -27.130 -7.866 1.00 49.97 500 LYS A O 1
ATOM 3859 N N . LYS A 1 501 ? 55.559 -28.065 -8.040 1.00 57.00 501 LYS A N 1
ATOM 3860 C CA . LYS A 1 501 ? 55.592 -28.172 -9.515 1.00 57.00 501 LYS A CA 1
ATOM 3861 C C . LYS A 1 501 ? 54.249 -27.761 -10.158 1.00 57.00 501 LYS A C 1
ATOM 3863 O O . LYS A 1 501 ? 53.309 -28.550 -10.116 1.00 57.00 501 LYS A O 1
ATOM 3868 N N . PRO A 1 502 ? 54.178 -26.616 -10.868 1.00 53.53 502 PRO A N 1
ATOM 3869 C CA . PRO A 1 502 ? 52.936 -26.075 -11.453 1.00 53.53 502 PRO A CA 1
ATOM 3870 C C . PRO A 1 502 ? 52.200 -27.026 -12.414 1.00 53.53 502 PRO A C 1
ATOM 3872 O O . PRO A 1 502 ? 50.974 -27.051 -12.499 1.00 53.53 502 PRO A O 1
ATOM 3875 N N . ARG A 1 503 ? 52.942 -27.878 -13.139 1.00 53.75 503 ARG A N 1
ATOM 3876 C CA . ARG A 1 503 ? 52.353 -28.811 -14.119 1.00 53.75 503 ARG A CA 1
ATOM 3877 C C . ARG A 1 503 ? 51.509 -29.929 -13.490 1.00 53.75 503 ARG A C 1
ATOM 3879 O O . ARG A 1 503 ? 50.654 -30.480 -14.183 1.00 53.75 503 ARG A O 1
ATOM 3886 N N . SER A 1 504 ? 51.703 -30.268 -12.211 1.00 54.56 504 SER A N 1
ATOM 3887 C CA . SER A 1 504 ? 50.887 -31.307 -11.559 1.00 54.56 504 SER A CA 1
ATOM 3888 C C . SER A 1 504 ? 49.506 -30.811 -11.118 1.00 54.56 504 SER A C 1
ATOM 3890 O O . SER A 1 504 ? 48.584 -31.617 -11.039 1.00 54.56 504 SER A O 1
ATOM 3892 N N . HIS A 1 505 ? 49.326 -29.506 -10.890 1.00 60.16 505 HIS A N 1
ATOM 3893 C CA . HIS A 1 505 ? 48.074 -28.958 -10.342 1.00 60.16 505 HIS A CA 1
ATOM 3894 C C . HIS A 1 505 ? 46.969 -28.851 -11.387 1.00 60.16 505 HIS A C 1
ATOM 3896 O O . HIS A 1 505 ? 45.840 -29.263 -11.139 1.00 60.16 505 HIS A O 1
ATOM 3902 N N . ILE A 1 506 ? 47.314 -28.383 -12.592 1.00 59.28 506 ILE A N 1
ATOM 3903 C CA . ILE A 1 506 ? 46.375 -28.307 -13.723 1.00 59.28 506 ILE A CA 1
ATOM 3904 C C . ILE A 1 506 ? 45.875 -29.706 -14.103 1.00 59.28 506 ILE A C 1
ATOM 3906 O O . ILE A 1 506 ? 44.724 -29.857 -14.495 1.00 59.28 506 ILE A O 1
ATOM 3910 N N . THR A 1 507 ? 46.712 -30.735 -13.951 1.00 60.81 507 THR A N 1
ATOM 3911 C CA . THR A 1 507 ? 46.332 -32.120 -14.264 1.00 60.81 507 THR A CA 1
ATOM 3912 C C . THR A 1 507 ? 45.286 -32.653 -13.275 1.00 60.81 507 THR A C 1
ATOM 3914 O O . THR A 1 507 ? 44.268 -33.166 -13.719 1.00 60.81 507 THR A O 1
ATOM 3917 N N . GLN A 1 508 ? 45.460 -32.437 -11.962 1.00 63.00 508 GLN A N 1
ATOM 3918 C CA . GLN A 1 508 ? 44.456 -32.812 -10.945 1.00 63.00 508 GLN A CA 1
ATOM 3919 C C . GLN A 1 508 ? 43.138 -32.039 -11.077 1.00 63.00 508 GLN A C 1
ATOM 3921 O O . GLN A 1 508 ? 42.060 -32.577 -10.827 1.00 63.00 508 GLN A O 1
ATOM 3926 N N . LEU A 1 509 ? 43.206 -30.768 -11.472 1.00 66.25 509 LEU A N 1
ATOM 3927 C CA . LEU A 1 509 ? 42.013 -29.954 -11.699 1.00 66.25 509 LEU A CA 1
ATOM 3928 C C . LEU A 1 509 ? 41.260 -30.403 -12.963 1.00 66.25 509 LEU A C 1
ATOM 3930 O O . LEU A 1 509 ? 40.039 -30.514 -12.927 1.00 66.25 509 LEU A O 1
ATOM 3934 N N . ARG A 1 510 ? 41.972 -30.771 -14.039 1.00 68.56 510 ARG A N 1
ATOM 3935 C CA . ARG A 1 510 ? 41.377 -31.320 -15.277 1.00 68.56 510 ARG A CA 1
ATOM 3936 C C . ARG A 1 510 ? 40.693 -32.676 -15.100 1.00 68.56 510 ARG A C 1
ATOM 3938 O O . ARG A 1 510 ? 39.865 -33.033 -15.928 1.00 68.56 510 ARG A O 1
ATOM 3945 N N . GLU A 1 511 ? 41.025 -33.430 -14.053 1.00 67.19 511 GLU A N 1
ATOM 3946 C CA . GLU A 1 511 ? 40.308 -34.667 -13.704 1.00 67.19 511 GLU A CA 1
ATOM 3947 C C . GLU A 1 511 ? 38.910 -34.391 -13.128 1.00 67.19 511 GLU A C 1
ATOM 3949 O O . GLU A 1 511 ? 38.061 -35.279 -13.146 1.00 67.19 511 GLU A O 1
ATOM 3954 N N . ASN A 1 512 ? 38.662 -33.173 -12.631 1.00 63.59 512 ASN A N 1
ATOM 3955 C CA . ASN A 1 512 ? 37.429 -32.810 -11.928 1.00 63.59 512 ASN A CA 1
ATOM 3956 C C . ASN A 1 512 ? 36.614 -31.702 -12.615 1.00 63.59 512 ASN A C 1
ATOM 3958 O O . ASN A 1 512 ? 35.442 -31.525 -12.286 1.00 63.59 512 ASN A O 1
ATOM 3962 N N . PHE A 1 513 ? 37.209 -30.961 -13.551 1.00 71.62 513 PHE A N 1
ATOM 3963 C CA . PHE A 1 513 ? 36.584 -29.827 -14.229 1.00 71.62 513 PHE A CA 1
ATOM 3964 C C . PHE A 1 513 ? 36.922 -29.842 -15.723 1.00 71.62 513 PHE A C 1
ATOM 3966 O O . PHE A 1 513 ? 38.064 -30.110 -16.105 1.00 71.62 513 PHE A O 1
ATOM 3973 N N . ASP A 1 514 ? 35.950 -29.509 -16.571 1.00 74.75 514 ASP A N 1
ATOM 3974 C CA . ASP A 1 514 ? 36.112 -29.420 -18.019 1.00 74.75 514 ASP A CA 1
ATOM 3975 C C . ASP A 1 514 ? 35.874 -27.996 -18.558 1.00 74.75 514 ASP A C 1
ATOM 3977 O O . ASP A 1 514 ? 35.356 -27.098 -17.887 1.00 74.75 514 ASP A O 1
ATOM 3981 N N . GLY A 1 515 ? 36.332 -27.783 -19.795 1.00 78.62 515 GLY A N 1
ATOM 3982 C CA . GLY A 1 515 ? 35.956 -26.635 -20.617 1.00 78.62 515 GLY A CA 1
ATOM 3983 C C . GLY A 1 515 ? 36.168 -25.247 -19.972 1.00 78.62 515 GLY A C 1
ATOM 3984 O O . GLY A 1 515 ? 37.216 -25.008 -19.366 1.00 78.62 515 GLY A O 1
ATOM 3985 N N . PRO A 1 516 ? 35.191 -24.319 -20.097 1.00 70.38 516 PRO A N 1
ATOM 3986 C CA . PRO A 1 516 ? 35.330 -22.908 -19.702 1.00 70.38 516 PRO A CA 1
ATOM 3987 C C . PRO A 1 516 ? 35.640 -22.665 -18.218 1.00 70.38 516 PRO A C 1
ATOM 3989 O O . PRO A 1 516 ? 36.155 -21.607 -17.851 1.00 70.38 516 PRO A O 1
ATOM 3992 N N . ILE A 1 517 ? 35.309 -23.621 -17.343 1.00 70.06 517 ILE A N 1
ATOM 3993 C CA . ILE A 1 517 ? 35.570 -23.515 -15.902 1.00 70.06 517 ILE A CA 1
ATOM 3994 C C . ILE A 1 517 ? 37.072 -23.649 -15.632 1.00 70.06 517 ILE A C 1
ATOM 3996 O O . ILE A 1 517 ? 37.625 -22.894 -14.830 1.00 70.06 517 ILE A O 1
ATOM 4000 N N . MET A 1 518 ? 37.755 -24.547 -16.350 1.00 77.69 518 MET A N 1
ATOM 4001 C CA . MET A 1 518 ? 39.205 -24.710 -16.236 1.00 77.69 518 MET A CA 1
ATOM 4002 C C . MET A 1 518 ? 39.982 -23.496 -16.738 1.00 77.69 518 MET A C 1
ATOM 4004 O O . MET A 1 518 ? 41.030 -23.186 -16.169 1.00 77.69 518 MET A O 1
ATOM 4008 N N . ASP A 1 519 ? 39.468 -22.795 -17.748 1.00 76.19 519 ASP A N 1
ATOM 4009 C CA . ASP A 1 519 ? 40.088 -21.564 -18.244 1.00 76.19 519 ASP A CA 1
ATOM 4010 C C . ASP A 1 519 ? 40.039 -20.469 -17.168 1.00 76.19 519 ASP A C 1
ATOM 4012 O O . ASP A 1 519 ? 41.073 -19.899 -16.818 1.00 76.19 519 ASP A O 1
ATOM 4016 N N . LYS A 1 520 ? 38.879 -20.277 -16.520 1.00 75.75 520 LYS A N 1
ATOM 4017 C CA . LYS A 1 520 ? 38.736 -19.338 -15.392 1.00 75.75 520 LYS A CA 1
ATOM 4018 C C . LYS A 1 520 ? 39.620 -19.697 -14.199 1.00 75.75 520 LYS A C 1
ATOM 4020 O O . LYS A 1 520 ? 40.275 -18.816 -13.645 1.00 75.75 520 LYS A O 1
ATOM 4025 N N . ILE A 1 521 ? 39.661 -20.971 -13.800 1.00 75.69 521 ILE A N 1
ATOM 4026 C CA . ILE A 1 521 ? 40.539 -21.423 -12.708 1.00 75.69 521 ILE A CA 1
ATOM 4027 C C . ILE A 1 521 ? 42.004 -21.161 -13.078 1.00 75.69 521 ILE A C 1
ATOM 4029 O O . ILE A 1 521 ? 42.766 -20.658 -12.254 1.00 75.69 521 ILE A O 1
ATOM 4033 N N . SER A 1 522 ? 42.400 -21.449 -14.323 1.00 76.44 522 SER A N 1
ATOM 4034 C CA . SER A 1 522 ? 43.764 -21.201 -14.788 1.00 76.44 522 SER A CA 1
ATOM 4035 C C . SER A 1 522 ? 44.135 -19.721 -14.760 1.00 76.44 522 SER A C 1
ATOM 4037 O O . SER A 1 522 ? 45.287 -19.413 -14.458 1.00 76.44 522 SER A O 1
ATOM 4039 N N . ASP A 1 523 ? 43.215 -18.822 -15.094 1.00 78.94 523 ASP A N 1
ATOM 4040 C CA . ASP A 1 523 ? 43.492 -17.386 -15.125 1.00 78.94 523 ASP A CA 1
ATOM 4041 C C . ASP A 1 523 ? 43.586 -16.789 -13.717 1.00 78.94 523 ASP A C 1
ATOM 4043 O O . ASP A 1 523 ? 44.495 -16.002 -13.449 1.00 78.94 523 ASP A O 1
ATOM 4047 N N . ILE A 1 524 ? 42.742 -17.242 -12.782 1.00 76.06 524 ILE A N 1
ATOM 4048 C CA . ILE A 1 524 ? 42.836 -16.869 -11.360 1.00 76.06 524 ILE A CA 1
ATOM 4049 C C . ILE A 1 524 ? 44.182 -17.312 -10.775 1.00 76.06 524 ILE A C 1
ATOM 4051 O O . ILE A 1 524 ? 44.849 -16.526 -10.104 1.00 76.06 524 ILE A O 1
ATOM 4055 N N . LEU A 1 525 ? 44.611 -18.547 -11.058 1.00 74.12 525 LEU A N 1
ATOM 4056 C CA . LEU A 1 525 ? 45.897 -19.069 -10.585 1.00 74.12 525 LEU A CA 1
ATOM 4057 C C . LEU A 1 525 ? 47.077 -18.246 -11.106 1.00 74.12 525 LEU A C 1
ATOM 4059 O O . LEU A 1 525 ? 47.940 -17.863 -10.320 1.00 74.12 525 LEU A O 1
ATOM 4063 N N . LYS A 1 526 ? 47.087 -17.915 -12.403 1.00 77.75 526 LYS A N 1
ATOM 4064 C CA . LYS A 1 526 ? 48.125 -17.054 -12.994 1.00 77.75 526 LYS A CA 1
ATOM 4065 C C . LYS A 1 526 ? 48.149 -15.665 -12.353 1.00 77.75 526 LYS A C 1
ATOM 4067 O O . LYS A 1 526 ? 49.229 -15.117 -12.159 1.00 77.75 526 LYS A O 1
ATOM 4072 N N . GLY A 1 527 ? 46.983 -15.101 -12.026 1.00 78.38 527 GLY A N 1
ATOM 4073 C CA . GLY A 1 527 ? 46.877 -13.822 -11.320 1.00 78.38 527 GLY A CA 1
ATOM 4074 C C . GLY A 1 527 ? 47.486 -13.883 -9.918 1.00 78.38 527 GLY A C 1
ATOM 4075 O O . GLY A 1 527 ? 48.339 -13.068 -9.580 1.00 78.38 527 GLY A O 1
ATOM 4076 N N . LEU A 1 528 ? 47.127 -14.901 -9.132 1.00 73.44 528 LEU A N 1
ATOM 4077 C CA . LEU A 1 528 ? 47.670 -15.100 -7.783 1.00 73.44 528 LEU A CA 1
ATOM 4078 C C . LEU A 1 528 ? 49.185 -15.360 -7.791 1.00 73.44 528 LEU A C 1
ATOM 4080 O O . LEU A 1 528 ? 49.893 -14.868 -6.911 1.00 73.44 528 LEU A O 1
ATOM 4084 N N . GLU A 1 529 ? 49.692 -16.098 -8.783 1.00 72.62 529 GLU A N 1
ATOM 4085 C CA . GLU A 1 529 ? 51.132 -16.302 -8.988 1.00 72.62 529 GLU A CA 1
ATOM 4086 C C . GLU A 1 529 ? 51.846 -14.990 -9.337 1.00 72.62 529 GLU A C 1
ATOM 4088 O O . GLU A 1 529 ? 52.886 -14.685 -8.752 1.00 72.62 529 GLU A O 1
ATOM 4093 N N . ALA A 1 530 ? 51.285 -14.187 -10.246 1.00 76.69 530 ALA A N 1
ATOM 4094 C CA . ALA A 1 530 ? 51.844 -12.887 -10.620 1.00 76.69 530 ALA A CA 1
ATOM 4095 C C . ALA A 1 530 ? 51.877 -11.900 -9.440 1.00 76.69 530 ALA A C 1
ATOM 4097 O O . ALA A 1 530 ? 52.773 -11.062 -9.357 1.00 76.69 530 ALA A O 1
ATOM 4098 N N . GLU A 1 531 ? 50.933 -12.030 -8.507 1.00 78.12 531 GLU A N 1
ATOM 4099 C CA . GLU A 1 531 ? 50.874 -11.255 -7.266 1.00 78.12 531 GLU A CA 1
ATOM 4100 C C . GLU A 1 531 ? 51.780 -11.806 -6.148 1.00 78.12 531 GLU A C 1
ATOM 4102 O O . GLU A 1 531 ? 51.845 -11.211 -5.072 1.00 78.12 531 GLU A O 1
ATOM 4107 N N . GLY A 1 532 ? 52.471 -12.932 -6.368 1.00 80.25 532 GLY A N 1
ATOM 4108 C CA . GLY A 1 532 ? 53.317 -13.575 -5.357 1.00 80.25 532 GLY A CA 1
ATOM 4109 C C . GLY A 1 532 ? 52.539 -14.149 -4.168 1.00 80.25 532 GLY A C 1
ATOM 4110 O O . GLY A 1 532 ? 53.120 -14.365 -3.110 1.00 80.25 532 GLY A O 1
ATOM 4111 N N . LYS A 1 533 ? 51.230 -14.386 -4.322 1.00 69.50 533 LYS A N 1
ATOM 4112 C CA . LYS A 1 533 ? 50.321 -14.858 -3.259 1.00 69.50 533 LYS A CA 1
ATOM 4113 C C . LYS A 1 533 ? 50.205 -16.380 -3.168 1.00 69.50 533 LYS A C 1
ATOM 4115 O O . LYS A 1 533 ? 49.407 -16.887 -2.385 1.00 69.50 533 LYS A O 1
ATOM 4120 N N . VAL A 1 534 ? 50.959 -17.108 -3.989 1.00 68.75 534 VAL A N 1
ATOM 4121 C CA . VAL A 1 534 ? 51.013 -18.572 -3.968 1.00 68.75 534 VAL A CA 1
ATOM 4122 C C . VAL A 1 534 ? 52.319 -18.993 -3.298 1.00 68.75 534 VAL A C 1
ATOM 4124 O O . VAL A 1 534 ? 53.375 -19.008 -3.927 1.00 68.75 534 VAL A O 1
ATOM 4127 N N . GLU A 1 535 ? 52.237 -19.309 -2.009 1.00 67.94 535 GLU A N 1
ATOM 4128 C CA . GLU A 1 535 ? 53.324 -19.892 -1.212 1.00 67.94 535 GLU A CA 1
ATOM 4129 C C . GLU A 1 535 ? 53.286 -21.433 -1.229 1.00 67.94 535 GLU A C 1
ATOM 4131 O O . GLU A 1 535 ? 52.286 -22.040 -1.627 1.00 67.94 535 GLU A O 1
ATOM 4136 N N . ASP A 1 536 ? 54.376 -22.062 -0.768 1.00 61.53 536 ASP A N 1
ATOM 4137 C CA . ASP A 1 536 ? 54.660 -23.511 -0.818 1.00 61.53 536 ASP A CA 1
ATOM 4138 C C . ASP A 1 536 ? 53.586 -24.419 -0.166 1.00 61.53 536 ASP A C 1
ATOM 4140 O O . ASP A 1 536 ? 53.596 -25.637 -0.379 1.00 61.53 536 ASP A O 1
ATOM 4144 N N . ASP A 1 537 ? 52.669 -23.863 0.625 1.00 62.31 537 ASP A N 1
ATOM 4145 C CA . ASP A 1 537 ? 51.595 -24.555 1.344 1.00 62.31 537 ASP A CA 1
ATOM 4146 C C . ASP A 1 537 ? 50.189 -23.994 1.061 1.00 62.31 537 ASP A C 1
ATOM 4148 O O . ASP A 1 537 ? 49.217 -24.376 1.726 1.00 62.31 537 ASP A O 1
ATOM 4152 N N . THR A 1 538 ? 50.053 -23.154 0.031 1.00 59.88 538 THR A N 1
ATOM 4153 C CA . THR A 1 538 ? 48.773 -22.534 -0.329 1.00 59.88 538 THR A CA 1
ATOM 4154 C C . THR A 1 538 ? 47.747 -23.599 -0.717 1.00 59.88 538 THR A C 1
ATOM 4156 O O . THR A 1 538 ? 47.936 -24.390 -1.648 1.00 59.88 538 THR A O 1
ATOM 4159 N N . GLN A 1 539 ? 46.630 -23.621 0.010 1.00 61.72 539 GLN A N 1
ATOM 4160 C CA . GLN A 1 539 ? 45.484 -24.475 -0.286 1.00 61.72 539 GLN A CA 1
ATOM 4161 C C . GLN A 1 539 ? 44.420 -23.656 -0.992 1.00 61.72 539 GLN A C 1
ATOM 4163 O O . GLN A 1 539 ? 43.974 -22.633 -0.475 1.00 61.72 539 GLN A O 1
ATOM 4168 N N . ILE A 1 540 ? 43.981 -24.137 -2.150 1.00 60.84 540 ILE A N 1
ATOM 4169 C CA . ILE A 1 540 ? 42.863 -23.527 -2.861 1.00 60.84 540 ILE A CA 1
ATOM 4170 C C . ILE A 1 540 ? 41.653 -24.422 -2.675 1.00 60.84 540 ILE A C 1
ATOM 4172 O O . ILE A 1 540 ? 41.663 -25.608 -3.017 1.00 60.84 540 ILE A O 1
ATOM 4176 N N . VAL A 1 541 ? 40.613 -23.829 -2.100 1.00 61.06 541 VAL A N 1
ATOM 4177 C CA . VAL A 1 541 ? 39.308 -24.455 -1.947 1.00 61.06 541 VAL A CA 1
ATOM 4178 C C . VAL A 1 541 ? 38.431 -23.942 -3.076 1.00 61.06 541 VAL A C 1
ATOM 4180 O O . VAL A 1 541 ? 38.088 -22.763 -3.114 1.00 61.06 541 VAL A O 1
ATOM 4183 N N . ILE A 1 542 ? 38.082 -24.828 -4.004 1.00 61.72 542 ILE A N 1
ATOM 4184 C CA . ILE A 1 542 ? 37.172 -24.504 -5.103 1.00 61.72 542 ILE A CA 1
ATOM 4185 C C . ILE A 1 542 ? 35.781 -24.992 -4.707 1.00 61.72 542 ILE A C 1
ATOM 4187 O O . ILE A 1 542 ? 35.529 -26.196 -4.637 1.00 61.72 542 ILE A O 1
ATOM 4191 N N . ALA A 1 543 ? 34.886 -24.047 -4.428 1.00 54.78 543 ALA A N 1
ATOM 4192 C CA . ALA A 1 543 ? 33.471 -24.316 -4.225 1.00 54.78 543 ALA A CA 1
ATOM 4193 C C . ALA A 1 543 ? 32.728 -24.039 -5.537 1.00 54.78 543 ALA A C 1
ATOM 4195 O O . ALA A 1 543 ? 32.677 -22.903 -6.003 1.00 54.78 543 ALA A O 1
ATOM 4196 N N . MET A 1 544 ? 32.180 -25.088 -6.147 1.00 50.66 544 MET A N 1
ATOM 4197 C CA . MET A 1 544 ? 31.328 -24.953 -7.327 1.00 50.66 544 MET A CA 1
ATOM 4198 C C . MET A 1 544 ? 29.915 -24.614 -6.868 1.00 50.66 544 MET A C 1
ATOM 4200 O O . MET A 1 544 ? 29.303 -25.384 -6.129 1.00 50.66 544 MET A O 1
ATOM 4204 N N . VAL A 1 545 ? 29.406 -23.472 -7.313 1.00 48.38 545 VAL A N 1
ATOM 4205 C CA . VAL A 1 545 ? 28.001 -23.098 -7.150 1.00 48.38 545 VAL A CA 1
ATOM 4206 C C . VAL A 1 545 ? 27.308 -23.495 -8.447 1.00 48.38 545 VAL A C 1
ATOM 4208 O O . VAL A 1 545 ? 27.747 -23.074 -9.517 1.00 48.38 545 VAL A O 1
ATOM 4211 N N . LYS A 1 546 ? 26.321 -24.389 -8.359 1.00 42.56 546 LYS A N 1
ATOM 4212 C CA . LYS A 1 546 ? 25.560 -24.839 -9.525 1.00 42.56 546 LYS A CA 1
ATOM 4213 C C . LYS A 1 546 ? 24.465 -23.844 -9.869 1.00 42.56 546 LYS A C 1
ATOM 4215 O O . LYS A 1 546 ? 23.813 -23.376 -8.909 1.00 42.56 546 LYS A O 1
#